Protein AF-A0A7Y6PRX0-F1 (afdb_monomer_lite)

Foldseek 3Di:
DDDDDDDDFAEDAEKEKDWAFDLDWDAQPPDIAGWIWIFIADPVPRDTFFIDTHGPVCCLVCNLVRQVCSQPRGPDDHRHHYQEYEYQDPSSLVSNVVRDPNHHYYHDDDVSVVVVVVVSVVVVVVVVPPPPVPLVPDDLAGSQGDLQLVLLLLVLLLLLVVLPLLLQADAPFKKWKDWPLLPPAIWIKGFDCVVVPKGWIKTGSHPVQVVQQVVQVVPDDPPDQGFGAKIKTKIFAAQVPDDPSHVVNCVVSVRDANDRRRHIDIWIQHRNRRTDRDDSSRSVVSSQVSNQSSVLCVVCRVLNNVQNVCVVVVVLVPNDKDWDWDFGQGPVGTIIMIIIPRPDSDPPVQPLVRLLVVQCPDDVSVVLSVLSSVLQVQLCVPVVDGPLQQALVNLLCCLQQRCLAPPQDQLVCLVVSLVNLLSSLVCCCPVVVRPRSVNNNVNSDPVSSVNSSVSNVDPVRYHPVSNLVVVLVVVVFDPVDPVSVVVSVVVCVVVPHDDDPDDDDPDDDDDDDDDDDDDDDDDDD

Secondary structure (DSSP, 8-state):
------PPPEEEEEEEEEEEE-SS-B-SSSS-BPPEEEEEEETTT--EEEEEEE-GGGHHHHHHHHHHHHHHS-SSSS-EEEEEEEES-HHHHHHHHTT--SSEEEE---THHHHHHHHHHHHHHHTTTS-GGGTTS--SS-TT--HHHHHHHHHHHHHHHHH-GGGTSPTT-EEEEE-TTT-SS-EEEEEE-TTSS--EEEEESSHHHHHHHHHHHHHPPTTS------EEEEEEEPTTTS-HHHHHHHHHHT----STT-EEEEEEEPTTS-EEPPPHHHHHHHHHHHHHHHHHHHHHHHHHHHHHHHHHTT-GGG---EEEEEEEEETTEEEEEEEEE-S-S------HHHHHHHHHTSTTTGGGHHHHHHHHHHHHHHHSS-GGG--HHHHHHIIIIIHHHH----TTSHHHHHHHHHHHHHHHHHHS--HHHHHHHHH--HHHHHHHHHHHT-GGG--HHHHHHHHHHHTT--TTSHHHHHHHHHHHHHH-------PPPPPP-PPPPPP-PPPPP----

Radius of gyration: 33.64 Å; chains: 1; bounding box: 59×102×118 Å

Sequence (525 aa):
MTRSGTAALERCGEWVGAAITLPSYVTGEGAPFRPTAMMWVEVETGWVLGTELVRPDEVLARAAGLFHLATREPAMGRSRIPSRLRVADPTFAAALRGSIRDVEIVVAPTPEIDEVVASMREHFAGKRRDDEDRDEELTHIGPDMSAEDVGAMFAAAATLYRSAPWNALPSDMFVRLECAGLGPDPGAICVVGQMGESYGFSLFRTVADAEVFTAAVEANQPGEQLRLPQHVMFNFDNRREVPTWAVEEIAKYRWEVAGPDAYPRAVMIDPDMVARGLTRDETRTVTEIMIAVAELVTAKRQELIRLEEVMEDGDVDSVRQVVHRAEVKTAWGETAIGMVAPLWVYRTRPEADDLLDAFERSPGGKQYAADAEMLCEHVETTFDVPFEAMTPDEMRALLLDVLPRQLSVEATECSEIVEALRALLAFCATRLSSAHSAACLSILTPALATKFERAMRDENKFGPAKTIIMAGIRAGFDLSSEEGVEAYLQQVVKRGPPTTKKKKAPAKKKSTPKAAKTKPARKRR

pLDDT: mean 81.15, std 17.02, range [32.97, 98.38]

Structure (mmCIF, N/CA/C/O backbone):
data_AF-A0A7Y6PRX0-F1
#
_entry.id   AF-A0A7Y6PRX0-F1
#
loop_
_atom_site.group_PDB
_atom_site.id
_atom_site.type_symbol
_atom_site.label_atom_id
_atom_site.label_alt_id
_atom_site.label_comp_id
_atom_site.label_asym_id
_atom_site.label_entity_id
_atom_site.label_seq_id
_atom_site.pdbx_PDB_ins_code
_atom_site.Cartn_x
_atom_site.Cartn_y
_atom_site.Cartn_z
_atom_site.occupancy
_atom_site.B_iso_or_equiv
_atom_site.auth_seq_id
_atom_site.auth_comp_id
_atom_site.auth_asym_id
_atom_site.auth_atom_id
_atom_site.pdbx_PDB_model_num
ATOM 1 N N . MET A 1 1 ? 32.495 -46.750 -36.328 1.00 36.97 1 MET A N 1
ATOM 2 C CA . MET A 1 1 ? 32.535 -45.440 -35.643 1.00 36.97 1 MET A CA 1
ATOM 3 C C . MET A 1 1 ? 32.296 -44.346 -36.674 1.00 36.97 1 MET A C 1
ATOM 5 O O . MET A 1 1 ? 33.234 -43.821 -37.258 1.00 36.97 1 MET A O 1
ATOM 9 N N . THR A 1 2 ? 31.031 -44.079 -36.979 1.00 32.97 2 THR A N 1
ATOM 10 C CA . THR A 1 2 ? 30.598 -43.012 -37.887 1.00 32.97 2 THR A CA 1
ATOM 11 C C . THR A 1 2 ? 30.501 -41.710 -37.096 1.00 32.97 2 THR A C 1
ATOM 13 O O . THR A 1 2 ? 29.788 -41.634 -36.100 1.00 32.97 2 THR A O 1
ATOM 16 N N . ARG A 1 3 ? 31.267 -40.696 -37.512 1.00 38.22 3 ARG A N 1
ATOM 17 C CA . ARG A 1 3 ? 31.173 -39.326 -36.993 1.00 38.22 3 ARG A CA 1
ATOM 18 C C . ARG A 1 3 ? 29.785 -38.776 -37.333 1.00 38.22 3 ARG A C 1
ATOM 20 O O . ARG A 1 3 ? 29.493 -38.552 -38.503 1.00 38.22 3 ARG A O 1
ATOM 27 N N . SER A 1 4 ? 28.955 -38.572 -36.313 1.00 36.41 4 SER A N 1
ATOM 28 C CA . SER A 1 4 ? 27.724 -37.785 -36.401 1.00 36.41 4 SER A CA 1
ATOM 29 C C . SER A 1 4 ? 28.109 -36.329 -36.662 1.00 36.41 4 SER A C 1
ATOM 31 O O . SER A 1 4 ? 28.554 -35.634 -35.752 1.00 36.41 4 SER A 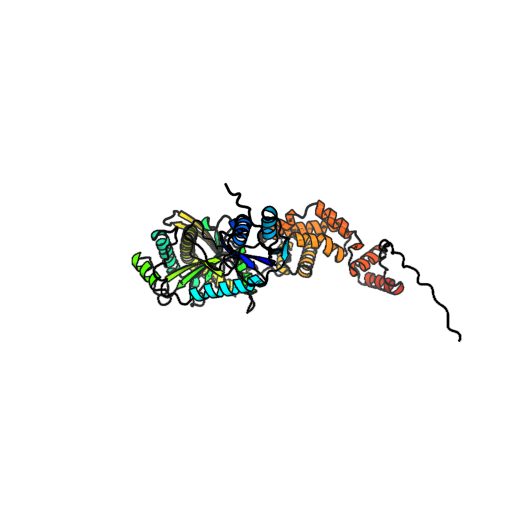O 1
ATOM 33 N N . GLY A 1 5 ? 28.023 -35.894 -37.919 1.00 36.59 5 GLY A N 1
ATOM 34 C CA . GLY A 1 5 ? 28.124 -34.483 -38.271 1.00 36.59 5 GLY A CA 1
ATOM 35 C C . GLY A 1 5 ? 26.892 -33.751 -37.753 1.00 36.59 5 GLY A C 1
ATOM 36 O O . GLY A 1 5 ? 25.770 -34.135 -38.070 1.00 36.59 5 GLY A O 1
ATOM 37 N N . THR A 1 6 ? 27.093 -32.718 -36.944 1.00 43.56 6 THR A N 1
ATOM 38 C CA . THR A 1 6 ? 26.058 -31.745 -36.593 1.00 43.56 6 THR A CA 1
ATOM 39 C C . THR A 1 6 ? 25.576 -31.101 -37.893 1.00 43.56 6 THR A C 1
ATOM 41 O O . THR A 1 6 ? 26.309 -30.328 -38.508 1.00 43.56 6 THR A O 1
ATOM 44 N N . ALA A 1 7 ? 24.383 -31.472 -38.362 1.00 56.47 7 ALA A N 1
ATOM 45 C CA . ALA A 1 7 ? 23.749 -30.793 -39.484 1.00 56.47 7 ALA A CA 1
ATOM 46 C C . ALA A 1 7 ? 23.568 -29.314 -39.112 1.00 56.47 7 ALA A C 1
ATOM 48 O O . ALA A 1 7 ? 23.093 -29.003 -38.019 1.00 56.47 7 ALA A O 1
ATOM 49 N N . ALA A 1 8 ? 24.001 -28.405 -39.987 1.00 67.69 8 ALA A N 1
ATOM 50 C CA . ALA A 1 8 ? 23.782 -26.979 -39.788 1.00 67.69 8 ALA A CA 1
ATOM 51 C C . ALA A 1 8 ? 22.271 -26.708 -39.804 1.00 67.69 8 ALA A C 1
ATOM 53 O O . ALA A 1 8 ? 21.589 -27.132 -40.737 1.00 67.69 8 ALA A O 1
ATOM 54 N N . LEU A 1 9 ? 21.758 -26.042 -38.767 1.00 76.56 9 LEU A N 1
ATOM 55 C CA . LEU A 1 9 ? 20.345 -25.672 -38.692 1.00 76.56 9 LEU A CA 1
ATOM 56 C C . LEU A 1 9 ? 19.981 -24.743 -39.854 1.00 76.56 9 LEU A C 1
ATOM 58 O O . LEU A 1 9 ? 20.740 -23.827 -40.180 1.00 76.56 9 LEU A O 1
ATOM 62 N N . GLU A 1 10 ? 18.816 -24.970 -40.463 1.00 84.69 10 GLU A N 1
ATOM 63 C CA . GLU A 1 10 ? 18.289 -24.075 -41.492 1.00 84.69 10 GLU A CA 1
ATOM 64 C C . GLU A 1 10 ? 18.043 -22.685 -40.892 1.00 84.69 10 GLU A C 1
ATOM 66 O O . GLU A 1 10 ? 17.521 -22.553 -39.780 1.00 84.69 10 GLU A O 1
ATOM 71 N N . ARG A 1 11 ? 18.441 -21.637 -41.622 1.00 86.75 11 ARG A N 1
ATOM 72 C CA . ARG A 1 11 ? 18.132 -20.258 -41.239 1.00 86.75 11 ARG A CA 1
ATOM 73 C C . ARG A 1 11 ? 16.710 -19.909 -41.662 1.00 86.75 11 ARG A C 1
ATOM 75 O O . ARG A 1 11 ? 16.335 -20.157 -42.804 1.00 86.75 11 ARG A O 1
ATOM 82 N N . CYS A 1 12 ? 15.964 -19.291 -40.758 1.00 87.06 12 CYS A N 1
ATOM 83 C CA . CYS A 1 12 ? 14.632 -18.741 -41.010 1.00 87.06 12 CYS A CA 1
ATOM 84 C C . CYS A 1 12 ? 14.620 -17.216 -40.807 1.00 87.06 12 CYS A C 1
ATOM 86 O O . CYS A 1 12 ? 15.679 -16.607 -40.598 1.00 87.06 12 CYS A O 1
ATOM 88 N N . GLY A 1 13 ? 13.440 -16.609 -40.947 1.00 88.94 13 GLY A N 1
ATOM 89 C CA . GLY A 1 13 ? 13.217 -15.170 -40.857 1.00 88.94 13 GLY A CA 1
ATOM 90 C C . GLY A 1 13 ? 13.420 -14.588 -39.454 1.00 88.94 13 GLY A C 1
ATOM 91 O O . GLY A 1 13 ? 14.441 -14.817 -38.796 1.00 88.94 13 GLY A O 1
ATOM 92 N N . GLU A 1 14 ? 12.470 -13.763 -39.021 1.00 95.38 14 GLU A N 1
ATOM 93 C CA . GLU A 1 14 ? 12.524 -13.070 -37.734 1.00 95.38 14 GLU A CA 1
ATOM 94 C C . GLU A 1 14 ? 11.742 -13.828 -36.658 1.00 95.38 14 GLU A C 1
ATOM 96 O O . GLU A 1 14 ? 10.613 -14.274 -36.881 1.00 95.38 14 GLU A O 1
ATOM 101 N N . TRP A 1 15 ? 12.340 -13.938 -35.473 1.00 96.56 15 TRP A N 1
ATOM 102 C CA . TRP A 1 15 ? 11.643 -14.332 -34.252 1.00 96.56 15 TRP A CA 1
ATOM 103 C C . TRP A 1 15 ? 11.506 -13.132 -33.321 1.00 96.56 15 TRP A C 1
ATOM 105 O O . TRP A 1 15 ? 12.404 -12.289 -33.246 1.00 96.56 15 TRP A O 1
ATOM 115 N N . VAL A 1 16 ? 10.414 -13.091 -32.566 1.00 96.44 16 VAL A N 1
ATOM 116 C CA . VAL A 1 16 ? 10.197 -12.141 -31.476 1.00 96.44 16 VAL A CA 1
ATOM 117 C C . VAL A 1 16 ? 10.189 -12.860 -30.135 1.00 96.44 16 VAL A C 1
ATOM 119 O O . VAL A 1 16 ? 9.720 -13.992 -30.026 1.00 96.44 16 VAL A O 1
ATOM 122 N N . GLY A 1 17 ? 10.742 -12.215 -29.114 1.00 94.19 17 GLY A N 1
ATOM 123 C CA . GLY A 1 17 ? 10.760 -12.723 -27.749 1.00 94.19 17 GLY A CA 1
ATOM 124 C C . GLY A 1 17 ? 10.024 -11.824 -26.782 1.00 94.19 17 GLY A C 1
ATOM 125 O O . GLY A 1 17 ? 10.135 -10.599 -26.863 1.00 94.19 17 GLY A O 1
ATOM 126 N N . ALA A 1 18 ? 9.341 -12.450 -25.831 1.00 90.25 18 ALA A N 1
ATOM 127 C CA . ALA A 1 18 ? 8.646 -11.757 -24.762 1.00 90.25 18 ALA A CA 1
ATOM 128 C C . ALA A 1 18 ? 8.784 -12.476 -23.426 1.00 90.25 18 ALA A C 1
ATOM 130 O O . ALA A 1 18 ? 8.939 -13.697 -23.363 1.00 90.25 18 ALA A O 1
ATOM 131 N N . ALA A 1 19 ? 8.677 -11.681 -22.369 1.00 91.50 19 ALA A N 1
ATOM 132 C CA . ALA A 1 19 ? 8.497 -12.116 -21.000 1.00 91.50 19 ALA A CA 1
ATOM 133 C C . ALA A 1 19 ? 7.227 -11.431 -20.479 1.00 91.50 19 ALA A C 1
ATOM 135 O O . ALA A 1 19 ? 7.172 -10.204 -20.413 1.00 91.50 19 ALA A O 1
ATOM 136 N N . ILE A 1 20 ? 6.189 -12.213 -20.183 1.00 87.19 20 ILE A N 1
ATOM 137 C CA . ILE A 1 20 ? 4.862 -11.713 -19.808 1.00 87.19 20 ILE A CA 1
ATOM 138 C C . ILE A 1 20 ? 4.499 -12.238 -18.426 1.00 87.19 20 ILE A C 1
ATOM 140 O O . ILE A 1 20 ? 4.424 -13.448 -18.217 1.00 87.19 20 ILE A O 1
ATOM 144 N N . THR A 1 21 ? 4.224 -11.338 -17.488 1.00 86.44 21 THR A N 1
ATOM 145 C CA . THR A 1 21 ? 3.720 -11.710 -16.163 1.00 86.44 21 THR A CA 1
ATOM 146 C C . THR A 1 21 ? 2.297 -12.253 -16.280 1.00 86.44 21 THR A C 1
ATOM 148 O O . THR A 1 21 ? 1.397 -11.565 -16.767 1.00 86.44 21 THR A O 1
ATOM 151 N N . LEU A 1 22 ? 2.068 -13.483 -15.819 1.00 80.06 22 LEU A N 1
ATOM 152 C CA . LEU A 1 22 ? 0.747 -14.109 -15.882 1.00 80.06 22 LEU A CA 1
ATOM 153 C C . LEU A 1 22 ? -0.232 -13.492 -14.869 1.00 80.06 22 LEU A C 1
ATOM 155 O O . LEU A 1 22 ? 0.193 -13.042 -13.805 1.00 80.06 22 LEU A O 1
ATOM 159 N N . PRO A 1 23 ? -1.550 -13.463 -15.154 1.00 71.81 23 PRO A N 1
ATOM 160 C CA . PRO A 1 23 ? -2.568 -12.823 -14.308 1.00 71.81 23 PRO A CA 1
ATOM 161 C C . PRO A 1 23 ? -3.026 -13.702 -13.123 1.00 71.81 23 PRO A C 1
ATOM 163 O O . PRO A 1 23 ? -4.171 -13.617 -12.674 1.00 71.81 23 PRO A O 1
ATOM 166 N N . SER A 1 24 ? -2.154 -14.588 -12.641 1.00 69.94 24 SER A N 1
ATOM 167 C CA . SER A 1 24 ? -2.425 -15.533 -11.557 1.00 69.94 24 SER A CA 1
ATOM 168 C C . SER A 1 24 ? -1.187 -15.727 -10.694 1.00 69.94 24 SER A C 1
ATOM 170 O O . SER A 1 24 ? -0.066 -15.691 -11.200 1.00 69.94 24 SER A O 1
ATOM 172 N N . TYR A 1 25 ? -1.394 -15.981 -9.407 1.00 75.25 25 TYR A N 1
ATOM 173 C CA . TYR A 1 25 ? -0.324 -16.337 -8.484 1.00 75.25 25 TYR A CA 1
ATOM 174 C C . TYR A 1 25 ? -0.078 -17.841 -8.461 1.00 75.25 25 TYR A C 1
ATOM 176 O O . TYR A 1 25 ? -1.007 -18.634 -8.605 1.00 75.25 25 TYR A O 1
ATOM 184 N N . VAL A 1 26 ? 1.178 -18.210 -8.228 1.00 71.62 26 VAL A N 1
ATOM 185 C CA . VAL A 1 26 ? 1.566 -19.546 -7.778 1.00 71.62 26 VAL A CA 1
ATOM 186 C C . VAL A 1 26 ? 1.814 -19.469 -6.274 1.00 71.62 26 VAL A C 1
ATOM 188 O O . VAL A 1 26 ? 2.551 -18.600 -5.797 1.00 71.62 26 VAL A O 1
ATOM 191 N N . THR A 1 27 ? 1.171 -20.365 -5.532 1.00 68.62 27 THR A N 1
ATOM 192 C CA . THR A 1 27 ? 1.291 -20.530 -4.079 1.00 68.62 27 THR A CA 1
ATOM 193 C C . THR A 1 27 ? 1.724 -21.970 -3.773 1.00 68.62 27 THR A C 1
ATOM 195 O O . THR A 1 27 ? 1.583 -22.850 -4.616 1.00 68.62 27 THR A O 1
ATOM 198 N N . GLY A 1 28 ? 2.306 -22.220 -2.595 1.00 61.41 28 GLY A N 1
ATOM 199 C CA . GLY A 1 28 ? 2.726 -23.569 -2.168 1.00 61.41 28 GLY A CA 1
ATOM 200 C C . GLY A 1 28 ? 4.223 -23.859 -2.287 1.00 61.41 28 GLY A C 1
ATOM 201 O O . GLY A 1 28 ? 4.725 -24.759 -1.621 1.00 61.41 28 GLY A O 1
ATOM 202 N N . GLU A 1 29 ? 4.963 -23.055 -3.050 1.00 63.09 29 GLU A N 1
ATOM 203 C CA . GLU A 1 29 ? 6.416 -23.170 -3.200 1.00 63.09 29 GLU A CA 1
ATOM 204 C C . GLU A 1 29 ? 7.109 -21.878 -2.739 1.00 63.09 29 GLU A C 1
ATOM 206 O O . GLU A 1 29 ? 7.412 -20.986 -3.532 1.00 63.09 29 GLU A O 1
ATOM 211 N N . GLY A 1 30 ? 7.356 -21.753 -1.433 1.00 70.62 30 GLY A N 1
ATOM 212 C CA . GLY A 1 30 ? 7.957 -20.549 -0.846 1.00 70.62 30 GLY A CA 1
ATOM 213 C C . GLY A 1 30 ? 7.042 -19.318 -0.921 1.00 70.62 30 GLY A C 1
ATOM 214 O O . GLY A 1 30 ? 5.820 -19.443 -0.866 1.00 70.62 30 GLY A O 1
ATOM 215 N N . ALA A 1 31 ? 7.633 -18.121 -1.022 1.00 75.06 31 ALA A N 1
ATOM 216 C CA . ALA A 1 31 ? 6.871 -16.874 -1.101 1.00 75.06 31 ALA A CA 1
ATOM 217 C C . ALA A 1 31 ? 6.008 -16.829 -2.382 1.00 75.06 31 ALA A C 1
ATOM 219 O O . ALA A 1 31 ? 6.547 -17.113 -3.463 1.00 75.06 31 ALA A O 1
ATOM 220 N N . PRO A 1 32 ? 4.714 -16.447 -2.290 1.00 79.62 32 PRO A N 1
ATOM 221 C CA . PRO A 1 32 ? 3.842 -16.317 -3.452 1.00 79.62 32 PRO A CA 1
ATOM 222 C C . PRO A 1 32 ? 4.441 -15.403 -4.515 1.00 79.62 32 PRO A C 1
ATOM 224 O O . PRO A 1 32 ? 4.929 -14.313 -4.213 1.00 79.62 32 PRO A O 1
ATOM 227 N N . PHE A 1 33 ? 4.364 -15.822 -5.773 1.00 79.75 33 PHE A N 1
ATOM 228 C CA . PHE A 1 33 ? 4.874 -15.040 -6.894 1.00 79.75 33 PHE A CA 1
ATOM 229 C C . PHE A 1 33 ? 3.954 -15.163 -8.106 1.00 79.75 33 PHE A C 1
ATOM 231 O O . PHE A 1 33 ? 3.218 -16.140 -8.256 1.00 79.75 33 PHE A O 1
ATOM 238 N N . ARG A 1 34 ? 4.006 -14.164 -8.990 1.00 82.69 34 ARG A N 1
ATOM 239 C CA . ARG A 1 34 ? 3.381 -14.252 -10.310 1.00 82.69 34 ARG A CA 1
ATOM 240 C C . ARG A 1 34 ? 4.414 -14.797 -11.288 1.00 82.69 34 ARG A C 1
ATOM 242 O O . ARG A 1 34 ? 5.455 -14.161 -11.451 1.00 82.69 34 ARG A O 1
ATOM 249 N N . PRO A 1 35 ? 4.188 -15.968 -11.898 1.00 84.12 35 PRO A N 1
ATOM 250 C CA . PRO A 1 35 ? 5.122 -16.510 -12.864 1.00 84.12 35 PRO A CA 1
ATOM 251 C C . PRO A 1 35 ? 5.162 -15.629 -14.111 1.00 84.12 35 PRO A C 1
ATOM 253 O O . PRO A 1 35 ? 4.164 -15.022 -14.515 1.00 84.12 35 PRO A O 1
ATOM 256 N N . THR A 1 36 ? 6.323 -15.617 -14.748 1.00 89.50 36 THR A N 1
ATOM 257 C CA . THR A 1 36 ? 6.534 -14.974 -16.036 1.00 89.50 36 THR A CA 1
ATOM 258 C C . THR A 1 36 ? 6.561 -16.044 -17.116 1.00 89.50 36 THR A C 1
ATOM 260 O O . THR A 1 36 ? 7.385 -16.957 -17.078 1.00 89.50 36 THR A O 1
ATOM 263 N N . ALA A 1 37 ? 5.662 -15.930 -18.092 1.00 88.12 37 ALA A N 1
ATOM 264 C CA . ALA A 1 37 ? 5.709 -16.707 -19.317 1.00 88.12 37 ALA A CA 1
ATOM 265 C C . ALA A 1 37 ? 6.736 -16.088 -20.261 1.00 88.12 37 ALA A C 1
ATOM 267 O O . ALA A 1 37 ? 6.538 -14.999 -20.804 1.00 88.12 37 ALA A O 1
ATOM 268 N N . MET A 1 38 ? 7.845 -16.788 -20.448 1.00 92.94 38 MET A N 1
ATOM 269 C CA . MET A 1 38 ? 8.845 -16.448 -21.444 1.00 92.94 38 MET A CA 1
ATOM 270 C C . MET A 1 38 ? 8.548 -17.213 -22.729 1.00 92.94 38 MET A C 1
ATOM 272 O O . MET A 1 38 ? 8.204 -18.394 -22.674 1.00 92.94 38 MET A O 1
ATOM 276 N N . MET A 1 39 ? 8.657 -16.563 -23.887 1.00 93.31 39 MET A N 1
ATOM 277 C CA . MET A 1 39 ? 8.337 -17.203 -25.162 1.00 93.31 39 MET A CA 1
ATOM 278 C C . MET A 1 39 ? 9.127 -16.659 -26.346 1.00 93.31 39 MET A C 1
ATOM 280 O O . MET A 1 39 ? 9.540 -15.499 -26.354 1.00 93.31 39 MET A O 1
ATOM 284 N N . TRP A 1 40 ? 9.269 -17.510 -27.363 1.00 95.25 40 TRP A N 1
ATOM 285 C CA . TRP A 1 40 ? 9.781 -17.167 -28.689 1.00 95.25 40 TRP A CA 1
ATOM 286 C C . TRP A 1 40 ? 8.706 -17.438 -29.733 1.00 95.25 40 TRP A C 1
ATOM 288 O O . TRP A 1 40 ? 8.180 -18.551 -29.791 1.00 95.25 40 TRP A O 1
ATOM 298 N N . VAL A 1 41 ? 8.399 -16.443 -30.560 1.00 94.31 41 VAL A N 1
ATOM 299 C CA . VAL A 1 41 ? 7.363 -16.517 -31.595 1.00 94.31 41 VAL A CA 1
ATOM 300 C C . VAL A 1 41 ? 7.978 -16.226 -32.957 1.00 94.31 41 VAL A C 1
ATOM 302 O O . VAL A 1 41 ? 8.754 -15.285 -33.109 1.00 94.31 41 VAL A O 1
ATOM 305 N N . GLU A 1 42 ? 7.651 -17.032 -33.960 1.00 94.38 42 GLU A N 1
ATOM 306 C CA . GLU A 1 42 ? 8.038 -16.774 -35.348 1.00 94.38 42 GLU A CA 1
ATOM 307 C C . GLU A 1 42 ? 7.094 -15.755 -35.986 1.00 94.38 42 GLU A C 1
ATOM 309 O O . GLU A 1 42 ? 5.890 -15.990 -36.054 1.00 94.38 42 GLU A O 1
ATOM 314 N N . VAL A 1 43 ? 7.634 -14.646 -36.498 1.00 91.81 43 VAL A N 1
ATOM 315 C CA . VAL A 1 43 ? 6.819 -13.537 -37.030 1.00 91.81 43 VAL A CA 1
ATOM 316 C C . VAL A 1 43 ? 6.019 -13.952 -38.264 1.00 91.81 43 VAL A C 1
ATOM 318 O O . VAL A 1 43 ? 4.869 -13.563 -38.419 1.00 91.81 43 VAL A O 1
ATOM 321 N N . GLU A 1 44 ? 6.611 -14.757 -39.147 1.00 89.00 44 GLU A N 1
ATOM 322 C CA . GLU A 1 44 ? 5.983 -15.131 -40.421 1.00 89.00 44 GLU A CA 1
ATOM 323 C C . GLU A 1 44 ? 4.746 -16.023 -40.246 1.00 89.00 44 GLU A C 1
ATOM 325 O O . GLU A 1 44 ? 3.830 -15.972 -41.065 1.00 89.00 44 GLU A O 1
ATOM 330 N N . THR A 1 45 ? 4.724 -16.855 -39.201 1.00 87.88 45 THR A N 1
ATOM 331 C CA . THR A 1 45 ? 3.688 -17.879 -38.986 1.00 87.88 45 THR A CA 1
ATOM 332 C C . THR A 1 45 ? 2.827 -17.624 -37.752 1.00 87.88 45 THR A C 1
ATOM 334 O O . THR A 1 45 ? 1.775 -18.246 -37.614 1.00 87.88 45 THR A O 1
ATOM 337 N N . GLY A 1 46 ? 3.275 -16.759 -36.838 1.00 87.06 46 GLY A N 1
ATOM 338 C CA . GLY A 1 46 ? 2.673 -16.572 -35.518 1.00 87.06 46 GLY A CA 1
ATOM 339 C C . GLY A 1 46 ? 2.889 -17.759 -34.572 1.00 87.06 46 GLY A C 1
ATOM 340 O O . GLY A 1 46 ? 2.252 -17.841 -33.524 1.00 87.06 46 GLY A O 1
ATOM 341 N N . TRP A 1 47 ? 3.748 -18.723 -34.921 1.00 89.75 47 TRP A N 1
ATOM 342 C CA . TRP A 1 47 ? 3.940 -19.918 -34.104 1.00 89.75 47 TRP A CA 1
ATOM 343 C C . TRP A 1 47 ? 4.764 -19.635 -32.856 1.00 89.75 47 TRP A C 1
ATOM 345 O O . TRP A 1 47 ? 5.883 -19.132 -32.943 1.00 89.75 47 TRP A O 1
ATOM 355 N N . VAL A 1 48 ? 4.254 -20.072 -31.704 1.00 90.31 48 VAL A N 1
ATOM 356 C CA . VAL A 1 48 ? 5.032 -20.164 -30.466 1.00 90.31 48 VAL A CA 1
ATOM 357 C C . VAL A 1 48 ? 5.992 -21.346 -30.591 1.00 90.31 48 VAL A C 1
ATOM 359 O O . VAL A 1 48 ? 5.578 -22.500 -30.687 1.00 90.31 48 VAL A O 1
ATOM 362 N N . LEU A 1 49 ? 7.289 -21.059 -30.621 1.00 93.38 49 LEU A N 1
ATOM 363 C CA . LEU A 1 49 ? 8.350 -22.045 -30.842 1.00 93.38 49 LEU A CA 1
ATOM 364 C C . LEU A 1 49 ? 8.900 -22.620 -29.546 1.00 93.38 49 LEU A C 1
ATOM 366 O O . LEU A 1 49 ? 9.410 -23.734 -29.525 1.00 93.38 49 LEU A O 1
ATOM 370 N N . GLY A 1 50 ? 8.804 -21.859 -28.467 1.00 90.62 50 GLY A N 1
ATOM 371 C CA . GLY A 1 50 ? 9.179 -22.294 -27.137 1.00 90.62 50 GLY A CA 1
ATOM 372 C C . GLY A 1 50 ? 8.503 -21.398 -26.124 1.00 90.62 50 GLY A C 1
ATOM 373 O O . GLY A 1 50 ? 8.394 -20.191 -26.343 1.00 90.62 50 GLY A O 1
ATOM 374 N N . THR A 1 51 ? 8.050 -21.997 -25.030 1.00 90.38 51 THR A N 1
ATOM 375 C CA . THR A 1 51 ? 7.548 -21.264 -23.878 1.00 90.38 51 THR A CA 1
ATOM 376 C C . THR A 1 51 ? 8.015 -21.929 -22.594 1.00 90.38 51 THR A C 1
ATOM 378 O O . THR A 1 51 ? 8.158 -23.150 -22.540 1.00 90.38 51 THR A O 1
ATOM 381 N N . GLU A 1 52 ? 8.274 -21.123 -21.576 1.00 89.56 52 GLU A N 1
ATOM 382 C CA . GLU A 1 52 ? 8.653 -21.584 -20.248 1.00 89.56 52 GLU A CA 1
ATOM 383 C C . GLU A 1 52 ? 8.010 -20.666 -19.207 1.00 89.56 52 GLU A C 1
ATOM 385 O O . GLU A 1 52 ? 8.031 -19.443 -19.362 1.00 89.56 52 GLU A O 1
ATOM 390 N N . LEU A 1 53 ? 7.434 -21.256 -18.158 1.00 84.94 53 LEU A N 1
ATOM 391 C CA . LEU A 1 53 ? 6.978 -20.519 -16.982 1.00 84.94 53 LEU A CA 1
ATOM 392 C C . LEU A 1 53 ? 8.107 -20.506 -15.962 1.00 84.94 53 LEU A C 1
ATOM 394 O O . LEU A 1 53 ? 8.578 -21.561 -15.546 1.00 84.94 53 LEU A O 1
ATOM 398 N N . VAL A 1 54 ? 8.535 -19.313 -15.574 1.00 88.19 54 VAL A N 1
ATOM 399 C CA . VAL A 1 54 ? 9.660 -19.115 -14.655 1.00 88.19 54 VAL A CA 1
ATOM 400 C C . VAL A 1 54 ? 9.292 -18.109 -13.573 1.00 88.19 54 VAL A C 1
ATOM 402 O O . VAL A 1 54 ? 8.331 -17.345 -13.717 1.00 88.19 54 VAL A O 1
ATOM 405 N N . ARG A 1 55 ? 10.065 -18.076 -12.485 1.00 87.62 55 ARG A N 1
ATOM 406 C CA . ARG A 1 55 ? 9.977 -16.966 -11.531 1.00 87.62 55 ARG A CA 1
ATOM 407 C C . ARG A 1 55 ? 10.474 -15.666 -12.189 1.00 87.62 55 ARG A C 1
ATOM 409 O O . ARG A 1 55 ? 11.371 -15.730 -13.034 1.00 87.62 55 ARG A O 1
ATOM 416 N N . PRO A 1 56 ? 9.929 -14.488 -11.831 1.00 86.50 56 PRO A N 1
ATOM 417 C CA . PRO A 1 56 ? 10.324 -13.215 -12.440 1.00 86.50 56 PRO A CA 1
ATOM 418 C C . PRO A 1 56 ? 11.830 -12.922 -12.396 1.00 86.50 56 PRO A C 1
ATOM 420 O O . PRO A 1 56 ? 12.384 -12.389 -13.356 1.00 86.50 56 PRO A O 1
ATOM 423 N N . ASP A 1 57 ? 12.502 -13.302 -11.313 1.00 89.00 57 ASP A N 1
ATOM 424 C CA . ASP A 1 57 ? 13.939 -13.120 -11.099 1.00 89.00 57 ASP A CA 1
ATOM 425 C C . ASP A 1 57 ? 14.813 -14.089 -11.916 1.00 89.00 57 ASP A C 1
ATOM 427 O O . ASP A 1 57 ? 15.989 -13.814 -12.160 1.00 89.00 57 ASP A O 1
ATOM 431 N N . GLU A 1 58 ? 14.243 -15.184 -12.421 1.00 91.06 58 GLU A N 1
ATOM 432 C CA . GLU A 1 58 ? 14.952 -16.187 -13.224 1.00 91.06 58 GLU A CA 1
ATOM 433 C C . GLU A 1 58 ? 14.888 -15.918 -14.735 1.00 91.06 58 GLU A C 1
ATOM 435 O O . GLU A 1 58 ? 15.668 -16.494 -15.500 1.00 91.06 58 GLU A O 1
ATOM 440 N N . VAL A 1 59 ? 13.999 -15.024 -15.185 1.00 90.88 59 VAL A N 1
ATOM 441 C CA . VAL A 1 59 ? 13.708 -14.765 -16.610 1.00 90.88 59 VAL A CA 1
ATOM 442 C C . VAL A 1 59 ? 14.980 -14.555 -17.429 1.00 90.88 59 VAL A C 1
ATOM 444 O O . VAL A 1 59 ? 15.202 -15.235 -18.433 1.00 90.88 59 VAL A O 1
ATOM 447 N N . LEU A 1 60 ? 15.854 -13.647 -16.988 1.00 91.06 60 LEU A N 1
ATOM 448 C CA . LEU A 1 60 ? 17.075 -13.309 -17.725 1.00 91.06 60 LEU A CA 1
ATOM 449 C C . LEU A 1 60 ? 18.053 -14.489 -17.801 1.00 91.06 60 LEU A C 1
ATOM 451 O O . LEU A 1 60 ? 18.700 -14.691 -18.829 1.00 91.06 60 LEU A O 1
ATOM 455 N N . ALA A 1 61 ? 18.150 -15.278 -16.729 1.00 90.50 61 ALA A N 1
ATOM 456 C CA . ALA A 1 61 ? 19.060 -16.417 -16.649 1.00 90.50 61 ALA A CA 1
ATOM 457 C C . ALA A 1 61 ? 18.597 -17.595 -17.523 1.00 90.50 61 ALA A C 1
ATOM 459 O O . ALA A 1 61 ? 19.424 -18.339 -18.054 1.00 90.50 61 ALA A O 1
ATOM 460 N N . ARG A 1 62 ? 17.280 -17.761 -17.700 1.00 91.50 62 ARG A N 1
ATOM 461 C CA . ARG A 1 62 ? 16.676 -18.868 -18.460 1.00 91.50 62 ARG A CA 1
ATOM 462 C C . ARG A 1 62 ? 16.541 -18.578 -19.956 1.00 91.50 62 ARG A C 1
ATOM 464 O O . ARG A 1 62 ? 16.533 -19.511 -20.758 1.00 91.50 62 ARG A O 1
ATOM 471 N N . ALA A 1 63 ? 16.520 -17.305 -20.353 1.00 92.06 63 ALA A N 1
ATOM 472 C CA . ALA A 1 63 ? 16.227 -16.867 -21.720 1.00 92.06 63 ALA A CA 1
ATOM 473 C C . ALA A 1 63 ? 17.057 -17.534 -22.818 1.00 92.06 63 ALA A C 1
ATOM 475 O O . ALA A 1 63 ? 16.512 -18.057 -23.793 1.00 92.06 63 ALA A O 1
ATOM 476 N N . ALA A 1 64 ? 18.379 -17.562 -22.650 1.00 92.56 64 ALA A N 1
ATOM 477 C CA . ALA A 1 64 ? 19.257 -18.185 -23.632 1.00 92.56 64 ALA A CA 1
ATOM 478 C C . ALA A 1 64 ? 19.040 -19.704 -23.717 1.00 92.56 64 ALA A C 1
ATOM 480 O O . ALA A 1 64 ? 19.097 -20.272 -24.805 1.00 92.56 64 ALA A O 1
ATOM 481 N N . GLY A 1 65 ? 18.760 -20.355 -22.584 1.00 93.31 65 GLY A N 1
ATOM 482 C CA . GLY A 1 65 ? 18.444 -21.781 -22.528 1.00 93.31 65 GLY A CA 1
ATOM 483 C C . GLY A 1 65 ? 17.185 -22.112 -23.325 1.00 93.31 65 GLY A C 1
ATOM 484 O O . GLY A 1 65 ? 17.236 -22.977 -24.201 1.00 93.31 65 GLY A O 1
ATOM 485 N N . LEU A 1 66 ? 16.098 -21.364 -23.096 1.00 94.19 66 LEU A N 1
ATOM 486 C CA . LEU A 1 66 ? 14.855 -21.529 -23.851 1.00 94.19 66 LEU A CA 1
ATOM 487 C C . LEU A 1 66 ? 15.059 -21.259 -25.347 1.00 94.19 66 LEU A C 1
ATOM 489 O O . LEU A 1 66 ? 14.511 -21.979 -26.175 1.00 94.19 66 LEU A O 1
ATOM 493 N N . PHE A 1 67 ? 15.868 -20.259 -25.711 1.00 95.06 67 PHE A N 1
ATOM 494 C CA . PHE A 1 67 ? 16.193 -19.992 -27.115 1.00 95.06 67 PHE A CA 1
ATOM 495 C C . PHE A 1 67 ? 16.886 -21.194 -27.769 1.00 95.06 67 PHE A C 1
ATOM 497 O O . PHE A 1 67 ? 16.448 -21.680 -28.811 1.00 95.06 67 PHE A O 1
ATOM 504 N N . HIS A 1 68 ? 17.945 -21.718 -27.143 1.00 94.12 68 HIS A N 1
ATOM 505 C CA . HIS A 1 68 ? 18.670 -22.879 -27.668 1.00 94.12 68 HIS A CA 1
ATOM 506 C C . HIS A 1 68 ? 17.766 -24.109 -27.772 1.00 94.12 68 HIS A C 1
ATOM 508 O O . HIS A 1 68 ? 17.854 -24.835 -28.763 1.00 94.12 68 HIS A O 1
ATOM 514 N N . LEU A 1 69 ? 16.871 -24.317 -26.802 1.00 93.00 69 LEU A N 1
ATOM 515 C CA . LEU A 1 69 ? 15.868 -25.377 -26.866 1.00 93.00 69 LEU A CA 1
ATOM 516 C C . LEU A 1 69 ? 14.924 -25.171 -28.056 1.00 93.00 69 LEU A C 1
ATOM 518 O O . LEU A 1 69 ? 14.820 -26.065 -28.886 1.00 93.00 69 LEU A O 1
ATOM 522 N N . ALA A 1 70 ? 14.348 -23.978 -28.221 1.00 94.25 70 ALA A N 1
ATOM 523 C CA . ALA A 1 70 ? 13.441 -23.662 -29.327 1.00 94.25 70 ALA A CA 1
ATOM 524 C C . ALA A 1 70 ? 14.101 -23.809 -30.712 1.00 94.25 70 ALA A C 1
ATOM 526 O O . ALA A 1 70 ? 13.437 -24.173 -31.678 1.00 94.25 70 ALA A O 1
ATOM 527 N N . THR A 1 71 ? 15.416 -23.583 -30.838 1.00 94.06 71 THR A N 1
ATOM 528 C CA . THR A 1 71 ? 16.118 -23.834 -32.112 1.00 94.06 71 THR A CA 1
ATOM 529 C C . THR A 1 71 ? 16.251 -25.320 -32.444 1.00 94.06 71 THR A C 1
ATOM 531 O O . THR A 1 71 ? 16.179 -25.700 -33.615 1.00 94.06 71 THR A O 1
ATOM 534 N N . ARG A 1 72 ? 16.437 -26.178 -31.434 1.00 93.25 72 ARG A N 1
ATOM 535 C CA . ARG A 1 72 ? 16.692 -27.621 -31.595 1.00 93.25 72 ARG A CA 1
ATOM 536 C C . ARG A 1 72 ? 15.404 -28.439 -31.620 1.00 93.25 72 ARG A C 1
ATOM 538 O O . ARG A 1 72 ? 15.267 -29.341 -32.439 1.00 93.25 72 ARG A O 1
ATOM 545 N N . GLU A 1 73 ? 14.477 -28.093 -30.742 1.00 92.94 73 GLU A N 1
ATOM 546 C CA . GLU A 1 73 ? 13.228 -28.797 -30.464 1.00 92.94 73 GLU A CA 1
ATOM 547 C C . GLU A 1 73 ? 12.077 -27.777 -30.387 1.00 92.94 73 GLU A C 1
ATOM 549 O O . GLU A 1 73 ? 11.512 -27.558 -29.315 1.00 92.94 73 GLU A O 1
ATOM 554 N N . PRO A 1 74 ? 11.745 -27.086 -31.499 1.00 92.19 74 PRO A N 1
ATOM 555 C CA . PRO A 1 74 ? 10.648 -26.130 -31.487 1.00 92.19 74 PRO A CA 1
ATOM 556 C C . PRO A 1 74 ? 9.324 -26.849 -31.234 1.00 92.19 74 PRO A C 1
ATOM 558 O O . PRO A 1 74 ? 9.058 -27.898 -31.821 1.00 92.19 74 PRO A O 1
ATOM 561 N N . ALA A 1 75 ? 8.453 -26.233 -30.436 1.00 88.50 75 ALA A N 1
ATOM 562 C CA . ALA A 1 75 ? 7.098 -26.724 -30.194 1.00 88.50 75 ALA A CA 1
ATOM 563 C C . ALA A 1 75 ? 6.298 -26.887 -31.500 1.00 88.50 75 ALA A C 1
ATOM 565 O O . ALA A 1 75 ? 5.449 -27.770 -31.603 1.00 88.50 75 ALA A O 1
ATOM 566 N N . MET A 1 76 ? 6.595 -26.057 -32.507 1.00 87.38 76 MET A N 1
ATOM 567 C CA . MET A 1 76 ? 5.952 -26.074 -33.819 1.00 87.38 76 MET A CA 1
ATOM 568 C C . MET A 1 76 ? 6.974 -26.003 -34.965 1.00 87.38 76 MET A C 1
ATOM 570 O O . MET A 1 76 ? 7.870 -25.149 -35.013 1.00 87.38 76 MET A O 1
ATOM 574 N N . GLY A 1 77 ? 6.791 -26.877 -35.955 1.00 88.25 77 GLY A N 1
ATOM 575 C CA . GLY A 1 77 ? 7.620 -26.930 -37.159 1.00 88.25 77 GLY A CA 1
ATOM 576 C C . GLY A 1 77 ? 8.928 -27.708 -36.992 1.00 88.25 77 GLY A C 1
ATOM 577 O O . GLY A 1 77 ? 9.076 -28.543 -36.107 1.00 88.25 77 GLY A O 1
ATOM 578 N N . ARG A 1 78 ? 9.880 -27.470 -37.903 1.00 90.38 78 ARG A N 1
ATOM 579 C CA . ARG A 1 78 ? 11.200 -28.128 -37.908 1.00 90.38 78 ARG A CA 1
ATOM 580 C C . ARG A 1 78 ? 12.245 -27.289 -37.179 1.00 90.38 78 ARG A C 1
ATOM 582 O O . ARG A 1 78 ? 12.131 -26.066 -37.126 1.00 90.38 78 ARG A O 1
ATOM 589 N N . SER A 1 79 ? 13.283 -27.954 -36.677 1.00 93.25 79 SER A N 1
ATOM 590 C CA . SER A 1 79 ? 14.457 -27.315 -36.075 1.00 93.25 79 SER A CA 1
ATOM 591 C C . SER A 1 79 ? 15.101 -26.311 -37.040 1.00 93.25 79 SER A C 1
ATOM 593 O O . SER A 1 79 ? 15.382 -26.641 -38.193 1.00 93.25 79 SER A O 1
ATOM 595 N N . ARG A 1 80 ? 15.282 -25.073 -36.570 1.00 93.06 80 ARG A N 1
ATOM 596 C CA . ARG A 1 80 ? 15.751 -23.923 -37.355 1.00 93.06 80 ARG A CA 1
ATOM 597 C C . ARG A 1 80 ? 16.285 -22.830 -36.431 1.00 93.06 80 ARG A C 1
ATOM 599 O O . ARG A 1 80 ? 16.006 -22.838 -35.235 1.00 93.06 80 ARG A O 1
ATOM 606 N N . ILE A 1 81 ? 17.057 -21.896 -36.978 1.00 93.75 81 ILE A N 1
ATOM 607 C CA . ILE A 1 81 ? 17.589 -20.740 -36.244 1.00 93.75 81 ILE A CA 1
ATOM 608 C C . ILE A 1 81 ? 17.174 -19.442 -36.951 1.00 93.75 81 ILE A C 1
ATOM 610 O O . ILE A 1 81 ? 17.239 -19.383 -38.182 1.00 93.75 81 ILE A O 1
ATOM 614 N N . PRO A 1 82 ? 16.721 -18.399 -36.237 1.00 95.25 82 PRO A N 1
ATOM 615 C CA . PRO A 1 82 ? 16.352 -17.147 -36.880 1.00 95.25 82 PRO A CA 1
ATOM 616 C C . PRO A 1 82 ? 17.578 -16.400 -37.388 1.00 95.25 82 PRO A C 1
ATOM 618 O O . PRO A 1 82 ? 18.666 -16.473 -36.815 1.00 95.25 82 PRO A O 1
ATOM 621 N N . SER A 1 83 ? 17.386 -15.620 -38.445 1.00 93.50 83 SER A N 1
ATOM 622 C CA . SER A 1 83 ? 18.396 -14.651 -38.877 1.00 93.50 83 SER A CA 1
ATOM 623 C C . SER A 1 83 ? 18.409 -13.426 -37.960 1.00 93.50 83 SER A C 1
ATOM 625 O O . SER A 1 83 ? 19.467 -12.835 -37.735 1.00 93.50 83 SER A O 1
ATOM 627 N N . ARG A 1 84 ? 17.243 -13.085 -37.396 1.00 95.38 84 ARG A N 1
ATOM 628 C CA . ARG A 1 84 ? 17.033 -11.932 -36.520 1.00 95.38 84 ARG A CA 1
ATOM 629 C C . ARG A 1 84 ? 16.131 -12.289 -35.342 1.00 95.38 84 ARG A C 1
ATOM 631 O O . ARG A 1 84 ? 15.105 -12.937 -35.520 1.00 95.38 84 ARG A O 1
ATOM 638 N N . LEU A 1 85 ? 16.510 -11.829 -34.156 1.00 96.06 85 LEU A N 1
ATOM 639 C CA . LEU A 1 85 ? 15.746 -11.941 -32.923 1.00 96.06 85 LEU A CA 1
ATOM 640 C C . LEU A 1 85 ? 15.403 -10.542 -32.412 1.00 96.06 85 LEU A C 1
ATOM 642 O O . LEU A 1 85 ? 16.298 -9.734 -32.158 1.00 96.06 85 LEU A O 1
ATOM 646 N N . ARG A 1 86 ? 14.117 -10.249 -32.252 1.00 96.62 86 ARG A N 1
ATOM 647 C CA . ARG A 1 86 ? 13.630 -8.953 -31.778 1.00 96.62 86 ARG A CA 1
ATOM 648 C C . ARG A 1 86 ? 12.983 -9.081 -30.405 1.00 96.62 86 ARG A C 1
ATOM 650 O O . ARG A 1 86 ? 12.201 -9.990 -30.163 1.00 96.62 86 ARG A O 1
ATOM 657 N N . VAL A 1 87 ? 13.311 -8.166 -29.501 1.00 96.00 87 VAL A N 1
ATOM 658 C CA . VAL A 1 87 ? 12.717 -8.093 -28.158 1.00 96.00 87 VAL A CA 1
ATOM 659 C C . VAL A 1 87 ? 12.447 -6.636 -27.794 1.00 96.00 87 VAL A C 1
ATOM 661 O O . VAL A 1 87 ? 13.183 -5.749 -28.226 1.00 96.00 87 VAL A O 1
ATOM 664 N N . ALA A 1 88 ? 11.407 -6.377 -27.002 1.00 93.25 88 ALA A N 1
ATOM 665 C CA . ALA A 1 88 ? 11.053 -5.013 -26.610 1.00 93.25 88 ALA A CA 1
ATOM 666 C C . ALA A 1 88 ? 11.954 -4.454 -25.493 1.00 93.25 88 ALA A C 1
ATOM 668 O O . ALA A 1 88 ? 12.272 -3.267 -25.501 1.00 93.25 88 ALA A O 1
ATOM 669 N N . ASP A 1 89 ? 12.400 -5.303 -24.559 1.00 91.19 89 ASP A N 1
ATOM 670 C CA . ASP A 1 89 ? 13.189 -4.889 -23.393 1.00 91.19 89 ASP A CA 1
ATOM 671 C C . ASP A 1 89 ? 14.711 -4.882 -23.681 1.00 91.19 89 ASP A C 1
ATOM 673 O O . ASP A 1 89 ? 15.291 -5.928 -24.015 1.00 91.19 89 ASP A O 1
ATOM 677 N N . PRO A 1 90 ? 15.400 -3.732 -23.519 1.00 91.25 90 PRO A N 1
ATOM 678 C CA . PRO A 1 90 ? 16.855 -3.644 -23.615 1.00 91.25 90 PRO A CA 1
ATOM 679 C C . PRO A 1 90 ? 17.616 -4.574 -22.658 1.00 91.25 90 PRO A C 1
ATOM 681 O O . PRO A 1 90 ? 18.688 -5.065 -23.025 1.00 91.25 90 PRO A O 1
ATOM 684 N N . THR A 1 91 ? 17.090 -4.823 -21.455 1.00 89.75 91 THR A N 1
ATOM 685 C CA . THR A 1 91 ? 17.734 -5.673 -20.438 1.00 89.75 91 THR A CA 1
ATOM 686 C C . THR A 1 91 ? 17.698 -7.132 -20.874 1.00 89.75 91 THR A C 1
ATOM 688 O O . THR A 1 91 ? 18.732 -7.808 -20.891 1.00 89.75 91 THR A O 1
ATOM 691 N N . PHE A 1 92 ? 16.536 -7.588 -21.346 1.00 88.94 92 PHE A N 1
ATOM 692 C CA . PHE A 1 92 ? 16.373 -8.896 -21.972 1.00 88.94 92 PHE A CA 1
ATOM 693 C C . PHE A 1 92 ? 17.312 -9.080 -23.176 1.00 88.94 92 PHE A C 1
ATOM 695 O O . PHE A 1 92 ? 18.025 -10.081 -23.267 1.00 88.94 92 PHE A O 1
ATOM 702 N N . ALA A 1 93 ? 17.425 -8.078 -24.057 1.00 92.12 93 ALA A N 1
ATOM 703 C CA . ALA A 1 93 ? 18.365 -8.119 -25.183 1.00 92.12 93 ALA A CA 1
ATOM 704 C C . ALA A 1 93 ? 19.833 -8.228 -24.741 1.00 92.12 93 ALA A C 1
ATOM 706 O O . ALA A 1 93 ? 20.619 -8.950 -25.360 1.00 92.12 93 ALA A O 1
ATOM 707 N N . ALA A 1 94 ? 20.224 -7.501 -23.691 1.00 90.12 94 ALA A N 1
ATOM 708 C CA . ALA A 1 94 ? 21.582 -7.536 -23.161 1.00 90.12 94 ALA A CA 1
ATOM 709 C C . ALA A 1 94 ? 21.946 -8.928 -22.618 1.00 90.12 94 ALA A C 1
ATOM 711 O O . ALA A 1 94 ? 23.026 -9.433 -22.934 1.00 90.12 94 ALA A O 1
ATOM 712 N N . ALA A 1 95 ? 21.029 -9.575 -21.889 1.00 88.00 95 ALA A N 1
ATOM 713 C CA . ALA A 1 95 ? 21.218 -10.934 -21.375 1.00 88.00 95 ALA A CA 1
ATOM 714 C C . ALA A 1 95 ? 21.430 -11.963 -22.505 1.00 88.00 95 ALA A C 1
ATOM 716 O O . ALA A 1 95 ? 22.308 -12.829 -22.428 1.00 88.00 95 ALA A O 1
ATOM 717 N N . LEU A 1 96 ? 20.680 -11.826 -23.603 1.00 91.69 96 LEU A N 1
ATOM 718 C CA . LEU A 1 96 ? 20.764 -12.716 -24.764 1.00 91.69 96 LEU A CA 1
ATOM 719 C C . LEU A 1 96 ? 22.078 -12.558 -25.538 1.00 91.69 96 LEU A C 1
ATOM 721 O O . LEU A 1 96 ? 22.685 -13.557 -25.927 1.00 91.69 96 LEU A O 1
ATOM 725 N N . ARG A 1 97 ? 22.563 -11.322 -25.726 1.00 91.06 97 ARG A N 1
ATOM 726 C CA . ARG A 1 97 ? 23.811 -11.038 -26.468 1.00 91.06 97 ARG A CA 1
ATOM 727 C C . ARG A 1 97 ? 25.049 -11.693 -25.856 1.00 91.06 97 ARG A C 1
ATOM 729 O O . ARG A 1 97 ? 25.993 -11.990 -26.582 1.00 91.06 97 ARG A O 1
ATOM 736 N N . GLY A 1 98 ? 25.054 -11.931 -24.544 1.00 79.31 98 GLY A N 1
ATOM 737 C CA . GLY A 1 98 ? 26.143 -12.646 -23.872 1.00 79.31 98 GLY A CA 1
ATOM 738 C C . GLY A 1 98 ? 26.181 -14.150 -24.172 1.00 79.31 98 GLY A C 1
ATOM 739 O O . GLY A 1 98 ? 27.236 -14.772 -24.049 1.00 79.31 98 GLY A O 1
ATOM 740 N N . SER A 1 99 ? 25.052 -14.728 -24.594 1.00 84.25 99 SER A N 1
ATOM 741 C CA . SER A 1 99 ? 24.808 -16.178 -24.545 1.00 84.25 99 SER A CA 1
ATOM 742 C C . SER A 1 99 ? 24.390 -16.795 -25.885 1.00 84.25 99 SER A C 1
ATOM 744 O O . SER A 1 99 ? 24.438 -18.017 -26.049 1.00 84.25 99 SER A O 1
ATOM 746 N N . ILE A 1 100 ? 23.989 -15.970 -26.853 1.00 89.25 100 ILE A N 1
ATOM 747 C CA . ILE A 1 100 ? 23.587 -16.379 -28.200 1.00 89.25 100 ILE A CA 1
ATOM 748 C C . ILE A 1 100 ? 24.566 -15.777 -29.206 1.00 89.25 100 ILE A C 1
ATOM 750 O O . ILE A 1 100 ? 24.911 -14.598 -29.139 1.00 89.25 100 ILE A O 1
ATOM 754 N N . ARG A 1 101 ? 25.023 -16.605 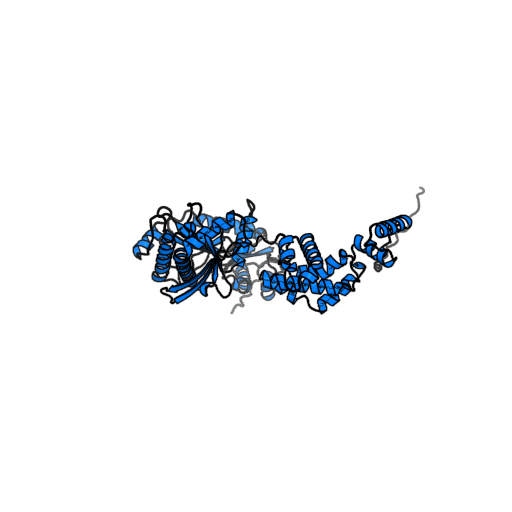-30.148 1.00 82.88 101 ARG A N 1
ATOM 755 C CA . ARG A 1 101 ? 25.881 -16.202 -31.267 1.00 82.88 101 ARG A CA 1
ATOM 756 C C . ARG A 1 101 ? 25.139 -16.432 -32.582 1.00 82.88 101 ARG A C 1
ATOM 758 O O . ARG A 1 101 ? 24.163 -17.173 -32.620 1.00 82.88 101 ARG A O 1
ATOM 765 N N . ASP A 1 102 ? 25.609 -15.786 -33.643 1.00 84.94 102 ASP A N 1
ATOM 766 C CA . ASP A 1 102 ? 25.166 -15.999 -35.031 1.00 84.94 102 ASP A CA 1
ATOM 767 C C . ASP A 1 102 ? 23.748 -15.514 -35.397 1.00 84.94 102 ASP A C 1
ATOM 769 O O . ASP A 1 102 ? 23.301 -15.749 -36.525 1.00 84.94 102 ASP A O 1
ATOM 773 N N . VAL A 1 103 ? 23.094 -14.765 -34.500 1.00 92.06 103 VAL A N 1
ATOM 774 C CA . VAL A 1 103 ? 21.769 -14.143 -34.683 1.00 92.06 103 VAL A CA 1
ATOM 775 C C . VAL A 1 103 ? 21.847 -12.641 -34.404 1.00 92.06 103 VAL A C 1
ATOM 777 O O . VAL A 1 103 ? 22.476 -12.215 -33.434 1.00 92.06 103 VAL A O 1
ATOM 780 N N . GLU A 1 104 ? 21.204 -11.823 -35.238 1.00 94.19 104 GLU A N 1
ATOM 781 C CA . GLU A 1 104 ? 21.098 -10.379 -35.005 1.00 94.19 104 GLU A CA 1
ATOM 782 C C . GLU A 1 104 ? 20.043 -10.081 -33.925 1.00 94.19 104 GLU A C 1
ATOM 784 O O . GLU A 1 104 ? 18.863 -10.334 -34.142 1.00 94.19 104 GLU A O 1
ATOM 789 N N . ILE A 1 105 ? 20.445 -9.526 -32.772 1.00 95.69 105 ILE A N 1
ATOM 790 C CA . ILE A 1 105 ? 19.525 -9.179 -31.671 1.00 95.69 105 ILE A CA 1
ATOM 791 C C . ILE A 1 105 ? 19.183 -7.685 -31.700 1.00 95.69 105 ILE A C 1
ATOM 793 O O . ILE A 1 105 ? 20.036 -6.839 -31.390 1.00 95.69 105 ILE A O 1
ATOM 797 N N . VAL A 1 106 ? 17.921 -7.365 -31.992 1.00 95.81 106 VAL A N 1
ATOM 798 C CA . VAL A 1 106 ? 17.406 -5.993 -32.101 1.00 95.81 106 VAL A CA 1
ATOM 799 C C . VAL A 1 106 ? 16.427 -5.669 -30.974 1.00 95.81 106 VAL A C 1
ATOM 801 O O . VAL A 1 106 ? 15.541 -6.458 -30.661 1.00 95.81 106 VAL A O 1
ATOM 804 N N . VAL A 1 107 ? 16.576 -4.475 -30.394 1.00 96.50 107 VAL A N 1
ATOM 805 C CA . VAL A 1 107 ? 15.600 -3.911 -29.455 1.00 96.50 107 VAL A CA 1
ATOM 806 C C . VAL A 1 107 ? 14.601 -3.077 -30.247 1.00 96.50 107 VAL A C 1
ATOM 808 O O . VAL A 1 107 ? 14.992 -2.078 -30.852 1.00 96.50 107 VAL A O 1
ATOM 811 N N . ALA A 1 108 ? 13.345 -3.507 -30.294 1.00 94.38 108 ALA A N 1
ATOM 812 C CA . ALA A 1 108 ? 12.258 -2.812 -30.983 1.00 94.38 108 ALA A CA 1
ATOM 813 C C . ALA A 1 108 ? 10.893 -3.329 -30.485 1.00 94.38 108 ALA A C 1
ATOM 815 O O . ALA A 1 108 ? 10.844 -4.446 -29.966 1.00 94.38 108 ALA A O 1
ATOM 816 N N . PRO A 1 109 ? 9.795 -2.562 -30.654 1.00 92.25 109 PRO A N 1
ATOM 817 C CA . PRO A 1 109 ? 8.452 -2.993 -30.255 1.00 92.25 109 PRO A CA 1
ATOM 818 C C . PRO A 1 109 ? 8.081 -4.362 -30.832 1.00 92.25 109 PRO A C 1
ATOM 820 O O . PRO A 1 109 ? 8.503 -4.687 -31.943 1.00 92.25 109 PRO A O 1
ATOM 823 N N . THR A 1 110 ? 7.287 -5.141 -30.096 1.00 93.56 110 THR A N 1
ATOM 824 C CA . THR A 1 110 ? 6.852 -6.504 -30.455 1.00 93.56 110 THR A CA 1
ATOM 825 C C . THR A 1 110 ? 5.324 -6.628 -30.472 1.00 93.56 110 THR A C 1
ATOM 827 O O . THR A 1 110 ? 4.783 -7.342 -29.631 1.00 93.56 110 THR A O 1
ATOM 830 N N . PRO A 1 111 ? 4.609 -5.940 -31.385 1.00 90.06 111 PRO A N 1
ATOM 831 C CA . PRO A 1 111 ? 3.142 -5.984 -31.436 1.00 90.06 111 PRO A CA 1
ATOM 832 C C . PRO A 1 111 ? 2.585 -7.390 -31.708 1.00 90.06 111 PRO A C 1
ATOM 834 O O . PRO A 1 111 ? 1.469 -7.704 -31.322 1.00 90.06 111 PRO A O 1
ATOM 837 N N . GLU A 1 112 ? 3.375 -8.273 -32.322 1.00 89.69 112 GLU A N 1
ATOM 838 C CA . GLU A 1 112 ? 2.991 -9.668 -32.577 1.00 89.69 112 GLU A CA 1
ATOM 839 C C . GLU A 1 112 ? 2.763 -10.457 -31.279 1.00 89.69 112 GLU A C 1
ATOM 841 O O . GLU A 1 112 ? 2.051 -11.458 -31.255 1.00 89.69 112 GLU A O 1
ATOM 846 N N . ILE A 1 113 ? 3.368 -10.002 -30.181 1.00 88.12 113 ILE A N 1
ATOM 847 C CA . ILE A 1 113 ? 3.176 -10.586 -28.858 1.00 88.12 113 ILE A CA 1
ATOM 848 C C . ILE A 1 113 ? 1.811 -10.200 -28.285 1.00 88.12 113 ILE A C 1
ATOM 850 O O . ILE A 1 113 ? 1.240 -10.988 -27.534 1.00 88.12 113 ILE A O 1
ATOM 854 N N . ASP A 1 114 ? 1.256 -9.044 -28.653 1.00 83.31 114 ASP A N 1
ATOM 855 C CA . ASP A 1 114 ? -0.013 -8.559 -28.104 1.00 83.31 114 ASP A CA 1
ATOM 856 C C . ASP A 1 114 ? -1.171 -9.502 -28.457 1.00 83.31 114 ASP A C 1
ATOM 858 O O . ASP A 1 114 ? -2.024 -9.771 -27.613 1.00 83.31 114 ASP A O 1
ATOM 862 N N . GLU A 1 115 ? -1.164 -10.086 -29.660 1.00 77.81 115 GLU A N 1
ATOM 863 C CA . GLU A 1 115 ? -2.154 -11.084 -30.090 1.00 77.81 115 GLU A CA 1
ATOM 864 C C . GLU A 1 115 ? -2.054 -12.382 -29.274 1.00 77.81 115 GLU A C 1
ATOM 866 O O . GLU A 1 115 ? -3.065 -12.934 -28.829 1.00 77.81 115 GLU A O 1
ATOM 871 N N . VAL A 1 116 ? -0.828 -12.847 -29.010 1.00 76.69 116 VAL A N 1
ATOM 872 C CA . VAL A 1 116 ? -0.579 -14.033 -28.177 1.00 76.69 116 VAL A CA 1
ATOM 873 C C . VAL A 1 116 ? -1.003 -13.766 -26.732 1.00 76.69 116 VAL A C 1
ATOM 875 O O . VAL A 1 116 ? -1.656 -14.607 -26.113 1.00 76.69 116 VAL A O 1
ATOM 878 N N . VAL A 1 117 ? -0.698 -12.579 -26.201 1.00 76.62 117 VAL A N 1
ATOM 879 C CA . VAL A 1 117 ? -1.121 -12.143 -24.863 1.00 76.62 117 VAL A CA 1
ATOM 880 C C . VAL A 1 117 ? -2.639 -12.049 -24.773 1.00 76.62 117 VAL A C 1
ATOM 882 O O . VAL A 1 117 ? -3.202 -12.512 -23.783 1.00 76.62 117 VAL A O 1
ATOM 885 N N . ALA A 1 118 ? -3.308 -11.480 -25.776 1.00 74.75 118 ALA A N 1
ATOM 886 C CA . ALA A 1 118 ? -4.764 -11.384 -25.818 1.00 74.75 118 ALA A CA 1
ATOM 887 C C . ALA A 1 118 ? -5.407 -12.778 -25.787 1.00 74.75 118 ALA A C 1
ATOM 889 O O . ALA A 1 118 ? -6.244 -13.042 -24.925 1.00 74.75 118 ALA A O 1
ATOM 890 N N . SER A 1 119 ? -4.932 -13.703 -26.626 1.00 72.12 119 SER A N 1
ATOM 891 C CA . SER A 1 119 ? -5.415 -15.089 -26.644 1.00 72.12 119 SER A CA 1
ATOM 892 C C . SER A 1 119 ? -5.158 -15.823 -25.320 1.00 72.12 119 SER A C 1
ATOM 894 O O . SER A 1 119 ? -6.041 -16.505 -24.795 1.00 72.12 119 SER A O 1
ATOM 896 N N . MET A 1 120 ? -3.974 -15.642 -24.720 1.00 69.81 120 MET A N 1
ATOM 897 C CA . MET A 1 120 ? -3.679 -16.189 -23.394 1.00 69.81 120 MET A CA 1
ATOM 898 C C . MET A 1 120 ? -4.628 -15.617 -22.336 1.00 69.81 120 MET A C 1
ATOM 900 O O . MET A 1 120 ? -5.198 -16.377 -21.554 1.00 69.81 120 MET A O 1
ATOM 904 N N . ARG A 1 121 ? -4.841 -14.296 -22.319 1.00 67.25 121 ARG A N 1
ATOM 905 C CA . ARG A 1 121 ? -5.765 -13.637 -21.385 1.00 67.25 121 ARG A CA 1
ATOM 906 C C . ARG A 1 121 ? -7.187 -14.163 -21.532 1.00 67.25 121 ARG A C 1
ATOM 908 O O . ARG A 1 121 ? -7.802 -14.448 -20.511 1.00 67.25 121 ARG A O 1
ATOM 915 N N . GLU A 1 122 ? -7.688 -14.344 -22.751 1.00 67.88 122 GLU A N 1
ATOM 916 C CA . GLU A 1 122 ? -9.009 -14.936 -23.000 1.00 67.88 122 GLU A CA 1
ATOM 917 C C . GLU A 1 122 ? -9.107 -16.363 -22.447 1.00 67.88 122 GLU A C 1
ATOM 919 O O . GLU A 1 122 ? -10.076 -16.693 -21.763 1.00 67.88 122 GLU A O 1
ATOM 924 N N . HIS A 1 123 ? -8.079 -17.191 -22.651 1.00 65.31 123 HIS A N 1
ATOM 925 C CA . HIS A 1 123 ? -8.048 -18.554 -22.117 1.00 65.31 123 HIS A CA 1
ATOM 926 C C . HIS A 1 123 ? -8.027 -18.587 -20.578 1.00 65.31 123 HIS A C 1
ATOM 928 O O . HIS A 1 123 ? -8.721 -19.396 -19.958 1.00 65.31 123 HIS A O 1
ATOM 934 N N . PHE A 1 124 ? -7.266 -17.690 -19.942 1.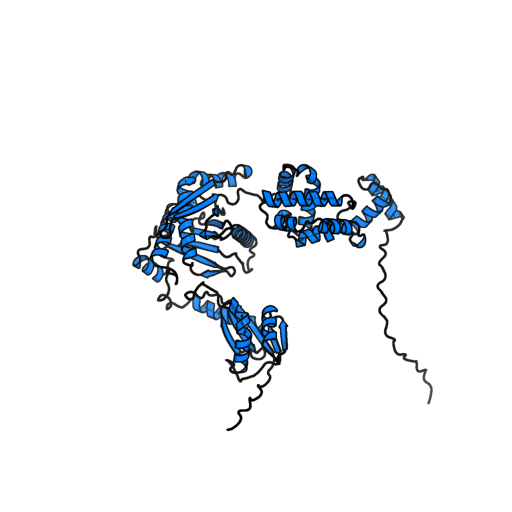00 58.62 124 PHE A N 1
ATOM 935 C CA . PHE A 1 124 ? -7.225 -17.565 -18.480 1.00 58.62 124 PHE A CA 1
ATOM 936 C C . PHE A 1 124 ? -8.494 -16.922 -17.898 1.00 58.62 124 PHE A C 1
ATOM 938 O O . PHE A 1 124 ? -8.890 -17.268 -16.786 1.00 58.62 124 PHE A O 1
ATOM 945 N N . ALA A 1 125 ? -9.148 -16.018 -18.630 1.00 54.41 125 ALA A N 1
ATOM 946 C CA . ALA A 1 125 ? -10.407 -15.397 -18.228 1.00 54.41 125 ALA A CA 1
ATOM 947 C C . ALA A 1 125 ? -11.601 -16.358 -18.370 1.00 54.41 125 ALA A C 1
ATOM 949 O O . ALA A 1 125 ? -12.457 -16.382 -17.489 1.00 54.41 125 ALA A O 1
ATOM 950 N N . GLY A 1 126 ? -11.641 -17.188 -19.421 1.00 42.22 126 GLY A N 1
ATOM 951 C CA . GLY A 1 126 ? -12.676 -18.215 -19.613 1.00 42.22 126 GLY A CA 1
ATOM 952 C C . GLY A 1 126 ? -12.663 -19.279 -18.511 1.00 42.22 126 GLY A C 1
ATOM 953 O O . GLY A 1 126 ? -13.703 -19.631 -17.968 1.00 42.22 126 GLY A O 1
ATOM 954 N N . LYS A 1 127 ? -11.468 -19.677 -18.061 1.00 45.53 127 LYS A N 1
ATOM 955 C CA . LYS A 1 127 ? -11.255 -20.576 -16.913 1.00 45.53 127 LYS A CA 1
ATOM 956 C C . LYS A 1 127 ? -11.650 -20.006 -15.540 1.00 45.53 127 LYS A C 1
ATOM 958 O O . LYS A 1 127 ? -11.489 -20.702 -14.541 1.00 45.53 127 LYS A O 1
ATOM 963 N N . ARG A 1 128 ? -12.092 -18.743 -15.451 1.00 48.84 128 ARG A N 1
ATOM 964 C CA . ARG A 1 128 ? -12.596 -18.131 -14.205 1.00 48.84 128 ARG A CA 1
ATOM 965 C C . ARG A 1 128 ? -14.119 -18.197 -14.062 1.00 48.84 128 ARG A C 1
ATOM 967 O O . ARG A 1 128 ? -14.595 -17.932 -12.965 1.00 48.84 128 ARG A O 1
ATOM 974 N N . ARG A 1 129 ? -14.874 -18.475 -15.135 1.00 40.47 129 ARG A N 1
ATOM 975 C CA . ARG A 1 129 ? -16.346 -18.366 -15.128 1.00 40.47 129 ARG A CA 1
ATOM 976 C C . ARG A 1 129 ? -17.099 -19.695 -15.037 1.00 40.47 129 ARG A C 1
ATOM 978 O O . ARG A 1 129 ? -18.167 -19.683 -14.441 1.00 40.47 129 ARG A O 1
ATOM 985 N N . ASP A 1 130 ? -16.537 -20.796 -15.546 1.00 36.16 130 ASP A N 1
ATOM 986 C CA . ASP A 1 130 ? -17.316 -22.025 -15.797 1.00 36.16 130 ASP A CA 1
ATOM 987 C C . ASP A 1 130 ? -16.762 -23.309 -15.132 1.00 36.16 130 ASP A C 1
ATOM 989 O O . ASP A 1 130 ? -17.288 -24.392 -15.373 1.00 36.16 130 ASP A O 1
ATOM 993 N N . ASP A 1 131 ? -15.726 -23.233 -14.290 1.00 40.09 131 ASP A N 1
ATOM 994 C CA . ASP A 1 131 ? -15.185 -24.426 -13.615 1.00 40.09 131 ASP A CA 1
ATOM 995 C C . ASP A 1 131 ? -15.950 -24.713 -12.304 1.00 40.09 131 ASP A C 1
ATOM 997 O O . ASP A 1 131 ? -15.449 -24.443 -11.212 1.00 40.09 131 ASP A O 1
ATOM 1001 N N . GLU A 1 132 ? -17.155 -25.285 -12.412 1.00 39.41 132 GLU A N 1
ATOM 1002 C CA . GLU A 1 132 ? -17.899 -25.886 -11.282 1.00 39.41 132 GLU A CA 1
ATOM 1003 C C . GLU A 1 132 ? -17.130 -27.067 -10.633 1.00 39.41 132 GLU A C 1
ATOM 1005 O O . GLU A 1 132 ? -17.394 -27.432 -9.492 1.00 39.41 132 GLU A O 1
ATOM 1010 N N . ASP A 1 133 ? -16.109 -27.610 -11.309 1.00 37.88 133 ASP A N 1
ATOM 1011 C CA . ASP A 1 133 ? -15.281 -28.733 -10.837 1.00 37.88 133 ASP A CA 1
ATOM 1012 C C . ASP A 1 133 ? -14.070 -28.316 -9.959 1.00 37.88 133 ASP A C 1
ATOM 1014 O O . ASP A 1 133 ? -13.276 -29.169 -9.563 1.00 37.88 133 ASP A O 1
ATOM 1018 N N . ARG A 1 134 ? -13.876 -27.019 -9.649 1.00 44.59 134 ARG A N 1
ATOM 1019 C CA . ARG A 1 134 ? -12.760 -26.539 -8.789 1.00 44.59 134 ARG A CA 1
ATOM 1020 C C . ARG A 1 134 ? -13.085 -26.404 -7.304 1.00 44.59 134 ARG A C 1
ATOM 1022 O O . ARG A 1 134 ? -12.192 -26.064 -6.527 1.00 44.59 134 ARG A O 1
ATOM 1029 N N . ASP A 1 135 ? -14.317 -26.677 -6.894 1.00 42.81 135 ASP A N 1
ATOM 1030 C CA . ASP A 1 135 ? -14.714 -26.556 -5.487 1.00 42.81 135 ASP A CA 1
ATOM 1031 C C . ASP A 1 135 ? -13.960 -27.538 -4.561 1.00 42.81 135 ASP A C 1
ATOM 1033 O O . ASP A 1 135 ? -13.875 -27.296 -3.359 1.00 42.81 135 ASP A O 1
ATOM 1037 N N . GLU A 1 136 ? -13.342 -28.600 -5.094 1.00 37.09 136 GLU A N 1
ATOM 1038 C CA . GLU A 1 136 ? -12.642 -29.623 -4.298 1.00 37.09 136 GLU A CA 1
ATOM 1039 C C . GLU A 1 136 ? -11.240 -29.210 -3.783 1.00 37.09 136 GLU A C 1
ATOM 1041 O O . GLU A 1 136 ? -10.722 -29.857 -2.872 1.00 37.09 136 GLU A O 1
ATOM 1046 N N . GLU A 1 137 ? -10.629 -28.128 -4.294 1.00 50.78 137 GLU A N 1
ATOM 1047 C CA . GLU A 1 137 ? -9.277 -27.673 -3.887 1.00 50.78 137 GLU A CA 1
ATOM 1048 C C . GLU A 1 137 ? -9.238 -26.272 -3.242 1.00 50.78 137 GLU A C 1
ATOM 1050 O O . GLU A 1 137 ? -8.169 -25.793 -2.852 1.00 50.78 137 GLU A O 1
ATOM 1055 N N . LEU A 1 138 ? -10.381 -25.591 -3.112 1.00 67.25 138 LEU A N 1
ATOM 1056 C CA . LEU A 1 138 ? -10.437 -24.248 -2.532 1.00 67.25 138 LEU A CA 1
ATOM 1057 C C . LEU A 1 138 ? -10.499 -24.306 -0.999 1.00 67.25 138 LEU A C 1
ATOM 1059 O O . LEU A 1 138 ? -11.291 -25.033 -0.407 1.00 67.25 138 LEU A O 1
ATOM 1063 N N . THR A 1 139 ? -9.638 -23.522 -0.353 1.00 81.38 139 THR A N 1
ATOM 1064 C CA . THR A 1 139 ? -9.521 -23.437 1.107 1.00 81.38 139 THR A CA 1
ATOM 1065 C C . THR A 1 139 ? -9.116 -22.022 1.521 1.00 81.38 139 THR A C 1
ATOM 1067 O O . THR A 1 139 ? -8.378 -21.331 0.814 1.00 81.38 139 THR A O 1
ATOM 1070 N N . HIS A 1 140 ? -9.590 -21.582 2.684 1.00 83.69 140 HIS A N 1
ATOM 1071 C CA . HIS A 1 140 ? -9.104 -20.394 3.382 1.00 83.69 140 HIS A CA 1
ATOM 1072 C C . HIS A 1 140 ? -7.695 -20.592 3.957 1.00 83.69 140 HIS A C 1
ATOM 1074 O O . HIS A 1 140 ? -7.018 -19.615 4.278 1.00 83.69 140 HIS A O 1
ATOM 1080 N N . ILE A 1 141 ? -7.259 -21.841 4.126 1.00 86.56 141 ILE A N 1
ATOM 1081 C CA . ILE A 1 141 ? -5.970 -22.193 4.710 1.00 86.56 141 ILE A CA 1
ATOM 1082 C C . ILE A 1 141 ? -4.905 -22.106 3.616 1.00 86.56 141 ILE A C 1
ATOM 1084 O O . ILE A 1 141 ? -4.781 -22.984 2.763 1.00 86.56 141 ILE A O 1
ATOM 1088 N N . GLY A 1 142 ? -4.117 -21.031 3.652 1.00 78.50 142 GLY A N 1
ATOM 1089 C CA . GLY A 1 142 ? -2.939 -20.888 2.802 1.00 78.50 142 GLY A CA 1
ATOM 1090 C C . GLY A 1 142 ? -1.905 -22.006 3.026 1.00 78.50 142 GLY A C 1
ATOM 1091 O O . GLY A 1 142 ? -1.902 -22.660 4.069 1.00 78.50 142 GLY A O 1
ATOM 1092 N N . PRO A 1 143 ? -0.983 -22.224 2.073 1.00 73.38 143 PRO A N 1
ATOM 1093 C CA . PRO A 1 143 ? -0.011 -23.324 2.118 1.00 73.38 143 PRO A CA 1
ATOM 1094 C C . PRO A 1 143 ? 0.940 -23.276 3.324 1.00 73.38 143 PRO A C 1
ATOM 1096 O O . PRO A 1 143 ? 1.477 -24.302 3.735 1.00 73.38 143 PRO A O 1
ATOM 1099 N N . ASP A 1 144 ? 1.167 -22.087 3.876 1.00 82.94 144 ASP A N 1
ATOM 1100 C CA . ASP A 1 144 ? 1.997 -21.814 5.047 1.00 82.94 144 ASP A CA 1
ATOM 1101 C C . ASP A 1 144 ? 1.171 -21.555 6.319 1.00 82.94 144 ASP A C 1
ATOM 1103 O O . ASP A 1 144 ? 1.729 -21.154 7.340 1.00 82.94 144 ASP A O 1
ATOM 1107 N N . MET A 1 145 ? -0.143 -21.790 6.285 1.00 88.25 145 MET A N 1
ATOM 1108 C CA . MET A 1 145 ? -1.065 -21.507 7.383 1.00 88.25 145 MET A CA 1
ATOM 1109 C C . MET A 1 145 ? -1.648 -22.783 7.990 1.00 88.25 145 MET A C 1
ATOM 1111 O O . MET A 1 145 ? -1.838 -23.802 7.331 1.00 88.25 145 MET A O 1
ATOM 1115 N N . SER A 1 146 ? -1.984 -22.712 9.273 1.00 92.25 146 SER A N 1
ATOM 1116 C CA . SER A 1 146 ? -2.805 -23.707 9.958 1.00 92.25 146 SER A CA 1
ATOM 1117 C C . SER A 1 146 ? -4.265 -23.252 10.057 1.00 92.25 146 SER A C 1
ATOM 1119 O O . SER A 1 146 ? -4.578 -22.064 9.964 1.00 92.25 146 SER A O 1
ATOM 1121 N N . ALA A 1 147 ? -5.174 -24.193 10.329 1.00 94.12 147 ALA A N 1
ATOM 1122 C CA . ALA A 1 147 ? -6.568 -23.862 10.635 1.00 94.12 147 ALA A CA 1
ATOM 1123 C C . ALA A 1 147 ? -6.708 -22.979 11.891 1.00 94.12 147 ALA A C 1
ATOM 1125 O O . ALA A 1 147 ? -7.678 -22.235 12.020 1.00 94.12 147 ALA A O 1
ATOM 1126 N N . GLU A 1 148 ? -5.749 -23.050 12.816 1.00 94.38 148 GLU A N 1
ATOM 1127 C CA . GLU A 1 148 ? -5.705 -22.201 14.010 1.00 94.38 148 GLU A CA 1
ATOM 1128 C C . GLU A 1 148 ? -5.342 -20.756 13.648 1.00 94.38 148 GLU A C 1
ATOM 1130 O O . GLU A 1 148 ? -5.953 -19.830 14.180 1.00 94.38 148 GLU A O 1
ATOM 1135 N N . ASP A 1 149 ? -4.421 -20.559 12.695 1.00 94.12 149 ASP A N 1
ATOM 1136 C CA . ASP A 1 149 ? -4.048 -19.225 12.216 1.00 94.12 149 ASP A CA 1
ATOM 1137 C C . ASP A 1 149 ? -5.257 -18.516 11.570 1.00 94.12 149 ASP A C 1
ATOM 1139 O O . ASP A 1 149 ? -5.546 -17.359 11.879 1.00 94.12 149 ASP A O 1
ATOM 1143 N N . VAL A 1 150 ? -6.013 -19.232 10.725 1.00 95.19 150 VAL A N 1
ATOM 1144 C CA . VAL A 1 150 ? -7.257 -18.713 10.126 1.00 95.19 150 VAL A CA 1
ATOM 1145 C C . VAL A 1 150 ? -8.321 -18.473 11.201 1.00 95.19 150 VAL A C 1
ATOM 1147 O O . VAL A 1 150 ? -8.970 -17.429 11.209 1.00 95.19 150 VAL A O 1
ATOM 1150 N N . GLY A 1 151 ? -8.469 -19.395 12.156 1.00 96.69 151 GLY A N 1
ATOM 1151 C CA . GLY A 1 151 ? -9.431 -19.257 13.250 1.00 96.69 151 GLY A CA 1
ATOM 1152 C C . GLY A 1 151 ? -9.193 -18.018 14.116 1.00 96.69 151 GLY A C 1
ATOM 1153 O O . GLY A 1 151 ? -10.154 -17.348 14.497 1.00 96.69 151 GLY A O 1
ATOM 1154 N N . ALA A 1 152 ? -7.931 -17.668 14.376 1.00 96.75 152 ALA A N 1
ATOM 1155 C CA . ALA A 1 152 ? -7.570 -16.445 15.088 1.00 96.75 152 ALA A CA 1
ATOM 1156 C C . ALA A 1 152 ? -7.983 -15.181 14.312 1.00 96.75 152 ALA A C 1
ATOM 1158 O O . ALA A 1 152 ? -8.549 -14.260 14.907 1.00 96.75 152 ALA A O 1
ATOM 1159 N N . MET A 1 153 ? -7.781 -15.160 12.989 1.00 97.00 153 MET A N 1
ATOM 1160 C CA . MET A 1 153 ? -8.251 -14.067 12.130 1.00 97.00 153 MET A CA 1
ATOM 1161 C C . MET A 1 153 ? -9.778 -13.944 12.161 1.00 97.00 153 MET A C 1
ATOM 1163 O O . MET A 1 153 ? -10.300 -12.841 12.299 1.00 97.00 153 MET A O 1
ATOM 1167 N N . PHE A 1 154 ? -10.504 -15.062 12.090 1.00 98.06 154 PHE A N 1
ATOM 1168 C CA . PHE A 1 154 ? -11.970 -15.076 12.151 1.00 98.06 154 PHE A CA 1
ATOM 1169 C C . PHE A 1 154 ? -12.505 -14.546 13.491 1.00 98.06 154 PHE A C 1
ATOM 1171 O O . PHE A 1 154 ? -13.425 -13.730 13.511 1.00 98.06 154 PHE A O 1
ATOM 1178 N N . ALA A 1 155 ? -11.891 -14.925 14.614 1.00 98.12 155 ALA A N 1
ATOM 1179 C CA . ALA A 1 155 ? -12.256 -14.399 15.932 1.00 98.12 155 ALA A CA 1
ATOM 1180 C C . ALA A 1 155 ? -11.986 -12.884 16.062 1.00 98.12 155 ALA A C 1
ATOM 1182 O O . ALA A 1 155 ? -12.803 -12.134 16.616 1.00 98.12 155 ALA A O 1
ATOM 1183 N N . ALA A 1 156 ? -10.864 -12.403 15.517 1.00 98.25 156 ALA A N 1
ATOM 1184 C CA . ALA A 1 156 ? -10.563 -10.973 15.459 1.00 98.25 156 ALA A CA 1
ATOM 1185 C C . ALA A 1 156 ? -11.552 -10.218 14.562 1.00 98.25 156 ALA A C 1
ATOM 1187 O O . ALA A 1 156 ? -12.075 -9.179 14.965 1.00 98.25 156 ALA A O 1
ATOM 1188 N N . ALA A 1 157 ? -11.884 -10.775 13.397 1.00 98.38 157 ALA A N 1
ATOM 1189 C CA . ALA A 1 157 ? -12.883 -10.231 12.489 1.00 98.38 157 ALA A CA 1
ATOM 1190 C C . ALA A 1 157 ? -14.268 -10.159 13.149 1.00 98.38 157 ALA A C 1
ATOM 1192 O O . ALA A 1 157 ? -14.939 -9.133 13.066 1.00 98.38 157 ALA A O 1
ATOM 1193 N N . ALA A 1 158 ? -14.680 -11.189 13.890 1.00 98.31 158 ALA A N 1
ATOM 1194 C CA . ALA A 1 158 ? -15.931 -11.166 14.643 1.00 98.31 158 ALA A CA 1
ATOM 1195 C C . ALA A 1 158 ? -15.941 -10.064 15.721 1.00 98.31 158 ALA A C 1
ATOM 1197 O O . ALA A 1 158 ? -16.959 -9.405 15.946 1.00 98.31 158 ALA A O 1
ATOM 1198 N N . THR A 1 159 ? -14.797 -9.823 16.366 1.00 98.06 159 THR A N 1
ATOM 1199 C CA . THR A 1 159 ? -14.622 -8.735 17.341 1.00 98.06 159 THR A CA 1
ATOM 1200 C C . THR A 1 159 ? -14.691 -7.359 16.678 1.00 98.06 159 THR A C 1
ATOM 1202 O O . THR A 1 159 ? -15.396 -6.482 17.180 1.00 98.06 159 THR A O 1
ATOM 1205 N N . LEU A 1 160 ? -14.038 -7.184 15.527 1.00 98.19 160 LEU A N 1
ATOM 1206 C CA . LEU A 1 160 ? -14.128 -5.971 14.717 1.00 98.19 160 LEU A CA 1
ATOM 1207 C C . LEU A 1 160 ? -15.566 -5.709 14.256 1.00 98.19 160 LEU A C 1
ATOM 1209 O O . LEU A 1 160 ? -16.057 -4.592 14.377 1.00 98.19 160 LEU A O 1
ATOM 1213 N N . TYR A 1 161 ? -16.274 -6.743 13.796 1.00 97.50 161 TYR A N 1
ATOM 1214 C CA . TYR A 1 161 ? -17.657 -6.603 13.346 1.00 97.50 161 TYR A CA 1
ATOM 1215 C C . TYR A 1 161 ? -18.568 -6.089 14.461 1.00 97.50 161 TYR A C 1
ATOM 1217 O O . TYR A 1 161 ? -19.345 -5.156 14.271 1.00 97.50 161 TYR A O 1
ATOM 1225 N N . ARG A 1 162 ? -18.434 -6.661 15.662 1.00 97.50 162 ARG A N 1
ATOM 1226 C CA . ARG A 1 162 ? -19.207 -6.239 16.838 1.00 97.50 162 ARG A CA 1
ATOM 1227 C C . ARG A 1 162 ? -18.856 -4.832 17.315 1.00 97.50 162 ARG A C 1
ATOM 1229 O O . ARG A 1 162 ? -19.729 -4.156 17.856 1.00 97.50 162 ARG A O 1
ATOM 1236 N N . SER A 1 163 ? -17.607 -4.391 17.150 1.00 97.56 163 SER A N 1
ATOM 1237 C CA . SER A 1 163 ? -17.219 -3.019 17.492 1.00 97.56 163 SER A CA 1
ATOM 1238 C C . SER A 1 163 ? -17.724 -1.999 16.466 1.00 97.56 163 SER A C 1
ATOM 1240 O O . SER A 1 163 ? -17.879 -0.832 16.822 1.00 97.56 163 SER A O 1
ATOM 1242 N N . ALA A 1 164 ? -18.064 -2.429 15.246 1.00 95.69 164 ALA A N 1
ATOM 1243 C CA . ALA A 1 164 ? -18.651 -1.610 14.186 1.00 95.69 164 ALA A CA 1
ATOM 1244 C C . ALA A 1 164 ? -17.870 -0.297 13.948 1.00 95.69 164 ALA A C 1
ATOM 1246 O O . ALA A 1 164 ? -18.404 0.794 14.191 1.00 95.69 164 ALA A O 1
ATOM 1247 N N . PRO A 1 165 ? -16.592 -0.378 13.521 1.00 95.12 165 PRO A N 1
ATOM 1248 C CA . PRO A 1 165 ? -15.732 0.788 13.301 1.00 95.12 165 PRO A CA 1
ATOM 1249 C C . PRO A 1 165 ? -16.314 1.782 12.285 1.00 95.12 165 PRO A C 1
ATOM 1251 O O . PRO A 1 165 ? -16.157 2.984 12.465 1.00 95.12 165 PRO A O 1
ATOM 1254 N N . TRP A 1 166 ? -17.047 1.301 11.279 1.00 94.06 166 TRP A N 1
ATOM 1255 C CA . TRP A 1 166 ? -17.749 2.108 10.266 1.00 94.06 166 TRP A CA 1
ATOM 1256 C C . TRP A 1 166 ? -18.857 3.013 10.828 1.00 94.06 166 TRP A C 1
ATOM 1258 O O . TRP A 1 166 ? -19.329 3.890 10.122 1.00 94.06 166 TRP A O 1
ATOM 1268 N N . ASN A 1 167 ? -19.265 2.824 12.088 1.00 92.62 167 ASN A N 1
ATOM 1269 C CA . ASN A 1 167 ? -20.203 3.712 12.788 1.00 92.62 167 ASN A CA 1
ATOM 1270 C C . ASN A 1 167 ? -19.493 4.715 13.718 1.00 92.62 167 ASN A C 1
ATOM 1272 O O . ASN A 1 167 ? -20.146 5.361 14.537 1.00 92.62 167 ASN A O 1
ATOM 1276 N N . ALA A 1 168 ? -18.159 4.739 13.728 1.00 92.50 168 ALA A N 1
ATOM 1277 C CA . ALA A 1 168 ? -17.372 5.576 14.633 1.00 92.50 168 ALA A CA 1
ATOM 1278 C C . ALA A 1 168 ? -16.265 6.353 13.923 1.00 92.50 168 ALA A C 1
ATOM 1280 O O . ALA A 1 168 ? -15.915 7.435 14.379 1.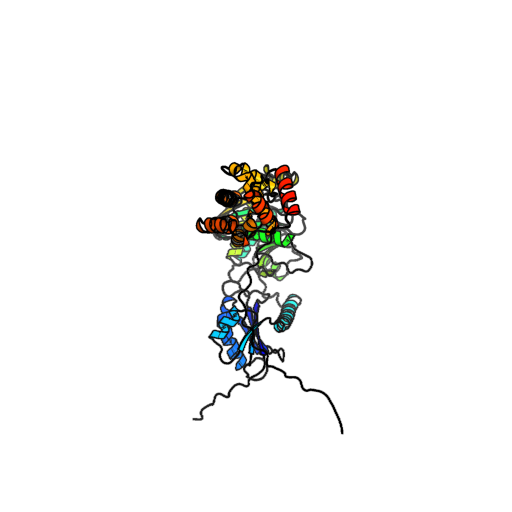00 92.50 168 ALA A O 1
ATOM 1281 N N . LEU A 1 169 ? -15.682 5.784 12.869 1.00 91.06 169 LEU A N 1
ATOM 1282 C CA . LEU A 1 169 ? -14.667 6.436 12.055 1.00 91.06 169 LEU A CA 1
ATOM 1283 C C . LEU A 1 169 ? -15.338 7.156 10.873 1.00 91.06 169 LEU A C 1
ATOM 1285 O O . LEU A 1 169 ? -16.077 6.487 10.143 1.00 91.06 169 LEU A O 1
ATOM 1289 N N . PRO A 1 170 ? -15.050 8.457 10.664 1.00 85.38 170 PRO A N 1
ATOM 1290 C CA . PRO A 1 170 ? -15.508 9.201 9.493 1.00 85.38 170 PRO A CA 1
ATOM 1291 C C . PRO A 1 170 ? -15.239 8.474 8.168 1.00 85.38 170 PRO A C 1
ATOM 1293 O O . PRO A 1 170 ? -14.276 7.704 8.055 1.00 85.38 170 PRO A O 1
ATOM 1296 N N . SER A 1 171 ? -16.075 8.728 7.159 1.00 81.81 171 SER A N 1
ATOM 1297 C CA . SER A 1 171 ? -15.849 8.225 5.799 1.00 81.81 171 SER A CA 1
ATOM 1298 C C . SER A 1 171 ? -14.548 8.756 5.206 1.00 81.81 171 SER A C 1
ATOM 1300 O O . SER A 1 171 ? -14.123 9.867 5.519 1.00 81.81 171 SER A O 1
ATOM 1302 N N . ASP A 1 172 ? -13.906 7.939 4.366 1.00 74.12 172 ASP A N 1
ATOM 1303 C CA . ASP A 1 172 ? -12.680 8.275 3.622 1.00 74.12 172 ASP A CA 1
ATOM 1304 C C . ASP A 1 172 ? -11.487 8.707 4.498 1.00 74.12 172 ASP A C 1
ATOM 1306 O O . ASP A 1 172 ? -10.460 9.190 4.015 1.00 74.12 172 ASP A O 1
ATOM 1310 N N . MET A 1 173 ? -11.589 8.481 5.810 1.00 85.81 173 MET A N 1
ATOM 1311 C CA . MET A 1 173 ? -10.558 8.818 6.770 1.00 85.81 173 MET A CA 1
ATOM 1312 C C . MET A 1 173 ? -9.583 7.661 6.955 1.00 85.81 173 MET A C 1
ATOM 1314 O O . MET A 1 173 ? -9.949 6.517 7.237 1.00 85.81 173 MET A O 1
ATOM 1318 N N . PHE A 1 174 ? -8.302 7.993 6.854 1.00 91.25 174 PHE A N 1
ATOM 1319 C CA . PHE A 1 174 ? -7.226 7.068 7.155 1.00 91.25 174 PHE A CA 1
ATOM 1320 C C . PHE A 1 174 ? -6.802 7.176 8.615 1.00 91.25 174 PHE A C 1
ATOM 1322 O O . PHE A 1 174 ? -6.697 8.268 9.166 1.00 91.25 174 PHE A O 1
ATOM 1329 N N . VAL A 1 175 ? -6.453 6.047 9.218 1.00 94.06 175 VAL A N 1
ATOM 1330 C CA . VAL A 1 175 ? -5.782 5.962 10.517 1.00 94.06 175 VAL A CA 1
ATOM 1331 C C . VAL A 1 175 ? -4.332 5.555 10.279 1.00 94.06 175 VAL A C 1
ATOM 1333 O O . VAL A 1 175 ? -4.068 4.569 9.587 1.00 94.06 175 VAL A O 1
ATOM 1336 N N . ARG A 1 176 ? -3.379 6.296 10.856 1.00 94.00 176 ARG A N 1
ATOM 1337 C CA . ARG A 1 176 ? -1.958 5.923 10.821 1.00 94.00 176 ARG A CA 1
ATOM 1338 C C . ARG A 1 176 ? -1.727 4.704 11.693 1.00 94.00 176 ARG A C 1
ATOM 1340 O O . ARG A 1 176 ? -2.206 4.688 12.824 1.00 94.00 176 ARG A O 1
ATOM 1347 N N . LEU A 1 177 ? -0.935 3.752 11.214 1.00 95.31 177 LEU A N 1
ATOM 1348 C CA . LEU A 1 177 ? -0.573 2.540 11.940 1.00 95.31 177 LEU A CA 1
ATOM 1349 C C . LEU A 1 177 ? 0.937 2.443 12.149 1.00 95.31 177 LEU A C 1
ATOM 1351 O O . LEU A 1 177 ? 1.715 2.519 11.206 1.00 95.31 177 LEU A O 1
ATOM 1355 N N . GLU A 1 178 ? 1.346 2.194 13.386 1.00 93.00 178 GLU A N 1
ATOM 1356 C CA . GLU A 1 178 ? 2.716 1.837 13.752 1.00 93.00 178 GLU A CA 1
ATOM 1357 C C . GLU A 1 178 ? 2.695 0.416 14.327 1.00 93.00 178 GLU A C 1
ATOM 1359 O O . GLU A 1 178 ? 2.267 0.199 15.462 1.00 93.00 178 GLU A O 1
ATOM 1364 N N . CYS A 1 179 ? 3.110 -0.565 13.522 1.00 89.94 179 CYS A N 1
ATOM 1365 C CA . CYS A 1 179 ? 3.095 -1.987 13.863 1.00 89.94 179 CYS A CA 1
ATOM 1366 C C . CYS A 1 179 ? 4.299 -2.688 13.224 1.00 89.94 179 CYS A C 1
ATOM 1368 O O . CYS A 1 179 ? 4.559 -2.516 12.034 1.00 89.94 179 CYS A O 1
ATOM 1370 N N . ALA A 1 180 ? 4.992 -3.537 13.990 1.00 88.81 180 ALA A N 1
ATOM 1371 C CA . ALA A 1 180 ? 6.162 -4.272 13.505 1.00 88.81 180 ALA A CA 1
ATOM 1372 C C . ALA A 1 180 ? 5.868 -5.151 12.271 1.00 88.81 180 ALA A C 1
ATOM 1374 O O . ALA A 1 180 ? 6.751 -5.332 11.436 1.00 88.81 180 ALA A O 1
ATOM 1375 N N . GLY A 1 181 ? 4.637 -5.664 12.138 1.00 88.25 181 GLY A N 1
ATOM 1376 C CA . GLY A 1 181 ? 4.211 -6.488 11.001 1.00 88.25 181 GLY A CA 1
ATOM 1377 C C . GLY A 1 181 ? 4.149 -5.743 9.661 1.00 88.25 181 GLY A C 1
ATOM 1378 O O . GLY A 1 181 ? 4.258 -6.368 8.610 1.00 88.25 181 GLY A O 1
ATOM 1379 N N . LEU A 1 182 ? 4.038 -4.409 9.673 1.00 89.56 182 LEU A N 1
ATOM 1380 C CA . LEU A 1 182 ? 4.028 -3.587 8.452 1.00 89.56 182 LEU A CA 1
ATOM 1381 C C . LEU A 1 182 ? 5.447 -3.203 7.995 1.00 89.56 182 LEU A C 1
ATOM 1383 O O . LEU A 1 182 ? 5.702 -3.013 6.800 1.00 89.56 182 LEU A O 1
ATOM 1387 N N . GLY A 1 183 ? 6.400 -3.190 8.929 1.00 88.50 183 GLY A N 1
ATOM 1388 C CA . GLY A 1 183 ? 7.787 -2.805 8.702 1.00 88.50 183 GLY A CA 1
ATOM 1389 C C . GLY A 1 183 ? 8.191 -1.580 9.528 1.00 88.50 183 GLY A C 1
ATOM 1390 O O . GLY A 1 183 ? 7.547 -1.272 10.530 1.00 88.50 183 GLY A O 1
ATOM 1391 N N . PRO A 1 184 ? 9.302 -0.916 9.161 1.00 80.62 184 PRO A N 1
ATOM 1392 C CA . PRO A 1 184 ? 9.816 0.237 9.901 1.00 80.62 184 PRO A CA 1
ATOM 1393 C C . PRO A 1 184 ? 9.015 1.523 9.653 1.00 80.62 184 PRO A C 1
ATOM 1395 O O . PRO A 1 184 ? 8.969 2.383 10.530 1.00 80.62 184 PRO A O 1
ATOM 1398 N N . ASP A 1 185 ? 8.405 1.651 8.475 1.00 85.00 185 ASP A N 1
ATOM 1399 C CA . ASP A 1 185 ? 7.617 2.818 8.090 1.00 85.00 185 ASP A CA 1
ATOM 1400 C C . ASP A 1 185 ? 6.161 2.664 8.557 1.00 85.00 185 ASP A C 1
ATOM 1402 O O . ASP A 1 185 ? 5.634 1.546 8.567 1.00 85.00 185 ASP A O 1
ATOM 1406 N N . PRO A 1 186 ? 5.486 3.761 8.949 1.00 87.56 186 PRO A N 1
ATOM 1407 C CA . PRO A 1 186 ? 4.095 3.696 9.364 1.00 87.56 186 PRO A CA 1
ATOM 1408 C C . PRO A 1 186 ? 3.198 3.336 8.178 1.00 87.56 186 PRO A C 1
ATOM 1410 O O . PRO A 1 186 ? 3.346 3.890 7.087 1.00 87.56 186 PRO A O 1
ATOM 1413 N N . GLY A 1 187 ? 2.240 2.446 8.418 1.00 93.19 187 GLY A N 1
ATOM 1414 C CA . GLY A 1 187 ? 1.181 2.107 7.475 1.00 93.19 187 GLY A CA 1
ATOM 1415 C C . GLY A 1 187 ? -0.066 2.960 7.658 1.00 93.19 187 GLY A C 1
ATOM 1416 O O . GLY A 1 187 ? -0.114 3.875 8.488 1.00 93.19 187 GLY A O 1
ATOM 1417 N N . ALA A 1 188 ? -1.100 2.631 6.893 1.00 95.00 188 ALA A N 1
ATOM 1418 C CA . ALA A 1 188 ? -2.377 3.325 6.945 1.00 95.00 188 ALA A CA 1
ATOM 1419 C C . ALA A 1 188 ? -3.541 2.352 6.743 1.00 95.00 188 ALA A C 1
ATOM 1421 O O . ALA A 1 188 ? -3.444 1.408 5.963 1.00 95.00 188 ALA A O 1
ATOM 1422 N N . ILE A 1 189 ? -4.650 2.589 7.436 1.00 96.06 189 ILE A N 1
ATOM 1423 C CA . ILE A 1 189 ? -5.896 1.834 7.270 1.00 96.06 189 ILE A CA 1
ATOM 1424 C C . ILE A 1 189 ? -7.047 2.798 7.012 1.00 96.06 189 ILE A C 1
ATOM 1426 O O . ILE A 1 189 ? -7.191 3.783 7.729 1.00 96.06 189 ILE A O 1
ATOM 1430 N N . CYS A 1 190 ? -7.863 2.503 6.006 1.00 93.94 190 CYS A N 1
ATOM 1431 C CA . CYS A 1 190 ? -9.113 3.204 5.731 1.00 93.94 190 CYS A CA 1
ATOM 1432 C C . CYS A 1 190 ? -10.271 2.233 5.957 1.00 93.94 190 CYS A C 1
ATOM 1434 O O . CYS A 1 190 ? -10.329 1.179 5.318 1.00 93.94 190 CYS A O 1
ATOM 1436 N N . VAL A 1 191 ? -11.158 2.554 6.899 1.00 93.94 191 VAL A N 1
ATOM 1437 C CA . VAL A 1 191 ? -12.353 1.747 7.179 1.00 93.94 191 VAL A CA 1
ATOM 1438 C C . VAL A 1 191 ? -13.438 2.112 6.178 1.00 93.94 191 VAL A C 1
ATOM 1440 O O . VAL A 1 191 ? -13.704 3.291 5.965 1.00 93.94 191 VAL A O 1
ATOM 1443 N N . VAL A 1 192 ? -14.072 1.095 5.597 1.00 89.62 192 VAL A N 1
ATOM 1444 C CA . VAL A 1 192 ? -15.133 1.251 4.597 1.00 89.62 192 VAL A CA 1
ATOM 1445 C C . VAL A 1 192 ? -16.462 0.699 5.110 1.00 89.62 192 VAL A C 1
ATOM 1447 O O . VAL A 1 192 ? -16.502 -0.179 5.980 1.00 89.62 192 VAL A O 1
ATOM 1450 N N . GLY A 1 193 ? -17.555 1.209 4.543 1.00 80.00 193 GLY A N 1
ATOM 1451 C CA . GLY A 1 193 ? -18.918 0.740 4.808 1.00 80.00 193 GLY A CA 1
ATOM 1452 C C . GLY A 1 193 ? -19.838 1.744 5.490 1.00 80.00 193 GLY A C 1
ATOM 1453 O O . GLY A 1 193 ? -20.928 1.374 5.914 1.00 80.00 193 GLY A O 1
ATOM 1454 N N . GLN A 1 194 ? -19.452 3.016 5.547 1.00 80.81 194 GLN A N 1
ATOM 1455 C CA . GLN A 1 194 ? -20.264 4.118 6.072 1.00 80.81 194 GLN A CA 1
ATOM 1456 C C . GLN A 1 194 ? -21.591 4.280 5.299 1.00 80.81 194 GLN A C 1
ATOM 1458 O O . GLN A 1 194 ? -22.594 4.688 5.874 1.00 80.81 194 GLN A O 1
ATOM 1463 N N . MET A 1 195 ? -21.638 3.857 4.027 1.00 74.31 195 MET A N 1
ATOM 1464 C CA . MET A 1 195 ? -22.859 3.817 3.200 1.00 74.31 195 MET A CA 1
ATOM 1465 C C . MET A 1 195 ? -23.731 2.563 3.419 1.00 74.31 195 MET A C 1
ATOM 1467 O O . MET A 1 195 ? -24.769 2.413 2.783 1.00 74.31 195 MET A O 1
ATOM 1471 N N . GLY A 1 196 ? -23.330 1.645 4.304 1.00 71.12 196 GLY A N 1
ATOM 1472 C CA . GLY A 1 196 ? -24.123 0.470 4.690 1.00 71.12 196 GLY A CA 1
ATOM 1473 C C . GLY A 1 196 ? -24.146 -0.695 3.693 1.00 71.12 196 GLY A C 1
ATOM 1474 O O . GLY A 1 196 ? -24.844 -1.673 3.944 1.00 71.12 196 GLY A O 1
ATOM 1475 N N . GLU A 1 197 ? -23.400 -0.620 2.587 1.00 66.69 197 GLU A N 1
ATOM 1476 C CA . GLU A 1 197 ? -23.423 -1.649 1.532 1.00 66.69 197 GLU A CA 1
ATOM 1477 C C . GLU A 1 197 ? -22.303 -2.694 1.653 1.00 66.69 197 GLU A C 1
ATOM 1479 O O . GLU A 1 197 ? -22.479 -3.840 1.252 1.00 66.69 197 GLU A O 1
ATOM 1484 N N . SER A 1 198 ? -21.133 -2.332 2.184 1.00 78.69 198 SER A N 1
ATOM 1485 C CA . SER A 1 198 ? -19.991 -3.249 2.317 1.00 78.69 198 SER A CA 1
ATOM 1486 C C . SER A 1 198 ? -19.101 -2.834 3.480 1.00 78.69 198 SER A C 1
ATOM 1488 O O . SER A 1 198 ? -18.450 -1.795 3.422 1.00 78.69 198 SER A O 1
ATOM 1490 N N . TYR A 1 199 ? -19.071 -3.641 4.541 1.00 92.69 199 TYR A N 1
ATOM 1491 C CA . TYR A 1 199 ? -18.262 -3.367 5.728 1.00 92.69 199 TYR A CA 1
ATOM 1492 C C . TYR A 1 199 ? -16.869 -3.968 5.597 1.00 92.69 199 TYR A C 1
ATOM 1494 O O . TYR A 1 199 ? -16.726 -5.132 5.220 1.00 92.69 199 TYR A O 1
ATOM 1502 N N . GLY A 1 200 ? -15.836 -3.209 5.956 1.00 94.06 200 GLY A N 1
ATOM 1503 C CA . GLY A 1 200 ? -14.466 -3.688 5.827 1.00 94.06 200 GLY A CA 1
ATOM 1504 C C . GLY A 1 200 ? -13.412 -2.616 6.051 1.00 94.06 200 GLY A C 1
ATOM 1505 O O . GLY A 1 200 ? -13.661 -1.595 6.691 1.00 94.06 200 GLY A O 1
ATOM 1506 N N . PHE A 1 201 ? -12.223 -2.850 5.507 1.00 96.12 201 PHE A N 1
ATOM 1507 C CA . PHE A 1 201 ? -11.169 -1.849 5.416 1.00 96.12 201 PHE A CA 1
ATOM 1508 C C . PHE A 1 201 ? -10.179 -2.158 4.290 1.00 96.12 201 PHE A C 1
ATOM 1510 O O . PHE A 1 201 ? -9.977 -3.311 3.906 1.00 96.12 201 PHE A O 1
ATOM 1517 N N . SER A 1 202 ? -9.502 -1.111 3.825 1.00 95.06 202 SER A N 1
ATOM 1518 C CA . SER A 1 202 ? -8.274 -1.214 3.037 1.00 95.06 202 SER A CA 1
ATOM 1519 C C . SER A 1 202 ? -7.071 -0.935 3.934 1.00 95.06 202 SER A C 1
ATOM 1521 O O . SER A 1 202 ? -7.053 0.067 4.650 1.00 95.06 202 SER A O 1
ATOM 1523 N N . LEU A 1 203 ? -6.074 -1.819 3.917 1.00 97.19 203 LEU A N 1
ATOM 1524 C CA . LEU A 1 203 ? -4.842 -1.695 4.695 1.00 97.19 203 LEU A CA 1
ATOM 1525 C C . LEU A 1 203 ? -3.638 -1.562 3.760 1.00 97.19 203 LEU A C 1
ATOM 1527 O O . LEU A 1 203 ? -3.360 -2.438 2.940 1.00 97.19 203 LEU A O 1
ATOM 1531 N N . PHE A 1 204 ? -2.895 -0.483 3.956 1.00 95.12 204 PHE A N 1
ATOM 1532 C CA . PHE A 1 204 ? -1.718 -0.109 3.191 1.00 95.12 204 PHE A CA 1
ATOM 1533 C C . PHE A 1 204 ? -0.468 -0.314 4.031 1.00 95.12 204 PHE A C 1
ATOM 1535 O O . PHE A 1 204 ? -0.439 -0.003 5.228 1.00 95.12 204 PHE A O 1
ATOM 1542 N N . ARG A 1 205 ? 0.581 -0.835 3.390 1.00 90.75 205 ARG A N 1
ATOM 1543 C CA . ARG A 1 205 ? 1.847 -1.109 4.068 1.00 90.75 205 ARG A CA 1
ATOM 1544 C C . ARG A 1 205 ? 2.497 0.172 4.573 1.00 90.75 205 ARG A C 1
ATOM 1546 O O . ARG A 1 205 ? 3.010 0.176 5.687 1.00 90.75 205 ARG A O 1
ATOM 1553 N N . THR A 1 206 ? 2.450 1.230 3.769 1.00 89.88 206 THR A N 1
ATOM 1554 C CA . THR A 1 206 ? 2.980 2.547 4.122 1.00 89.88 206 THR A CA 1
ATOM 1555 C C . THR A 1 206 ? 1.921 3.638 3.966 1.00 89.88 206 THR A C 1
ATOM 1557 O O . THR A 1 206 ? 0.951 3.484 3.226 1.00 89.88 206 THR A O 1
ATOM 1560 N N . VAL A 1 207 ? 2.115 4.765 4.651 1.00 88.81 207 VAL A N 1
ATOM 1561 C CA . VAL A 1 207 ? 1.319 5.985 4.430 1.00 88.81 207 VAL A CA 1
ATOM 1562 C C . VAL A 1 207 ? 1.441 6.476 2.982 1.00 88.81 207 VAL A C 1
ATOM 1564 O O . VAL A 1 207 ? 0.437 6.865 2.397 1.00 88.81 207 VAL A O 1
ATOM 1567 N N . ALA A 1 208 ? 2.630 6.385 2.379 1.00 84.56 208 ALA A N 1
ATOM 1568 C CA . ALA A 1 208 ? 2.844 6.775 0.985 1.00 84.56 208 ALA A CA 1
ATOM 1569 C C . ALA A 1 208 ? 2.006 5.929 0.008 1.00 84.56 208 ALA A C 1
ATOM 1571 O O . ALA A 1 208 ? 1.463 6.452 -0.961 1.00 84.56 208 ALA A O 1
ATOM 1572 N N . ASP A 1 209 ? 1.835 4.631 0.282 1.00 86.38 209 ASP A N 1
ATOM 1573 C CA . ASP A 1 209 ? 0.946 3.779 -0.516 1.00 86.38 209 ASP A CA 1
ATOM 1574 C C . ASP A 1 209 ? -0.516 4.248 -0.413 1.00 86.38 209 ASP A C 1
ATOM 1576 O O . ASP A 1 209 ? -1.230 4.265 -1.409 1.00 86.38 209 ASP A O 1
ATOM 1580 N N . ALA A 1 210 ? -0.975 4.677 0.764 1.00 87.19 210 ALA A N 1
ATOM 1581 C CA . ALA A 1 210 ? -2.321 5.234 0.899 1.00 87.19 210 ALA A CA 1
ATOM 1582 C C . ALA A 1 210 ? -2.493 6.549 0.117 1.00 87.19 210 ALA A C 1
ATOM 1584 O O . ALA A 1 210 ? -3.521 6.737 -0.528 1.00 87.19 210 ALA A O 1
ATOM 1585 N N . GLU A 1 211 ? -1.488 7.430 0.110 1.00 84.62 211 GLU A N 1
ATOM 1586 C CA . GLU A 1 211 ? -1.509 8.665 -0.691 1.00 84.62 211 GLU A CA 1
ATOM 1587 C C . GLU A 1 211 ? -1.600 8.365 -2.195 1.00 84.62 211 GLU A C 1
ATOM 1589 O O . GLU A 1 211 ? -2.433 8.939 -2.897 1.00 84.62 211 GLU A O 1
ATOM 1594 N N . VAL A 1 212 ? -0.784 7.423 -2.687 1.00 81.50 212 VAL A N 1
ATOM 1595 C CA . VAL A 1 212 ? -0.813 6.992 -4.094 1.00 81.50 212 VAL A CA 1
ATOM 1596 C C . VAL A 1 212 ? -2.165 6.374 -4.448 1.00 81.50 212 VAL A C 1
ATOM 1598 O O . VAL A 1 212 ? -2.679 6.625 -5.536 1.00 81.50 212 VAL A O 1
ATOM 1601 N N . PHE A 1 213 ? -2.757 5.591 -3.543 1.00 85.62 213 PHE A N 1
ATOM 1602 C CA . PHE A 1 213 ? -4.092 5.030 -3.736 1.00 85.62 213 PHE A CA 1
ATOM 1603 C C . PHE A 1 213 ? -5.145 6.129 -3.894 1.00 85.62 213 PHE A C 1
ATOM 1605 O O . PHE A 1 213 ? -5.887 6.108 -4.875 1.00 85.62 213 PHE A O 1
ATOM 1612 N N . THR A 1 214 ? -5.188 7.097 -2.975 1.00 82.31 214 THR A N 1
ATOM 1613 C CA . THR A 1 214 ? -6.158 8.200 -3.021 1.00 82.31 214 THR A CA 1
ATOM 1614 C C . THR A 1 214 ? -6.015 8.996 -4.313 1.00 82.31 214 THR A C 1
ATOM 1616 O O . THR A 1 214 ? -6.989 9.143 -5.048 1.00 82.31 214 THR A O 1
ATOM 1619 N N . ALA A 1 215 ? -4.790 9.403 -4.659 1.00 78.56 215 ALA A N 1
ATOM 1620 C CA . ALA A 1 215 ? -4.527 10.149 -5.887 1.00 78.56 215 ALA A CA 1
ATOM 1621 C C . ALA A 1 215 ? -4.934 9.366 -7.148 1.00 78.56 215 ALA A C 1
ATOM 1623 O O . ALA A 1 215 ? -5.495 9.937 -8.082 1.00 78.56 215 ALA A O 1
ATOM 1624 N N . ALA A 1 216 ? -4.682 8.053 -7.184 1.00 80.00 216 ALA A N 1
ATOM 1625 C CA . ALA A 1 216 ? -5.056 7.211 -8.317 1.00 80.00 216 ALA A CA 1
ATOM 1626 C C . ALA A 1 216 ? -6.580 7.067 -8.457 1.00 80.00 216 ALA A C 1
ATOM 1628 O O . ALA A 1 216 ? -7.095 7.102 -9.574 1.00 80.00 216 ALA A O 1
ATOM 1629 N N . VAL A 1 217 ? -7.305 6.924 -7.344 1.00 79.50 217 VAL A N 1
ATOM 1630 C CA . VAL A 1 217 ? -8.774 6.844 -7.342 1.00 79.50 217 VAL A CA 1
ATOM 1631 C C . VAL A 1 217 ? -9.398 8.172 -7.776 1.00 79.50 217 VAL A C 1
ATOM 1633 O O . VAL A 1 217 ? -10.321 8.163 -8.588 1.00 79.50 217 VAL A O 1
ATOM 1636 N N . GLU A 1 218 ? -8.872 9.303 -7.303 1.00 77.00 218 GLU A N 1
ATOM 1637 C CA . GLU A 1 218 ? -9.335 10.646 -7.682 1.00 77.00 218 GLU A CA 1
ATOM 1638 C C . GLU A 1 218 ? -9.065 10.973 -9.156 1.00 77.00 218 GLU A C 1
ATOM 1640 O O . GLU A 1 218 ? -9.915 11.547 -9.837 1.00 77.00 218 GLU A O 1
ATOM 1645 N N . ALA A 1 219 ? -7.895 10.584 -9.671 1.00 74.94 219 ALA A N 1
ATOM 1646 C CA . ALA A 1 219 ? -7.505 10.830 -11.058 1.00 74.94 219 ALA A CA 1
ATOM 1647 C C . ALA A 1 219 ? -8.163 9.869 -12.066 1.00 74.94 219 ALA A C 1
ATOM 1649 O O . ALA A 1 219 ? -8.006 10.053 -13.276 1.00 74.94 219 ALA A O 1
ATOM 1650 N N . ASN A 1 220 ? -8.870 8.837 -11.598 1.00 75.75 220 ASN A N 1
ATOM 1651 C CA . ASN A 1 220 ? -9.357 7.751 -12.440 1.00 75.75 220 ASN A CA 1
ATOM 1652 C C . ASN A 1 220 ? -10.354 8.239 -13.507 1.00 75.75 220 ASN A C 1
ATOM 1654 O O . ASN A 1 220 ? -11.463 8.682 -13.198 1.00 75.75 220 ASN A O 1
ATOM 1658 N N . GLN A 1 221 ? -9.987 8.092 -14.783 1.00 68.25 221 GLN A N 1
ATOM 1659 C CA . GLN A 1 221 ? -10.864 8.399 -15.912 1.00 68.25 221 GLN A CA 1
ATOM 1660 C C . GLN A 1 221 ? -11.578 7.139 -16.425 1.00 68.25 221 GLN A C 1
ATOM 1662 O O . GLN A 1 221 ? -10.964 6.071 -16.524 1.00 68.25 221 GLN A O 1
ATOM 1667 N N . PRO A 1 222 ? -12.864 7.230 -16.824 1.00 64.12 222 PRO A N 1
ATOM 1668 C CA . PRO A 1 222 ? -13.572 6.102 -17.418 1.00 64.12 222 PRO A CA 1
ATOM 1669 C C . PRO A 1 222 ? -12.828 5.532 -18.637 1.00 64.12 222 PRO A C 1
ATOM 1671 O O . PRO A 1 222 ? -12.680 6.204 -19.655 1.00 64.12 222 PRO A O 1
ATOM 1674 N N . GLY A 1 223 ? -12.404 4.269 -18.545 1.00 60.47 223 GLY A N 1
ATOM 1675 C CA . GLY A 1 223 ? -11.735 3.541 -19.630 1.00 60.47 223 GLY A CA 1
ATOM 1676 C C . GLY A 1 223 ? -10.214 3.422 -19.501 1.00 60.47 223 GLY A C 1
ATOM 1677 O O . GLY A 1 223 ? -9.615 2.702 -20.300 1.00 60.47 223 GLY A O 1
ATOM 1678 N N . GLU A 1 224 ? -9.592 4.058 -18.506 1.00 66.88 224 GLU A N 1
ATOM 1679 C CA . GLU A 1 224 ? -8.168 3.879 -18.213 1.00 66.88 224 GLU A CA 1
ATOM 1680 C C . GLU A 1 224 ? -7.936 2.703 -17.248 1.00 66.88 224 GLU A C 1
ATOM 1682 O O . GLU A 1 224 ? -8.764 2.393 -16.389 1.00 66.88 224 GLU A O 1
ATOM 1687 N N . GLN A 1 225 ? -6.817 1.992 -17.417 1.00 65.81 225 GLN A N 1
ATOM 1688 C CA . GLN A 1 225 ? -6.474 0.876 -16.541 1.00 65.81 225 GLN A CA 1
ATOM 1689 C C . GLN A 1 225 ? -5.841 1.410 -15.253 1.00 65.81 225 GLN A C 1
ATOM 1691 O O . GLN A 1 225 ? -4.670 1.784 -15.236 1.00 65.81 225 GLN A O 1
ATOM 1696 N N . LEU A 1 226 ? -6.622 1.403 -14.174 1.00 75.19 226 LEU A N 1
ATOM 1697 C CA . LEU A 1 226 ? -6.186 1.848 -12.856 1.00 75.19 226 LEU A CA 1
ATOM 1698 C C . LEU A 1 226 ? -5.066 0.946 -12.311 1.00 75.19 226 LEU A C 1
ATOM 1700 O O . LEU A 1 226 ? -5.223 -0.276 -12.235 1.00 75.19 226 LEU A O 1
ATOM 1704 N N . ARG A 1 227 ? -3.942 1.554 -11.922 1.00 77.00 227 ARG A N 1
ATOM 1705 C CA . ARG A 1 227 ? -2.868 0.900 -11.164 1.00 77.00 227 ARG A CA 1
ATOM 1706 C C . ARG A 1 227 ? -2.879 1.433 -9.746 1.00 77.00 227 ARG A C 1
ATOM 1708 O O . ARG A 1 227 ? -2.695 2.628 -9.542 1.00 77.00 227 ARG A O 1
ATOM 1715 N N . LEU A 1 228 ? -3.080 0.541 -8.787 1.00 85.06 228 LEU A N 1
ATOM 1716 C CA . LEU A 1 228 ? -3.108 0.879 -7.368 1.00 85.06 228 LEU A CA 1
ATOM 1717 C C . LEU A 1 228 ? -1.838 0.370 -6.684 1.00 85.06 228 LEU A C 1
ATOM 1719 O O . LEU A 1 228 ? -1.189 -0.539 -7.189 1.00 85.06 228 LEU A O 1
ATOM 1723 N N . PRO A 1 229 ? -1.430 0.932 -5.546 1.00 88.56 229 PRO A N 1
ATOM 1724 C CA . PRO A 1 229 ? -0.379 0.316 -4.755 1.00 88.56 229 PRO A CA 1
ATOM 1725 C C . PRO A 1 229 ? -0.870 -1.016 -4.184 1.00 88.56 229 PRO A C 1
ATOM 1727 O O . PRO A 1 229 ? -2.073 -1.265 -4.061 1.00 88.56 229 PRO A O 1
ATOM 1730 N N . GLN A 1 230 ? 0.072 -1.888 -3.829 1.00 91.12 230 GLN A N 1
ATOM 1731 C CA . GLN A 1 230 ? -0.266 -3.157 -3.200 1.00 91.12 230 GLN A CA 1
ATOM 1732 C C . GLN A 1 230 ? -0.926 -2.902 -1.835 1.00 91.12 230 GLN A C 1
ATOM 1734 O O . GLN A 1 230 ? -0.364 -2.199 -0.996 1.00 91.12 230 GLN A O 1
ATOM 1739 N N . HIS A 1 231 ? -2.092 -3.495 -1.595 1.00 95.12 231 HIS A N 1
ATOM 1740 C CA . HIS A 1 231 ? -2.840 -3.307 -0.352 1.00 95.12 231 HIS A CA 1
ATOM 1741 C C . HIS A 1 231 ? -3.659 -4.547 0.001 1.00 95.12 231 HIS A C 1
ATOM 1743 O O . HIS A 1 231 ? -4.023 -5.349 -0.862 1.00 95.12 231 HIS A O 1
ATOM 1749 N N . VAL A 1 232 ? -3.960 -4.709 1.287 1.00 96.62 232 VAL A N 1
ATOM 1750 C CA . VAL A 1 232 ? -4.924 -5.711 1.740 1.00 96.62 232 VAL A CA 1
ATOM 1751 C C . VAL A 1 232 ? -6.317 -5.113 1.633 1.00 96.62 232 VAL A C 1
ATOM 1753 O O . VAL A 1 232 ? -6.579 -4.043 2.179 1.00 96.62 232 VAL A O 1
ATOM 1756 N N . MET A 1 233 ? -7.209 -5.840 0.971 1.00 94.81 233 MET A N 1
ATOM 1757 C CA . MET A 1 233 ? -8.641 -5.594 1.019 1.00 94.81 233 MET A CA 1
ATOM 1758 C C . MET A 1 233 ? -9.262 -6.604 1.978 1.00 94.81 233 MET A C 1
ATOM 1760 O O . MET A 1 233 ? -9.132 -7.818 1.784 1.00 94.81 233 MET A O 1
ATOM 1764 N N . PHE A 1 234 ? -9.920 -6.099 3.014 1.00 96.50 234 PHE A N 1
ATOM 1765 C CA . PHE A 1 234 ? -10.692 -6.900 3.947 1.00 96.50 234 PHE A CA 1
ATOM 1766 C C . PHE A 1 234 ? -12.152 -6.469 3.913 1.00 96.50 234 PHE A C 1
ATOM 1768 O O . PHE A 1 234 ? -12.446 -5.284 4.053 1.00 96.50 234 PHE A O 1
ATOM 1775 N N . ASN A 1 235 ? -13.068 -7.420 3.784 1.00 94.50 235 ASN A N 1
ATOM 1776 C CA . ASN A 1 235 ? -14.496 -7.152 3.776 1.00 94.50 235 ASN A CA 1
ATOM 1777 C C . ASN A 1 235 ? -15.290 -8.268 4.468 1.00 94.50 235 ASN A C 1
ATOM 1779 O O . ASN A 1 235 ? -14.811 -9.391 4.637 1.00 94.50 235 ASN A O 1
ATOM 1783 N N . PHE A 1 236 ? -16.507 -7.937 4.884 1.00 95.75 236 PHE A N 1
ATOM 1784 C CA . PHE A 1 236 ? -17.497 -8.893 5.355 1.00 95.75 236 PHE A CA 1
ATOM 1785 C C . PHE A 1 236 ? -18.507 -9.172 4.245 1.00 95.75 236 PHE A C 1
ATOM 1787 O O . PHE A 1 236 ? -19.129 -8.243 3.733 1.00 95.75 236 PHE A O 1
ATOM 1794 N N . ASP A 1 237 ? -18.674 -10.445 3.905 1.00 92.38 237 ASP A N 1
ATOM 1795 C CA . ASP A 1 237 ? -19.655 -10.906 2.928 1.00 92.38 237 ASP A CA 1
ATOM 1796 C C . ASP A 1 237 ? -20.944 -11.373 3.624 1.00 92.38 237 ASP A C 1
ATOM 1798 O O . ASP A 1 237 ? -20.941 -11.882 4.758 1.00 92.38 237 ASP A O 1
ATOM 1802 N N . ASN A 1 238 ? -22.067 -11.264 2.910 1.00 92.75 238 ASN A N 1
ATOM 1803 C CA . ASN A 1 238 ? -23.301 -11.926 3.313 1.00 92.75 238 ASN A CA 1
ATOM 1804 C C . ASN A 1 238 ? -23.175 -13.437 3.088 1.00 92.75 238 ASN A C 1
ATOM 1806 O O . ASN A 1 238 ? -22.701 -13.889 2.049 1.00 92.75 238 ASN A O 1
ATOM 1810 N N . ARG A 1 239 ? -23.700 -14.252 4.010 1.00 92.44 239 ARG A N 1
ATOM 1811 C CA . ARG A 1 239 ? -23.727 -15.722 3.907 1.00 92.44 239 ARG A CA 1
ATOM 1812 C C . ARG A 1 239 ? -24.188 -16.236 2.537 1.00 92.44 239 ARG A C 1
ATOM 1814 O O . ARG A 1 239 ? -23.740 -17.301 2.124 1.00 92.44 239 ARG A O 1
ATOM 1821 N N . ARG A 1 240 ? -25.118 -15.548 1.869 1.00 90.12 240 ARG A N 1
ATOM 1822 C CA . ARG A 1 240 ? -25.670 -15.933 0.557 1.00 90.12 240 ARG A CA 1
ATOM 1823 C C . ARG A 1 240 ? -24.691 -15.725 -0.597 1.00 90.12 240 ARG A C 1
ATOM 1825 O O . ARG A 1 240 ? -24.884 -16.328 -1.643 1.00 90.12 240 ARG A O 1
ATOM 1832 N N . GLU A 1 241 ? -23.679 -14.893 -0.398 1.00 86.50 241 GLU A N 1
ATOM 1833 C CA . GLU A 1 241 ? -22.636 -14.569 -1.374 1.00 86.50 241 GLU A CA 1
ATOM 1834 C C . GLU A 1 241 ? -21.376 -15.418 -1.157 1.00 86.50 241 GLU A C 1
ATOM 1836 O O . GLU A 1 241 ? -20.540 -15.536 -2.049 1.00 86.50 241 GLU A O 1
ATOM 1841 N N . VAL A 1 242 ? -21.265 -16.068 0.007 1.00 88.38 242 VAL A N 1
ATOM 1842 C CA . VAL A 1 242 ? -20.153 -16.965 0.331 1.00 88.38 242 VAL A CA 1
ATOM 1843 C C . VAL A 1 242 ? -20.335 -18.328 -0.356 1.00 88.38 242 VAL A C 1
ATOM 1845 O O . VAL A 1 242 ? -21.372 -18.975 -0.147 1.00 88.38 242 VAL A O 1
ATOM 1848 N N . PRO A 1 243 ? -19.326 -18.810 -1.111 1.00 87.25 243 PRO A N 1
ATOM 1849 C CA . PRO A 1 243 ? -19.343 -20.129 -1.742 1.00 87.25 243 PRO A CA 1
ATOM 1850 C C . PRO A 1 243 ? -19.580 -21.285 -0.761 1.00 87.25 243 PRO A C 1
ATOM 1852 O O . PRO A 1 243 ? -19.234 -21.210 0.421 1.00 87.25 243 PRO A O 1
ATOM 1855 N N . THR A 1 244 ? -20.139 -22.391 -1.258 1.00 87.88 244 THR A N 1
ATOM 1856 C CA . THR A 1 244 ? -20.484 -23.560 -0.431 1.00 87.88 244 THR A CA 1
ATOM 1857 C C . THR A 1 244 ? -19.263 -24.161 0.265 1.00 87.88 244 THR A C 1
ATOM 1859 O O . THR A 1 244 ? -19.319 -24.354 1.480 1.00 87.88 244 THR A O 1
ATOM 1862 N N . TRP A 1 245 ? -18.152 -24.366 -0.456 1.00 89.12 245 TRP A N 1
ATOM 1863 C CA . TRP A 1 245 ? -16.908 -24.922 0.100 1.00 89.12 245 TRP A CA 1
ATOM 1864 C C . TRP A 1 245 ? -16.398 -24.112 1.303 1.00 89.12 245 TRP A C 1
ATOM 1866 O O . TRP A 1 245 ? -16.017 -24.678 2.327 1.00 89.12 245 TRP A O 1
ATOM 1876 N N . ALA A 1 246 ? -16.469 -22.779 1.221 1.00 90.62 246 ALA A N 1
ATOM 1877 C CA . ALA A 1 246 ? -15.997 -21.873 2.264 1.00 90.62 246 ALA A CA 1
ATOM 1878 C C . ALA A 1 246 ? -16.843 -22.019 3.529 1.00 90.62 246 ALA A C 1
ATOM 1880 O O . ALA A 1 246 ? -16.324 -22.090 4.642 1.00 90.62 246 ALA A O 1
ATOM 1881 N N . VAL A 1 247 ? -18.164 -22.138 3.372 1.00 91.75 247 VAL A N 1
ATOM 1882 C CA . VAL A 1 247 ? -19.050 -22.335 4.524 1.00 91.75 247 VAL A CA 1
ATOM 1883 C C . VAL A 1 247 ? -18.867 -23.707 5.155 1.00 91.75 247 VAL A C 1
ATOM 1885 O O . VAL A 1 247 ? -18.894 -23.819 6.383 1.00 91.75 247 VAL A O 1
ATOM 1888 N N . GLU A 1 248 ? -18.675 -24.745 4.347 1.00 92.31 248 GLU A N 1
ATOM 1889 C CA . GLU A 1 248 ? -18.381 -26.085 4.848 1.00 92.31 248 GLU A CA 1
ATOM 1890 C C . GLU A 1 248 ? -17.061 -26.116 5.624 1.00 92.31 248 GLU A C 1
ATOM 1892 O O . GLU A 1 248 ? -16.998 -26.716 6.698 1.00 92.31 248 GLU A O 1
ATOM 1897 N N . GLU A 1 249 ? -16.034 -25.411 5.149 1.00 93.75 249 GLU A N 1
ATOM 1898 C CA . GLU A 1 249 ? -14.754 -25.291 5.840 1.00 93.75 249 GLU A CA 1
ATOM 1899 C C . GLU A 1 249 ? -14.868 -24.522 7.166 1.00 93.75 249 GLU A C 1
ATOM 1901 O O . GLU A 1 249 ? -14.412 -25.013 8.206 1.00 93.75 249 GLU A O 1
ATOM 1906 N N . ILE A 1 250 ? -15.551 -23.372 7.165 1.00 95.81 250 ILE A N 1
ATOM 1907 C CA . ILE A 1 250 ? -15.850 -22.598 8.381 1.00 95.81 250 ILE A CA 1
ATOM 1908 C C . ILE A 1 250 ? -16.580 -23.480 9.403 1.00 95.81 250 ILE A C 1
ATOM 1910 O O . ILE A 1 250 ? -16.221 -23.497 10.582 1.00 95.81 250 ILE A O 1
ATOM 1914 N N . ALA A 1 251 ? -17.576 -24.255 8.963 1.00 95.12 251 ALA A N 1
ATOM 1915 C CA . ALA A 1 251 ? -18.328 -25.161 9.826 1.00 95.12 251 ALA A CA 1
ATOM 1916 C C . ALA A 1 251 ? -17.469 -26.327 10.349 1.00 95.12 251 ALA A C 1
ATOM 1918 O O . ALA A 1 251 ? -17.568 -26.687 11.526 1.00 95.12 251 ALA A O 1
ATOM 1919 N N . LYS A 1 252 ? -16.604 -26.896 9.499 1.00 96.19 252 LYS A N 1
ATOM 1920 C CA . LYS A 1 252 ? -15.681 -27.989 9.837 1.00 96.19 252 LYS A CA 1
ATOM 1921 C C . LYS A 1 252 ? -14.720 -27.589 10.954 1.00 96.19 252 LYS A C 1
ATOM 1923 O O . LYS A 1 252 ? -14.567 -28.345 11.914 1.00 96.19 252 LYS A O 1
ATOM 1928 N N . TYR A 1 253 ? -14.099 -26.414 10.848 1.00 96.88 253 TYR A N 1
ATOM 1929 C CA . TYR A 1 253 ? -13.136 -25.919 11.839 1.00 96.88 253 TYR A CA 1
ATOM 1930 C C . TYR A 1 253 ? -13.768 -25.079 12.952 1.00 96.88 253 TYR A C 1
ATOM 1932 O O . TYR A 1 253 ? -13.098 -24.768 13.935 1.00 96.88 253 TYR A O 1
ATOM 1940 N N . ARG A 1 254 ? -15.068 -24.779 12.845 1.00 97.00 254 ARG A N 1
ATOM 1941 C CA . ARG A 1 254 ? -15.845 -23.980 13.806 1.00 97.00 254 ARG A CA 1
ATOM 1942 C C . ARG A 1 254 ? -15.252 -22.590 14.024 1.00 97.00 254 ARG A C 1
ATOM 1944 O O . ARG A 1 254 ? -15.209 -22.105 15.155 1.00 97.00 254 ARG A O 1
ATOM 1951 N N . TRP A 1 255 ? -14.784 -21.966 12.948 1.00 97.94 255 TRP A N 1
ATOM 1952 C CA . TRP A 1 255 ? -14.303 -20.592 13.014 1.00 97.94 255 TRP A CA 1
ATOM 1953 C C . TRP A 1 255 ? -15.446 -19.638 13.362 1.00 97.94 255 TRP A C 1
ATOM 1955 O O . TRP A 1 255 ? -16.592 -19.829 12.951 1.00 97.94 255 TRP A O 1
ATOM 1965 N N . GLU A 1 256 ? -15.136 -18.626 14.169 1.00 98.06 256 GLU A N 1
ATOM 1966 C CA . GLU A 1 256 ? -16.136 -17.693 14.676 1.00 98.06 256 GLU A CA 1
ATOM 1967 C C . GLU A 1 256 ? -16.616 -16.743 13.573 1.00 98.06 256 GLU A C 1
ATOM 1969 O O . GLU A 1 256 ? -15.818 -16.127 12.874 1.00 98.06 256 GLU A O 1
ATOM 1974 N N . VAL A 1 257 ? -17.933 -16.581 13.455 1.00 97.69 257 VAL A N 1
ATOM 1975 C CA . VAL A 1 257 ? -18.570 -15.614 12.557 1.00 97.69 257 VAL A CA 1
ATOM 1976 C C . VAL A 1 257 ? -19.600 -14.834 13.371 1.00 97.69 257 VAL A C 1
ATOM 1978 O O . VAL A 1 257 ? -20.444 -15.433 14.039 1.00 97.69 257 VAL A O 1
ATOM 1981 N N . ALA A 1 258 ? -19.535 -13.499 13.347 1.00 97.31 258 ALA A N 1
ATOM 1982 C CA . ALA A 1 258 ? -20.360 -12.658 14.225 1.00 97.31 258 ALA A CA 1
ATOM 1983 C C . ALA A 1 258 ? -21.857 -12.644 13.862 1.00 97.31 258 ALA A C 1
ATOM 1985 O O . ALA A 1 258 ? -22.685 -12.273 14.693 1.00 97.31 258 ALA A O 1
ATOM 1986 N N . GLY A 1 259 ? -22.212 -13.042 12.641 1.00 95.00 259 GLY A N 1
ATOM 1987 C CA . GLY A 1 259 ? -23.581 -13.029 12.140 1.00 95.00 259 GLY A CA 1
ATOM 1988 C C . GLY A 1 259 ? -23.672 -13.398 10.655 1.00 95.00 259 GLY A C 1
ATOM 1989 O O . GLY A 1 259 ? -22.652 -13.639 10.013 1.00 95.00 259 GLY A O 1
ATOM 1990 N N . PRO A 1 260 ? -24.890 -13.452 10.089 1.00 93.62 260 PRO A N 1
ATOM 1991 C CA . PRO A 1 260 ? -25.104 -13.816 8.687 1.00 93.62 260 PRO A CA 1
ATOM 1992 C C . PRO A 1 260 ? -24.470 -12.842 7.682 1.00 93.62 260 PRO A C 1
ATOM 1994 O O . PRO A 1 260 ? -24.216 -13.257 6.559 1.00 93.62 260 PRO A O 1
ATOM 1997 N N . ASP A 1 261 ? -24.185 -11.604 8.086 1.00 93.25 261 ASP A N 1
ATOM 1998 C CA . ASP A 1 261 ? -23.571 -10.546 7.264 1.00 93.25 261 ASP A CA 1
ATOM 1999 C C . ASP A 1 261 ? -22.088 -10.309 7.602 1.00 93.25 261 ASP A C 1
ATOM 2001 O O . ASP A 1 261 ? -21.525 -9.271 7.277 1.00 93.25 261 ASP A O 1
ATOM 2005 N N . ALA A 1 262 ? -21.467 -11.238 8.337 1.00 96.12 262 ALA A N 1
ATOM 2006 C CA . ALA A 1 262 ? -20.151 -11.046 8.939 1.00 96.12 262 ALA A CA 1
ATOM 2007 C C . ALA A 1 262 ? -19.133 -12.114 8.516 1.00 96.12 262 ALA A C 1
ATOM 2009 O O . ALA A 1 262 ? -18.255 -12.454 9.311 1.00 96.12 262 ALA A O 1
ATOM 2010 N N . TYR A 1 263 ? -19.254 -12.676 7.308 1.00 95.94 263 TYR A N 1
ATOM 2011 C CA . TYR A 1 263 ? -18.307 -13.682 6.818 1.00 95.94 263 TYR A CA 1
ATOM 2012 C C . TYR A 1 263 ? -17.009 -12.998 6.369 1.00 95.94 263 TYR A C 1
ATOM 2014 O O . TYR A 1 263 ? -17.044 -12.245 5.399 1.00 95.94 263 TYR A O 1
ATOM 2022 N N . PRO A 1 264 ? -15.870 -13.211 7.055 1.00 95.75 264 PRO A N 1
ATOM 2023 C CA . PRO A 1 264 ? -14.639 -12.487 6.760 1.00 95.75 264 PRO A CA 1
ATOM 2024 C C . PRO A 1 264 ? -14.016 -12.935 5.436 1.00 95.75 264 PRO A C 1
ATOM 2026 O O . PRO A 1 264 ? -13.803 -14.130 5.214 1.00 95.75 264 PRO A O 1
ATOM 2029 N N . ARG A 1 265 ? -13.617 -11.972 4.606 1.00 91.31 265 ARG A N 1
ATOM 2030 C CA . ARG A 1 265 ? -12.813 -12.197 3.407 1.00 91.31 265 ARG A CA 1
ATOM 2031 C C . ARG A 1 265 ? -11.632 -11.237 3.394 1.00 91.31 265 ARG A C 1
ATOM 2033 O O . ARG A 1 265 ? -11.789 -10.034 3.561 1.00 91.31 265 ARG A O 1
ATOM 2040 N N . ALA A 1 266 ? -10.436 -11.788 3.210 1.00 92.12 266 ALA A N 1
ATOM 2041 C CA . ALA A 1 266 ? -9.193 -11.030 3.177 1.00 92.12 266 ALA A CA 1
ATOM 2042 C C . ALA A 1 266 ? -8.372 -11.444 1.957 1.00 92.12 266 ALA A C 1
ATOM 2044 O O . ALA A 1 266 ? -8.098 -12.631 1.763 1.00 92.12 266 ALA A O 1
ATOM 2045 N N . VAL A 1 267 ? -7.972 -10.473 1.141 1.00 91.44 267 VAL A N 1
ATOM 2046 C CA . VAL A 1 267 ? -7.118 -10.700 -0.028 1.00 91.44 267 VAL A CA 1
ATOM 2047 C C . VAL A 1 267 ? -6.050 -9.623 -0.120 1.00 91.44 267 VAL A C 1
ATOM 2049 O O . VAL A 1 267 ? -6.275 -8.470 0.238 1.00 91.44 267 VAL A O 1
ATOM 2052 N N . MET A 1 268 ? -4.885 -9.997 -0.635 1.00 92.38 268 MET A N 1
ATOM 2053 C CA . MET A 1 268 ? -3.888 -9.035 -1.078 1.00 92.38 268 MET A CA 1
ATOM 2054 C C . MET A 1 268 ? -4.174 -8.677 -2.534 1.00 92.38 268 MET A C 1
ATOM 2056 O O . MET A 1 268 ? -4.257 -9.576 -3.373 1.00 92.38 268 MET A O 1
ATOM 2060 N N . ILE A 1 269 ? -4.286 -7.386 -2.824 1.00 89.69 269 ILE A N 1
ATOM 2061 C CA . ILE A 1 269 ? -4.414 -6.835 -4.172 1.00 89.69 269 ILE A CA 1
ATOM 2062 C C . ILE A 1 269 ? -3.050 -6.306 -4.602 1.00 89.69 269 ILE A C 1
ATOM 2064 O O . ILE A 1 269 ? -2.431 -5.524 -3.882 1.00 89.69 269 ILE A O 1
ATOM 2068 N N . ASP A 1 270 ? -2.563 -6.758 -5.755 1.00 88.00 270 ASP A N 1
ATOM 2069 C CA . ASP A 1 270 ? -1.322 -6.261 -6.348 1.00 88.00 270 ASP A CA 1
ATOM 2070 C C . ASP A 1 270 ? -1.555 -5.035 -7.256 1.00 88.00 270 ASP A C 1
ATOM 2072 O O . ASP A 1 270 ? -2.704 -4.679 -7.533 1.00 88.00 270 ASP A O 1
ATOM 2076 N N . PRO A 1 271 ? -0.486 -4.390 -7.762 1.00 86.44 271 PRO A N 1
ATOM 2077 C CA . PRO A 1 271 ? -0.642 -3.206 -8.601 1.00 86.44 271 PRO A CA 1
ATOM 2078 C C . PRO A 1 271 ? -1.320 -3.397 -9.957 1.00 86.44 271 PRO A C 1
ATOM 2080 O O . PRO A 1 271 ? -1.740 -2.416 -10.571 1.00 86.44 271 PRO A O 1
ATOM 2083 N N . ASP A 1 272 ? -1.453 -4.641 -10.415 1.00 81.19 272 ASP A N 1
ATOM 2084 C CA . ASP A 1 272 ? -2.209 -4.993 -11.616 1.00 81.19 272 ASP A CA 1
ATOM 2085 C C . ASP A 1 272 ? -3.651 -5.420 -11.275 1.00 81.19 272 ASP A C 1
ATOM 2087 O O . ASP A 1 272 ? -4.346 -5.989 -12.122 1.00 81.19 272 ASP A O 1
ATOM 2091 N N . MET A 1 273 ? -4.107 -5.157 -10.043 1.00 81.62 273 MET A N 1
ATOM 2092 C CA . MET A 1 273 ? -5.429 -5.512 -9.520 1.00 81.62 273 MET A CA 1
ATOM 2093 C C . MET A 1 273 ? -5.680 -7.025 -9.455 1.00 81.62 273 MET A C 1
ATOM 2095 O O . MET A 1 273 ? -6.824 -7.490 -9.491 1.00 81.62 273 MET A O 1
ATOM 2099 N N . VAL A 1 274 ? -4.616 -7.824 -9.356 1.00 81.25 274 VAL A N 1
ATOM 2100 C CA . VAL A 1 274 ? -4.714 -9.274 -9.187 1.00 81.25 274 VAL A CA 1
ATOM 2101 C C . VAL A 1 274 ? -4.763 -9.604 -7.701 1.00 81.25 274 VAL A C 1
ATOM 2103 O O . VAL A 1 274 ? -3.855 -9.277 -6.938 1.00 81.25 274 VAL A O 1
ATOM 2106 N N . ALA A 1 275 ? -5.829 -10.295 -7.298 1.00 83.06 275 ALA A N 1
ATOM 2107 C CA . ALA A 1 275 ? -6.007 -10.755 -5.930 1.00 83.06 275 ALA A CA 1
ATOM 2108 C C . ALA A 1 275 ? -5.271 -12.077 -5.666 1.00 83.06 275 ALA A C 1
ATOM 2110 O O . ALA A 1 275 ? -5.263 -12.984 -6.506 1.00 83.06 275 ALA A O 1
ATOM 2111 N N . ARG A 1 276 ? -4.734 -12.218 -4.454 1.00 87.50 276 ARG A N 1
ATOM 2112 C CA . ARG A 1 276 ? -4.276 -13.493 -3.885 1.00 87.50 276 ARG A CA 1
ATOM 2113 C C . ARG A 1 276 ? -4.682 -13.627 -2.421 1.00 87.50 276 ARG A C 1
ATOM 2115 O O . ARG A 1 276 ? -4.962 -12.633 -1.754 1.00 87.50 276 ARG A O 1
ATOM 2122 N N . GLY A 1 277 ? -4.650 -14.858 -1.916 1.00 86.31 277 GLY A N 1
ATOM 2123 C CA . GLY A 1 277 ? -4.719 -15.111 -0.478 1.00 86.31 277 GLY A CA 1
ATOM 2124 C C . GLY A 1 277 ? -3.556 -14.455 0.272 1.00 86.31 277 GLY A C 1
ATOM 2125 O O . GLY A 1 277 ? -2.492 -14.182 -0.305 1.00 86.31 277 GLY A O 1
ATOM 2126 N N . LEU A 1 278 ? -3.781 -14.186 1.554 1.00 90.06 278 LEU A N 1
ATOM 2127 C CA . LEU A 1 278 ? -2.751 -13.681 2.456 1.00 90.06 278 LEU A CA 1
ATOM 2128 C C . LEU A 1 278 ? -1.735 -14.782 2.787 1.00 90.06 278 LEU A C 1
ATOM 2130 O O . LEU A 1 278 ? -2.078 -15.963 2.816 1.00 90.06 278 LEU A O 1
ATOM 2134 N N . THR A 1 279 ? -0.485 -14.390 3.027 1.00 90.56 279 THR A N 1
ATOM 2135 C CA . THR A 1 279 ? 0.506 -15.265 3.677 1.00 90.56 279 THR A CA 1
ATOM 2136 C C . THR A 1 279 ? 0.229 -15.359 5.174 1.00 90.56 279 THR A C 1
ATOM 2138 O O . THR A 1 279 ? -0.512 -14.542 5.729 1.00 90.56 279 THR A O 1
ATOM 2141 N N . ARG A 1 280 ? 0.886 -16.290 5.875 1.00 91.31 280 ARG A N 1
ATOM 2142 C CA . ARG A 1 280 ? 0.743 -16.402 7.333 1.00 91.31 280 ARG A CA 1
ATOM 2143 C C . ARG A 1 280 ? 1.097 -15.107 8.076 1.00 91.31 280 ARG A C 1
ATOM 2145 O O . ARG A 1 280 ? 0.369 -14.702 8.982 1.00 91.31 280 ARG A O 1
ATOM 2152 N N . ASP A 1 281 ? 2.188 -14.447 7.687 1.00 92.06 281 ASP A N 1
ATOM 2153 C CA . ASP A 1 281 ? 2.642 -13.196 8.315 1.00 92.06 281 ASP A CA 1
ATOM 2154 C C . ASP A 1 281 ? 1.676 -12.032 8.045 1.00 92.06 281 ASP A C 1
ATOM 2156 O O . ASP A 1 281 ? 1.413 -11.207 8.927 1.00 92.06 281 ASP A O 1
ATOM 2160 N N . GLU A 1 282 ? 1.097 -11.985 6.842 1.00 93.94 282 GLU A N 1
ATOM 2161 C CA . GLU A 1 282 ? 0.067 -11.009 6.481 1.00 93.94 282 GLU A CA 1
ATOM 2162 C C . GLU A 1 282 ? -1.221 -11.262 7.272 1.00 93.94 282 GLU A C 1
ATOM 2164 O O . GLU A 1 282 ? -1.760 -10.325 7.859 1.00 93.94 282 GLU A O 1
ATOM 2169 N N . THR A 1 283 ? -1.680 -12.516 7.376 1.00 94.88 283 THR A N 1
ATOM 2170 C CA . THR A 1 283 ? -2.841 -12.882 8.200 1.00 94.88 283 THR A CA 1
ATOM 2171 C C . THR A 1 283 ? -2.630 -12.515 9.660 1.00 94.88 283 THR A C 1
ATOM 2173 O O . THR A 1 283 ? -3.529 -11.940 10.277 1.00 94.88 283 THR A O 1
ATOM 2176 N N . ARG A 1 284 ? -1.450 -12.798 10.221 1.00 95.50 284 ARG A N 1
ATOM 2177 C CA . ARG A 1 284 ? -1.102 -12.392 11.585 1.00 95.50 284 ARG A CA 1
ATOM 2178 C C . ARG A 1 284 ? -1.220 -10.878 11.752 1.00 95.50 284 ARG A C 1
ATOM 2180 O O . ARG A 1 284 ? -1.917 -10.421 12.653 1.00 95.50 284 ARG A O 1
ATOM 2187 N N . THR A 1 285 ? -0.576 -10.111 10.875 1.00 96.19 285 THR A N 1
ATOM 2188 C CA . THR A 1 285 ? -0.557 -8.642 10.948 1.00 96.19 285 THR A CA 1
ATOM 2189 C C . THR A 1 285 ? -1.970 -8.063 10.850 1.00 96.19 285 THR A C 1
ATOM 2191 O O . THR A 1 285 ? -2.369 -7.230 11.661 1.00 96.19 285 THR A O 1
ATOM 2194 N N . VAL A 1 286 ? -2.764 -8.556 9.897 1.00 97.06 286 VAL A N 1
ATOM 2195 C CA . VAL A 1 286 ? -4.171 -8.180 9.712 1.00 97.06 286 VAL A CA 1
ATOM 2196 C C . VAL A 1 286 ? -5.002 -8.515 10.956 1.00 97.06 286 VAL A C 1
ATOM 2198 O O . VAL A 1 286 ? -5.769 -7.674 11.419 1.00 97.06 286 VAL A O 1
ATOM 2201 N N . THR A 1 287 ? -4.806 -9.696 11.546 1.00 97.75 287 THR A N 1
ATOM 2202 C CA . THR A 1 287 ? -5.480 -10.121 12.787 1.00 97.75 287 THR A CA 1
ATOM 2203 C C . THR A 1 287 ? -5.163 -9.179 13.949 1.00 97.75 287 THR A C 1
ATOM 2205 O O . THR A 1 287 ? -6.069 -8.737 14.656 1.00 97.75 287 THR A O 1
ATOM 2208 N N . GLU A 1 288 ? -3.886 -8.837 14.140 1.00 97.81 288 GLU A N 1
ATOM 2209 C CA . GLU A 1 288 ? -3.448 -7.925 15.200 1.00 97.81 288 GLU A CA 1
ATOM 2210 C C . GLU A 1 288 ? -4.062 -6.521 15.021 1.00 97.81 288 GLU A C 1
ATOM 2212 O O . GLU A 1 288 ? -4.567 -5.936 15.982 1.00 97.81 288 GLU A O 1
ATOM 2217 N N . ILE A 1 289 ? -4.102 -6.010 13.785 1.00 98.06 289 ILE A N 1
ATOM 2218 C CA . ILE A 1 289 ? -4.700 -4.707 13.452 1.00 98.06 289 ILE A CA 1
ATOM 2219 C C . ILE A 1 289 ? -6.214 -4.695 13.696 1.00 98.06 289 ILE A C 1
ATOM 2221 O O . ILE A 1 289 ? -6.721 -3.721 14.247 1.00 98.06 289 ILE A O 1
ATOM 2225 N N . MET A 1 290 ? -6.945 -5.761 13.351 1.00 98.31 290 MET A N 1
ATOM 2226 C CA . MET A 1 290 ? -8.388 -5.852 13.627 1.00 98.31 290 MET A CA 1
ATOM 2227 C C . MET A 1 290 ? -8.695 -5.727 15.121 1.00 98.31 290 MET A C 1
ATOM 2229 O O . MET A 1 290 ? -9.621 -5.010 15.505 1.00 98.31 290 MET A O 1
ATOM 2233 N N . ILE A 1 291 ? -7.911 -6.405 15.965 1.00 98.19 291 ILE A N 1
ATOM 2234 C CA . ILE A 1 291 ? -8.069 -6.333 17.422 1.00 98.19 291 ILE A CA 1
ATOM 2235 C C . ILE A 1 291 ? -7.776 -4.911 17.907 1.00 98.19 291 ILE A C 1
ATOM 2237 O O . ILE A 1 291 ? -8.584 -4.344 18.642 1.00 98.19 291 ILE A O 1
ATOM 2241 N N . ALA A 1 292 ? -6.673 -4.311 17.449 1.00 98.12 292 ALA A N 1
ATOM 2242 C CA . ALA A 1 292 ? -6.303 -2.946 17.812 1.00 98.12 292 ALA A CA 1
ATOM 2243 C C . ALA A 1 292 ? -7.374 -1.922 17.399 1.00 98.12 292 ALA A C 1
ATOM 2245 O O . ALA A 1 292 ? -7.757 -1.076 18.202 1.00 98.12 292 ALA A O 1
ATOM 2246 N N . VAL A 1 293 ? -7.911 -2.014 16.180 1.00 97.88 293 VAL A N 1
ATOM 2247 C CA . VAL A 1 293 ? -8.974 -1.116 15.698 1.00 97.88 293 VAL A CA 1
ATOM 2248 C C . VAL A 1 293 ? -10.245 -1.290 16.530 1.00 97.88 293 VAL A C 1
ATOM 2250 O O . VAL A 1 293 ? -10.871 -0.301 16.913 1.00 97.88 293 VAL A O 1
ATOM 2253 N N . ALA A 1 294 ? -10.618 -2.527 16.870 1.00 97.94 294 ALA A N 1
ATOM 2254 C CA . ALA A 1 294 ? -11.763 -2.776 17.739 1.00 97.94 294 ALA A CA 1
ATOM 2255 C C . ALA A 1 294 ? -11.565 -2.195 19.152 1.00 97.94 294 ALA A C 1
ATOM 2257 O O . ALA A 1 294 ? -12.511 -1.643 19.724 1.00 97.94 294 ALA A O 1
ATOM 2258 N N . GLU A 1 295 ? -10.349 -2.272 19.700 1.00 97.56 295 GLU A N 1
ATOM 2259 C CA . GLU A 1 295 ? -9.983 -1.657 20.979 1.00 97.56 295 GLU A CA 1
ATOM 2260 C C . GLU A 1 295 ? -10.036 -0.126 20.907 1.00 97.56 295 GLU A C 1
ATOM 2262 O O . GLU A 1 295 ? -10.698 0.494 21.742 1.00 97.56 295 GLU A O 1
ATOM 2267 N N . LEU A 1 296 ? -9.439 0.477 19.872 1.00 96.88 296 LEU A N 1
ATOM 2268 C CA . LEU A 1 296 ? -9.496 1.915 19.603 1.00 96.88 296 LEU A CA 1
ATOM 2269 C C . LEU A 1 296 ? -10.948 2.395 19.575 1.00 96.88 296 LEU A C 1
ATOM 2271 O O . LEU A 1 296 ? -11.305 3.322 20.298 1.00 96.88 296 LEU A O 1
ATOM 2275 N N . VAL A 1 297 ? -11.804 1.747 18.785 1.00 96.69 297 VAL A N 1
ATOM 2276 C CA . VAL A 1 297 ? -13.219 2.121 18.665 1.00 96.69 297 VAL A CA 1
ATOM 2277 C C . VAL A 1 297 ? -13.933 1.971 20.001 1.00 96.69 297 VAL A C 1
ATOM 2279 O O . VAL A 1 297 ? -14.703 2.846 20.385 1.00 96.69 297 VAL A O 1
ATOM 2282 N N . THR A 1 298 ? -13.662 0.907 20.753 1.00 96.38 298 THR A N 1
ATOM 2283 C CA . THR A 1 298 ? -14.286 0.692 22.066 1.00 96.38 298 THR A CA 1
ATOM 2284 C C . THR A 1 298 ? -13.858 1.754 23.080 1.00 96.38 298 THR A C 1
ATOM 2286 O O . THR A 1 298 ? -14.698 2.290 23.802 1.00 96.38 298 THR A O 1
ATOM 2289 N N . ALA A 1 299 ? -12.570 2.097 23.117 1.00 96.31 299 ALA A N 1
ATOM 2290 C CA . ALA A 1 299 ? -12.004 3.041 24.074 1.00 96.31 299 ALA A CA 1
ATOM 2291 C C . ALA A 1 299 ? -12.277 4.509 23.709 1.00 96.31 299 ALA A C 1
ATOM 2293 O O . ALA A 1 299 ? -12.392 5.353 24.598 1.00 96.31 299 ALA A O 1
ATOM 2294 N N . LYS A 1 300 ? -12.353 4.823 22.410 1.00 95.88 300 LYS A N 1
ATOM 2295 C CA . LYS A 1 300 ? -12.319 6.191 21.875 1.00 95.88 300 LYS A CA 1
ATOM 2296 C C . LYS A 1 300 ? -13.518 6.562 21.007 1.00 95.88 300 LYS A C 1
ATOM 2298 O O . LYS A 1 300 ? -13.495 7.628 20.404 1.00 95.88 300 LYS A O 1
ATOM 2303 N N . ARG A 1 301 ? -14.596 5.763 20.987 1.00 94.50 301 ARG A N 1
ATOM 2304 C CA . ARG A 1 301 ? -15.788 5.984 20.136 1.00 94.50 301 ARG A CA 1
ATOM 2305 C C . ARG A 1 301 ? -16.238 7.442 20.051 1.00 94.50 301 ARG A C 1
ATOM 2307 O O . ARG A 1 301 ? -16.424 7.957 18.962 1.00 94.50 301 ARG A O 1
ATOM 2314 N N . GLN A 1 302 ? -16.426 8.093 21.199 1.00 92.31 302 GLN A N 1
ATOM 2315 C CA . GLN A 1 302 ? -16.938 9.467 21.251 1.00 92.31 302 GLN A CA 1
ATOM 2316 C C . GLN A 1 302 ? -15.932 10.496 20.725 1.00 92.31 302 GLN A C 1
ATOM 2318 O O . GLN A 1 302 ? -16.334 11.515 20.183 1.00 92.31 302 GLN A O 1
ATOM 2323 N N . GLU A 1 303 ? -14.631 10.249 20.889 1.00 92.00 303 GLU A N 1
ATOM 2324 C CA . GLU A 1 303 ? -13.589 11.105 20.313 1.00 92.00 303 GLU A CA 1
ATOM 2325 C C . GLU A 1 303 ? -13.528 10.929 18.790 1.00 92.00 303 GLU A C 1
ATOM 2327 O O . GLU A 1 303 ? -13.356 11.916 18.090 1.00 92.00 303 GLU A O 1
ATOM 2332 N N . LEU A 1 304 ? -13.727 9.704 18.287 1.00 91.81 304 LEU A N 1
ATOM 2333 C CA . LEU A 1 304 ? -13.727 9.406 16.852 1.00 91.81 304 LEU A CA 1
ATOM 2334 C C . LEU A 1 304 ? -14.950 9.980 16.126 1.00 91.81 304 LEU A C 1
ATOM 2336 O O . LEU A 1 304 ? -14.776 10.602 15.088 1.00 91.81 304 LEU A O 1
ATOM 2340 N N . ILE A 1 305 ? -16.155 9.849 16.695 1.00 89.94 305 ILE A N 1
ATOM 2341 C CA . ILE A 1 305 ? -17.384 10.413 16.103 1.00 89.94 305 ILE A CA 1
ATOM 2342 C C . ILE A 1 305 ? -17.272 11.938 15.968 1.00 89.94 305 ILE A C 1
ATOM 2344 O O . ILE A 1 305 ? -17.642 12.503 14.948 1.00 89.94 305 ILE A O 1
ATOM 2348 N N . ARG A 1 306 ? -16.685 12.608 16.967 1.00 86.56 306 ARG A N 1
ATOM 2349 C CA . ARG A 1 306 ? -16.455 14.060 16.917 1.00 86.56 306 ARG A CA 1
ATOM 2350 C C . ARG A 1 306 ? -15.491 14.494 15.819 1.00 86.56 306 ARG A C 1
ATOM 2352 O O . ARG A 1 306 ? -15.481 15.672 15.487 1.00 86.56 306 ARG A O 1
ATOM 2359 N N . LEU A 1 307 ? -14.654 13.596 15.292 1.00 85.12 307 LEU A N 1
ATOM 2360 C CA . LEU A 1 307 ? -13.789 13.954 14.169 1.00 85.12 307 LEU A CA 1
ATOM 2361 C C . LEU A 1 307 ? -14.632 14.329 12.951 1.00 85.12 307 LEU A C 1
ATOM 2363 O O . LEU A 1 307 ? -14.303 15.305 12.299 1.00 85.12 307 LEU A O 1
ATOM 2367 N N . GLU A 1 308 ? -15.728 13.615 12.690 1.00 78.50 308 GLU A N 1
ATOM 2368 C CA . GLU A 1 308 ? -16.615 13.891 11.553 1.00 78.50 308 GLU A CA 1
ATOM 2369 C C . GLU A 1 308 ? -17.271 15.269 11.691 1.00 78.50 308 GLU A C 1
ATOM 2371 O O . GLU A 1 308 ? -17.179 16.079 10.777 1.00 78.50 308 GLU A O 1
ATOM 2376 N N . GLU A 1 309 ? -17.799 15.581 12.881 1.00 74.75 309 GLU A N 1
ATOM 2377 C CA . GLU A 1 309 ? -18.417 16.880 13.192 1.00 74.75 309 GLU A CA 1
ATOM 2378 C C . GLU A 1 309 ? -17.453 18.054 12.933 1.00 74.75 309 GLU A C 1
ATOM 2380 O O . GLU A 1 309 ? -17.802 19.024 12.267 1.00 74.75 309 GLU A O 1
ATOM 2385 N N . VAL A 1 310 ? -16.209 17.957 13.417 1.00 71.25 310 VAL A N 1
ATOM 2386 C CA . VAL A 1 310 ? -15.213 19.031 13.246 1.00 71.25 310 VAL A CA 1
ATOM 2387 C C . VAL A 1 310 ? -14.724 19.126 11.796 1.00 71.25 310 VAL A C 1
ATOM 2389 O O . VAL A 1 310 ? -14.416 20.215 11.314 1.00 71.25 310 VAL A O 1
ATOM 2392 N N . MET A 1 311 ? -14.645 17.994 11.092 1.00 68.88 311 MET A N 1
ATOM 2393 C CA . MET A 1 311 ? -14.255 17.950 9.683 1.00 68.88 311 MET A CA 1
ATOM 2394 C C . MET A 1 311 ? -15.324 18.583 8.775 1.00 68.88 311 MET A C 1
ATOM 2396 O O . MET A 1 311 ? -14.960 19.296 7.842 1.00 68.88 311 MET A O 1
ATOM 2400 N N . GLU A 1 312 ? -16.616 18.387 9.061 1.00 70.69 312 GLU A N 1
ATOM 2401 C CA . GLU A 1 312 ? -17.725 19.029 8.335 1.00 70.69 312 GLU A CA 1
ATOM 2402 C C . GLU A 1 312 ? -17.792 20.547 8.565 1.00 70.69 312 GLU A C 1
ATOM 2404 O O . GLU A 1 312 ? -18.090 21.300 7.636 1.00 70.69 312 GLU A O 1
ATOM 2409 N N . ASP A 1 313 ? -17.466 21.007 9.777 1.00 63.75 313 ASP A N 1
ATOM 2410 C CA . ASP A 1 313 ? -17.476 22.430 10.145 1.00 63.75 313 ASP A CA 1
ATOM 2411 C C . ASP A 1 313 ? -16.328 23.241 9.501 1.00 63.75 313 ASP A C 1
ATOM 2413 O O . ASP A 1 313 ? -16.327 24.474 9.553 1.00 63.75 313 ASP A O 1
ATOM 2417 N N . GLY A 1 314 ? -15.344 22.574 8.882 1.00 59.59 314 GLY A N 1
ATOM 2418 C CA . GLY A 1 314 ? -14.215 23.208 8.192 1.00 59.59 314 GLY A CA 1
ATOM 2419 C C . GLY A 1 314 ? -13.164 23.845 9.112 1.00 59.59 314 GLY A C 1
ATOM 2420 O O . GLY A 1 314 ? -12.190 24.411 8.617 1.00 59.59 314 GLY A O 1
ATOM 2421 N N . ASP A 1 315 ? -13.308 23.734 10.439 1.00 64.25 315 ASP A N 1
ATOM 2422 C CA . ASP A 1 315 ? -12.326 24.200 11.433 1.00 64.25 315 ASP A CA 1
ATOM 2423 C C . ASP A 1 315 ? -11.213 23.158 11.629 1.00 64.25 315 ASP A C 1
ATOM 2425 O O . ASP A 1 315 ? -11.041 22.530 12.679 1.00 64.25 315 ASP A O 1
ATOM 2429 N N . VAL A 1 316 ? -10.461 22.958 10.553 1.00 57.06 316 VAL A N 1
ATOM 2430 C CA . VAL A 1 316 ? -9.363 21.999 10.420 1.00 57.06 316 VAL A CA 1
ATOM 2431 C C . VAL A 1 316 ? -8.305 22.138 11.522 1.00 57.06 316 VAL A C 1
ATOM 2433 O O . VAL A 1 316 ? -7.822 21.133 12.052 1.00 57.06 316 VAL A O 1
ATOM 2436 N N . ASP A 1 317 ? -7.978 23.372 11.911 1.00 56.75 317 ASP A N 1
ATOM 2437 C CA . ASP A 1 317 ? -6.979 23.670 12.943 1.00 56.75 317 ASP A CA 1
ATOM 2438 C C . ASP A 1 317 ? -7.422 23.223 14.346 1.00 56.75 317 ASP A C 1
ATOM 2440 O O . ASP A 1 317 ? -6.594 23.042 15.248 1.00 56.75 317 ASP A O 1
ATOM 2444 N N . SER A 1 318 ? -8.725 23.007 14.541 1.00 64.00 318 SER A N 1
ATOM 2445 C CA . SER A 1 318 ? -9.289 22.523 15.798 1.00 64.00 318 SER A CA 1
ATOM 2446 C C . SER A 1 318 ? -9.343 20.993 15.909 1.00 64.00 318 SER A C 1
ATOM 2448 O O . SER A 1 318 ? -9.535 20.474 17.020 1.00 64.00 318 SER A O 1
ATOM 2450 N N . VAL A 1 319 ? -9.118 20.251 14.809 1.00 69.69 319 VAL A N 1
ATOM 2451 C CA . VAL A 1 319 ? -9.164 18.780 14.803 1.00 69.69 319 VAL A CA 1
ATOM 2452 C C . VAL A 1 319 ? -8.035 18.229 15.676 1.00 69.69 319 VAL A C 1
ATOM 2454 O O . VAL A 1 319 ? -6.854 18.221 15.324 1.00 69.69 319 VAL A O 1
ATOM 2457 N N . ARG A 1 320 ? -8.398 17.716 16.854 1.00 77.62 320 ARG A N 1
ATOM 2458 C CA . ARG A 1 320 ? -7.454 17.033 17.742 1.00 77.62 320 ARG A CA 1
ATOM 2459 C C . ARG A 1 320 ? -7.286 15.584 17.317 1.00 77.62 320 ARG A C 1
ATOM 2461 O O . ARG A 1 320 ? -8.254 14.832 17.289 1.00 77.62 320 ARG A O 1
ATOM 2468 N N . GLN A 1 321 ? -6.039 15.175 17.094 1.00 83.19 321 GLN A N 1
ATOM 2469 C CA . GLN A 1 321 ? -5.718 13.772 16.848 1.00 83.19 321 GLN A CA 1
ATOM 2470 C C . GLN A 1 321 ? -6.113 12.893 18.037 1.00 83.19 321 GLN A C 1
ATOM 2472 O O . GLN A 1 321 ? -5.721 13.131 19.182 1.00 83.19 321 GLN A O 1
ATOM 2477 N N . VAL A 1 322 ? -6.828 11.820 17.730 1.00 88.81 322 VAL A N 1
ATOM 2478 C CA . VAL A 1 322 ? -7.056 10.683 18.608 1.00 88.81 322 VAL A CA 1
ATOM 2479 C C . VAL A 1 322 ? -5.850 9.762 18.491 1.00 88.81 322 VAL A C 1
ATOM 2481 O O . VAL A 1 322 ? -5.652 9.080 17.486 1.00 88.81 322 VAL A O 1
ATOM 2484 N N . VAL A 1 323 ? -5.026 9.754 19.535 1.00 91.19 323 VAL A N 1
ATOM 2485 C CA . VAL A 1 323 ? -3.873 8.858 19.654 1.00 91.19 323 VAL A CA 1
ATOM 2486 C C . VAL A 1 323 ? -4.250 7.692 20.557 1.00 91.19 323 VAL A C 1
ATOM 2488 O O . VAL A 1 323 ? -4.754 7.884 21.668 1.00 91.19 323 VAL A O 1
ATOM 2491 N N . HIS A 1 324 ? -3.987 6.476 20.095 1.00 93.38 324 HIS A N 1
ATOM 2492 C CA . HIS A 1 324 ? -4.226 5.258 20.856 1.00 93.38 324 HIS A CA 1
ATOM 2493 C C . HIS A 1 324 ? -3.064 4.286 20.683 1.00 93.38 324 HIS A C 1
ATOM 2495 O O . HIS A 1 324 ? -2.466 4.192 19.615 1.00 93.38 324 HIS A O 1
ATOM 2501 N N . ARG A 1 325 ? -2.744 3.550 21.744 1.00 95.38 325 ARG A N 1
ATOM 2502 C CA . ARG A 1 325 ? -1.765 2.468 21.704 1.00 95.38 325 ARG A CA 1
ATOM 2503 C C . ARG A 1 325 ? -2.421 1.232 22.294 1.00 95.38 325 ARG A C 1
ATOM 2505 O O . ARG A 1 325 ? -2.747 1.246 23.476 1.00 95.38 325 ARG A O 1
ATOM 2512 N N . ALA A 1 326 ? -2.599 0.215 21.463 1.00 95.06 326 ALA A N 1
ATOM 2513 C CA . ALA A 1 326 ? -3.188 -1.061 21.845 1.00 95.06 326 ALA A CA 1
ATOM 2514 C C . ALA A 1 326 ? -2.079 -2.072 22.161 1.00 95.06 326 ALA A C 1
ATOM 2516 O O . ALA A 1 326 ? -1.099 -2.172 21.414 1.00 95.06 326 ALA A O 1
ATOM 2517 N N . GLU A 1 327 ? -2.236 -2.827 23.248 1.00 95.69 327 GLU A N 1
ATOM 2518 C CA . GLU A 1 327 ? -1.415 -4.005 23.550 1.00 95.69 327 GLU A CA 1
ATOM 2519 C C . GLU A 1 327 ? -2.190 -5.257 23.143 1.00 95.69 327 GLU A C 1
ATOM 2521 O O . GLU A 1 327 ? -3.051 -5.760 23.865 1.00 95.69 327 GLU A O 1
ATOM 2526 N N . VAL A 1 328 ? -1.889 -5.762 21.951 1.00 94.69 328 VAL A N 1
ATOM 2527 C CA . VAL A 1 328 ? -2.637 -6.850 21.333 1.00 94.69 328 VAL A CA 1
ATOM 2528 C C . VAL A 1 328 ? -2.000 -8.184 21.690 1.00 94.69 328 VAL A C 1
ATOM 2530 O O . VAL A 1 328 ? -0.827 -8.429 21.401 1.00 94.69 328 VAL A O 1
ATOM 2533 N N . LYS A 1 329 ? -2.796 -9.074 22.288 1.00 92.50 329 LYS A N 1
ATOM 2534 C CA . LYS A 1 329 ? -2.397 -10.452 22.596 1.00 92.50 329 LYS A CA 1
ATOM 2535 C C . LYS A 1 329 ? -3.044 -11.408 21.609 1.00 92.50 329 LYS A C 1
ATOM 2537 O O . LYS A 1 329 ? -4.267 -11.467 21.513 1.00 92.50 329 LYS A O 1
ATOM 2542 N N . THR A 1 330 ? -2.224 -12.176 20.904 1.00 90.38 330 THR A N 1
ATOM 2543 C CA . THR A 1 330 ? -2.676 -13.190 19.945 1.00 90.38 330 THR A CA 1
ATOM 2544 C C . THR A 1 330 ? -2.032 -14.543 20.237 1.00 90.38 330 THR A C 1
ATOM 2546 O O . THR A 1 330 ? -1.188 -14.673 21.126 1.00 90.38 330 THR A O 1
ATOM 2549 N N . ALA A 1 331 ? -2.391 -15.560 19.450 1.00 85.81 331 ALA A N 1
ATOM 2550 C CA . ALA A 1 331 ? -1.716 -16.857 19.476 1.00 85.81 331 ALA A CA 1
ATOM 2551 C C . ALA A 1 331 ? -0.217 -16.769 19.108 1.00 85.81 331 ALA A C 1
ATOM 2553 O O . ALA A 1 331 ? 0.551 -17.661 19.464 1.00 85.81 331 ALA A O 1
ATOM 2554 N N . TRP A 1 332 ? 0.214 -15.692 18.440 1.00 90.56 332 TRP A N 1
ATOM 2555 C CA . TRP A 1 332 ? 1.599 -15.484 17.998 1.00 90.56 332 TRP A CA 1
ATOM 2556 C C . TRP A 1 332 ? 2.430 -14.609 18.946 1.00 90.56 332 TRP A C 1
ATOM 2558 O O . TRP A 1 332 ? 3.584 -14.294 18.642 1.00 90.56 332 TRP A O 1
ATOM 2568 N N . GLY A 1 333 ? 1.863 -14.229 20.093 1.00 91.31 333 GLY A N 1
ATOM 2569 C CA . GLY A 1 333 ? 2.512 -13.417 21.115 1.00 91.31 333 GLY A CA 1
ATOM 2570 C C . GLY A 1 333 ? 1.842 -12.063 21.328 1.00 91.31 333 GLY A C 1
ATOM 2571 O O . GLY A 1 333 ? 0.720 -11.813 20.882 1.00 91.31 333 GLY A O 1
ATOM 2572 N N . GLU A 1 334 ? 2.544 -11.201 22.056 1.00 93.31 334 GLU A N 1
ATOM 2573 C CA . GLU A 1 334 ? 2.101 -9.844 22.366 1.00 93.31 334 GLU A CA 1
ATOM 2574 C C . GLU A 1 334 ? 2.782 -8.846 21.425 1.00 93.31 334 GLU A C 1
ATOM 2576 O O . GLU A 1 334 ? 3.985 -8.936 21.171 1.00 93.31 334 GLU A O 1
ATOM 2581 N N . THR A 1 335 ? 2.010 -7.892 20.913 1.00 94.56 335 THR A N 1
ATOM 2582 C CA . THR A 1 335 ? 2.500 -6.801 20.069 1.00 94.56 335 THR A CA 1
ATOM 2583 C C . THR A 1 335 ? 1.868 -5.485 20.504 1.00 94.56 335 THR A C 1
ATOM 2585 O O . THR A 1 335 ? 0.766 -5.463 21.050 1.00 94.56 335 THR A O 1
ATOM 2588 N N . ALA A 1 336 ? 2.556 -4.374 20.258 1.00 94.00 336 ALA A N 1
ATOM 2589 C CA . ALA A 1 336 ? 2.008 -3.047 20.491 1.00 94.00 336 ALA A CA 1
ATOM 2590 C C . ALA A 1 336 ? 1.721 -2.374 19.150 1.00 94.00 336 ALA A C 1
ATOM 2592 O O . ALA A 1 336 ? 2.609 -2.305 18.298 1.00 94.00 336 ALA A O 1
ATOM 2593 N N . ILE A 1 337 ? 0.508 -1.849 18.993 1.00 97.19 337 ILE A N 1
ATOM 2594 C CA . ILE A 1 337 ? 0.090 -1.127 17.790 1.00 97.19 337 ILE A CA 1
ATOM 2595 C C . ILE A 1 337 ? -0.221 0.317 18.166 1.00 97.19 337 ILE A C 1
ATOM 2597 O O . ILE A 1 337 ? -1.093 0.584 18.994 1.00 97.19 337 ILE A O 1
ATOM 2601 N N . GLY A 1 338 ? 0.518 1.250 17.567 1.00 94.31 338 GLY A N 1
ATOM 2602 C CA . GLY A 1 338 ? 0.227 2.678 17.637 1.00 94.31 338 GLY A CA 1
ATOM 2603 C C . GLY A 1 338 ? -0.775 3.072 16.557 1.00 94.31 338 GLY A C 1
ATOM 2604 O O . GLY A 1 338 ? -0.620 2.685 15.402 1.00 94.31 338 GLY A O 1
ATOM 2605 N N . MET A 1 339 ? -1.791 3.843 16.933 1.00 95.69 339 MET A N 1
ATOM 2606 C CA . MET A 1 339 ? -2.801 4.392 16.034 1.00 95.69 339 MET A CA 1
ATOM 2607 C C . MET A 1 339 ? -2.944 5.893 16.241 1.00 95.69 339 MET A C 1
ATOM 2609 O O . MET A 1 339 ? -3.009 6.368 17.378 1.00 95.69 339 MET A O 1
ATOM 2613 N N . VAL A 1 340 ? -3.035 6.627 15.135 1.00 91.19 340 VAL A N 1
ATOM 2614 C CA . VAL A 1 340 ? -3.325 8.065 15.136 1.00 91.19 340 VAL A CA 1
ATOM 2615 C C . VAL A 1 340 ? -4.423 8.347 14.119 1.00 91.19 340 VAL A C 1
ATOM 2617 O O . VAL A 1 340 ? -4.247 8.067 12.934 1.00 91.19 340 VAL A O 1
ATOM 2620 N N . ALA A 1 341 ? -5.548 8.885 14.591 1.00 89.75 341 ALA A N 1
ATOM 2621 C CA . ALA A 1 341 ? -6.708 9.231 13.778 1.00 89.75 341 ALA A CA 1
ATOM 2622 C C . ALA A 1 341 ? -7.086 10.716 13.964 1.00 89.75 341 ALA A C 1
ATOM 2624 O O . ALA A 1 341 ? -7.152 11.173 15.103 1.00 89.75 341 ALA A O 1
ATOM 2625 N N . PRO A 1 342 ? -7.361 11.472 12.895 1.00 85.62 342 PRO A N 1
ATOM 2626 C CA . PRO A 1 342 ? -7.109 11.099 11.510 1.00 85.62 342 PRO A CA 1
ATOM 2627 C C . PRO A 1 342 ? -5.598 11.107 11.197 1.00 85.62 342 PRO A C 1
ATOM 2629 O O . PRO A 1 342 ? -4.830 11.872 11.790 1.00 85.62 342 PRO A O 1
ATOM 2632 N N . LEU A 1 343 ? -5.168 10.247 10.263 1.00 75.19 343 LEU A N 1
ATOM 2633 C CA . LEU A 1 343 ? -3.835 10.271 9.633 1.00 75.19 343 LEU A CA 1
ATOM 2634 C C . LEU A 1 343 ? -3.567 11.673 9.075 1.00 75.19 343 LEU A C 1
ATOM 2636 O O . LEU A 1 343 ? -2.475 12.216 9.244 1.00 75.19 343 LEU A O 1
ATOM 2640 N N . TRP A 1 344 ? -4.627 12.264 8.521 1.00 65.12 344 TRP A N 1
ATOM 2641 C CA . TRP A 1 344 ? -4.722 13.636 8.060 1.00 65.12 344 TRP A CA 1
ATOM 2642 C C . TRP A 1 344 ? -5.629 14.409 9.024 1.00 65.12 344 TRP A C 1
ATOM 2644 O O . TRP A 1 344 ? -6.831 14.512 8.808 1.00 65.12 344 TRP A O 1
ATOM 2654 N N . VAL A 1 345 ? -5.087 15.002 10.095 1.00 48.38 345 VAL A N 1
ATOM 2655 C CA . VAL A 1 345 ? -5.660 16.308 10.471 1.00 48.38 345 VAL A CA 1
ATOM 2656 C C . VAL A 1 345 ? -5.400 17.122 9.234 1.00 48.38 345 VAL A C 1
ATOM 2658 O O . VAL A 1 345 ? -4.216 17.263 8.921 1.00 48.38 345 VAL A O 1
ATOM 2661 N N . TYR A 1 346 ? -6.459 17.453 8.487 1.00 38.75 346 TYR A N 1
ATOM 2662 C CA . TYR A 1 346 ? -6.398 18.182 7.230 1.00 38.75 346 TYR A CA 1
ATOM 2663 C C . TYR A 1 346 ? -5.174 19.107 7.267 1.00 38.75 346 TYR A C 1
ATOM 2665 O O . TYR A 1 346 ? -5.148 20.159 7.882 1.00 38.75 346 TYR A O 1
ATOM 2673 N N . ARG A 1 347 ? -4.092 18.694 6.621 1.00 38.22 347 ARG A N 1
ATOM 2674 C CA . ARG A 1 347 ? -3.579 19.624 5.662 1.00 38.22 347 ARG A CA 1
ATOM 2675 C C . ARG A 1 347 ? -4.533 19.378 4.517 1.00 38.22 347 ARG A C 1
ATOM 2677 O O . ARG A 1 347 ? -4.321 18.473 3.720 1.00 38.22 347 ARG A O 1
ATOM 2684 N N . THR A 1 348 ? -5.574 20.214 4.430 1.00 36.16 348 THR A N 1
ATOM 2685 C CA . THR A 1 348 ? -5.682 20.974 3.190 1.00 36.16 348 THR A CA 1
ATOM 2686 C C . THR A 1 348 ? -4.240 21.214 2.803 1.00 36.16 348 THR A C 1
ATOM 2688 O O . THR A 1 348 ? -3.475 21.808 3.574 1.00 36.16 348 THR A O 1
ATOM 2691 N N . ARG A 1 349 ? -3.806 20.515 1.746 1.00 41.59 349 ARG A N 1
ATOM 2692 C CA . ARG A 1 349 ? -2.631 20.905 0.983 1.00 41.59 349 ARG A CA 1
ATOM 2693 C C . ARG A 1 349 ? -2.598 22.410 1.141 1.00 41.59 349 ARG A C 1
ATOM 2695 O O . ARG A 1 349 ? -3.628 22.986 0.774 1.00 41.59 349 ARG A O 1
ATOM 2702 N N . PRO A 1 350 ? -1.612 22.992 1.851 1.00 43.66 350 PRO A N 1
ATOM 2703 C CA . PRO A 1 350 ? -1.655 24.417 2.022 1.00 43.66 350 PRO A CA 1
ATOM 2704 C C . PRO A 1 350 ? -1.912 24.946 0.617 1.00 43.66 350 PRO A C 1
ATOM 2706 O O . PRO A 1 350 ? -1.171 24.583 -0.304 1.00 43.66 350 PRO A O 1
ATOM 2709 N N . GLU A 1 351 ? -3.004 25.690 0.409 1.00 49.44 351 GLU A N 1
ATOM 2710 C CA . GLU A 1 351 ? -3.008 26.585 -0.743 1.00 49.44 351 GLU A CA 1
ATOM 2711 C C . GLU A 1 351 ? -1.652 27.301 -0.661 1.00 49.44 351 GLU A C 1
ATOM 2713 O O . GLU A 1 351 ? -1.140 27.462 0.449 1.00 49.44 351 GLU A O 1
ATOM 2718 N N . ALA A 1 352 ? -0.970 27.603 -1.766 1.00 50.22 352 ALA A N 1
ATOM 2719 C CA . ALA A 1 352 ? 0.404 28.123 -1.693 1.00 50.22 352 ALA A CA 1
ATOM 2720 C C . ALA A 1 352 ? 0.569 29.208 -0.590 1.00 50.22 352 ALA A C 1
ATOM 2722 O O . ALA A 1 352 ? 1.558 29.209 0.148 1.00 50.22 352 ALA A O 1
ATOM 2723 N N . ASP A 1 353 ? -0.492 29.991 -0.377 1.00 52.59 353 ASP A N 1
ATOM 2724 C CA . ASP A 1 353 ? -0.758 30.916 0.727 1.00 52.59 353 ASP A CA 1
ATOM 2725 C C . ASP A 1 353 ? -0.587 30.333 2.158 1.00 52.59 353 ASP A C 1
ATOM 2727 O O . ASP A 1 353 ? 0.128 30.921 2.964 1.00 52.59 353 ASP A O 1
ATOM 2731 N N . ASP A 1 354 ? -1.127 29.158 2.497 1.00 71.00 354 ASP A N 1
ATOM 2732 C CA . ASP A 1 354 ? -0.990 28.498 3.812 1.00 71.00 354 ASP A CA 1
ATOM 2733 C C . ASP A 1 354 ? 0.444 27.986 4.088 1.00 71.00 354 ASP A C 1
ATOM 2735 O O . ASP A 1 354 ? 0.891 27.934 5.243 1.00 71.00 354 ASP A O 1
ATOM 2739 N N . LEU A 1 355 ? 1.198 27.590 3.050 1.00 79.12 355 LEU A N 1
ATOM 2740 C CA . LEU A 1 355 ? 2.586 27.123 3.195 1.00 79.12 355 LEU A CA 1
ATOM 2741 C C . LEU A 1 355 ? 3.481 28.314 3.512 1.00 79.12 355 LEU A C 1
ATOM 2743 O O . LEU A 1 355 ? 4.321 28.241 4.415 1.00 79.12 355 LEU A O 1
ATOM 2747 N N . LEU A 1 356 ? 3.285 29.393 2.759 1.00 84.06 356 LEU A N 1
ATOM 2748 C CA . LEU A 1 356 ? 4.024 30.635 2.896 1.00 84.06 356 LEU A CA 1
ATOM 2749 C C . LEU A 1 356 ? 3.696 31.324 4.221 1.00 84.06 356 LEU A C 1
ATOM 2751 O O . LEU A 1 356 ? 4.624 31.712 4.927 1.00 84.06 356 LEU A O 1
ATOM 2755 N N . ASP A 1 357 ? 2.431 31.341 4.640 1.00 82.56 357 ASP A N 1
ATOM 2756 C CA . ASP A 1 357 ? 2.010 31.829 5.957 1.00 82.56 357 ASP A CA 1
ATOM 2757 C C . ASP A 1 357 ? 2.663 31.041 7.100 1.00 82.56 357 ASP A C 1
ATOM 2759 O O . ASP A 1 357 ? 3.166 31.606 8.081 1.00 82.56 357 ASP A O 1
ATOM 2763 N N . ALA A 1 358 ? 2.669 29.709 6.998 1.00 80.31 358 ALA A N 1
ATOM 2764 C CA . ALA A 1 358 ? 3.282 28.850 8.003 1.00 80.31 358 ALA A CA 1
ATOM 2765 C C . ALA A 1 358 ? 4.810 29.007 8.037 1.00 80.31 358 ALA A C 1
ATOM 2767 O O . ALA A 1 358 ? 5.409 28.965 9.119 1.00 80.31 358 ALA A O 1
ATOM 2768 N N . PHE A 1 359 ? 5.436 29.198 6.875 1.00 88.19 359 PHE A N 1
ATOM 2769 C CA . PHE A 1 359 ? 6.862 29.472 6.755 1.00 88.19 359 PHE A CA 1
ATOM 2770 C C . PHE A 1 359 ? 7.211 30.850 7.324 1.00 88.19 359 PHE A C 1
ATOM 2772 O O . PHE A 1 359 ? 8.118 30.951 8.145 1.00 88.19 359 PHE A O 1
ATOM 2779 N N . GLU A 1 360 ? 6.463 31.906 7.003 1.00 90.06 360 GLU A N 1
ATOM 2780 C CA . GLU A 1 360 ? 6.703 33.250 7.537 1.00 90.06 360 GLU A CA 1
ATOM 2781 C C . GLU A 1 360 ? 6.642 33.259 9.075 1.00 90.06 360 GLU A C 1
ATOM 2783 O O . GLU A 1 360 ? 7.471 33.886 9.743 1.00 90.06 360 GLU A O 1
ATOM 2788 N N . ARG A 1 361 ? 5.708 32.498 9.658 1.00 85.12 361 ARG A N 1
ATOM 2789 C CA . ARG A 1 361 ? 5.568 32.340 11.116 1.00 85.12 361 ARG A CA 1
ATOM 2790 C C . ARG A 1 361 ? 6.656 31.457 11.745 1.00 85.12 361 ARG A C 1
ATOM 2792 O O . ARG A 1 361 ? 6.763 31.420 12.974 1.00 85.12 361 ARG A O 1
ATOM 2799 N N . SER A 1 362 ? 7.467 30.748 10.956 1.00 83.62 362 SER A N 1
ATOM 2800 C CA . SER A 1 362 ? 8.503 29.847 11.464 1.00 83.62 362 SER A CA 1
ATOM 2801 C C . SER A 1 362 ? 9.773 30.594 11.903 1.00 83.62 362 SER A C 1
ATOM 2803 O O . SER A 1 362 ? 10.095 31.671 11.389 1.00 83.62 362 SER A O 1
ATOM 2805 N N . PRO A 1 363 ? 10.576 30.018 12.822 1.00 79.56 363 PRO A N 1
ATOM 2806 C CA . PRO A 1 363 ? 11.881 30.576 13.165 1.00 79.56 363 PRO A CA 1
ATOM 2807 C C . PRO A 1 363 ? 12.770 30.699 11.918 1.00 79.56 363 PRO A C 1
ATOM 2809 O O . PRO A 1 363 ? 13.117 29.696 11.300 1.00 79.56 363 PRO A O 1
ATOM 2812 N N . GLY A 1 364 ? 13.121 31.931 11.547 1.00 78.75 364 GLY A N 1
ATOM 2813 C CA . GLY A 1 364 ? 13.958 32.231 10.380 1.00 78.75 364 GLY A CA 1
ATOM 2814 C C . GLY A 1 364 ? 13.223 32.318 9.037 1.00 78.75 364 GLY A C 1
ATOM 2815 O O . GLY A 1 364 ? 13.829 32.791 8.082 1.00 78.75 364 GLY A O 1
ATOM 2816 N N . GLY A 1 365 ? 11.943 31.939 8.949 1.00 84.44 365 GLY A N 1
ATOM 2817 C CA . GLY A 1 365 ? 11.197 31.990 7.687 1.00 84.44 365 GLY A CA 1
ATOM 2818 C C . GLY A 1 365 ? 10.736 33.399 7.312 1.00 84.44 365 GLY A C 1
ATOM 2819 O O . GLY A 1 365 ? 10.831 33.783 6.150 1.00 84.44 365 GLY A O 1
ATOM 2820 N N . LYS A 1 366 ? 10.408 34.243 8.304 1.00 87.44 366 LYS A N 1
ATOM 2821 C CA . LYS A 1 366 ? 10.061 35.662 8.088 1.00 87.44 366 LYS A CA 1
ATOM 2822 C C . LYS A 1 366 ? 11.085 36.451 7.265 1.00 87.44 366 LYS A C 1
ATOM 2824 O O . LYS A 1 366 ? 10.718 37.354 6.526 1.00 87.44 366 LYS A O 1
ATOM 2829 N N . GLN A 1 367 ? 12.373 36.138 7.411 1.00 90.38 367 GLN A N 1
ATOM 2830 C CA . GLN A 1 367 ? 13.437 36.821 6.670 1.00 90.38 367 GLN A CA 1
ATOM 2831 C C . GLN A 1 367 ? 13.371 36.536 5.161 1.00 90.38 367 GLN A C 1
ATOM 2833 O O . GLN A 1 367 ? 13.794 37.378 4.378 1.00 90.38 367 GLN A O 1
ATOM 2838 N N . TYR A 1 368 ? 12.845 35.375 4.771 1.00 93.62 368 TYR A N 1
ATOM 2839 C CA . TYR A 1 368 ? 12.875 34.864 3.402 1.00 93.62 368 TYR A CA 1
ATOM 2840 C C . TYR A 1 368 ? 11.477 34.733 2.783 1.00 93.62 368 TYR A C 1
ATOM 2842 O O . TYR A 1 368 ? 11.328 34.042 1.784 1.00 93.62 368 TYR A O 1
ATOM 2850 N N . ALA A 1 369 ? 10.448 35.351 3.371 1.00 87.38 369 ALA A N 1
ATOM 2851 C CA . ALA A 1 369 ? 9.058 35.155 2.952 1.00 87.38 369 ALA A CA 1
ATOM 2852 C C . ALA A 1 369 ? 8.822 35.533 1.477 1.00 87.38 369 ALA A C 1
ATOM 2854 O O . ALA A 1 369 ? 8.286 34.730 0.721 1.00 87.38 369 ALA A O 1
ATOM 2855 N N . ALA A 1 370 ? 9.316 36.698 1.046 1.00 85.62 370 ALA A N 1
ATOM 2856 C CA . ALA A 1 370 ? 9.176 37.158 -0.339 1.00 85.62 370 ALA A CA 1
ATOM 2857 C C . ALA A 1 370 ? 9.930 36.264 -1.345 1.00 85.62 370 ALA A C 1
ATOM 2859 O O . ALA A 1 370 ? 9.437 35.987 -2.437 1.00 85.62 370 ALA A O 1
ATOM 2860 N N . ASP A 1 371 ? 11.120 35.780 -0.976 1.00 89.44 371 ASP A N 1
ATOM 2861 C CA . ASP A 1 371 ? 11.880 34.855 -1.821 1.00 89.44 371 ASP A CA 1
ATOM 2862 C C . ASP A 1 371 ? 11.211 33.478 -1.893 1.00 89.44 371 ASP A C 1
ATOM 2864 O O . ASP A 1 371 ? 11.213 32.845 -2.947 1.00 89.44 371 ASP A O 1
ATOM 2868 N N . ALA A 1 372 ? 10.633 33.009 -0.785 1.00 89.81 372 ALA A N 1
ATOM 2869 C CA . ALA A 1 372 ? 9.897 31.753 -0.720 1.00 89.81 372 ALA A CA 1
ATOM 2870 C C . ALA A 1 372 ? 8.652 31.782 -1.614 1.00 89.81 372 ALA A C 1
ATOM 2872 O O . ALA A 1 372 ? 8.445 30.842 -2.375 1.00 89.81 372 ALA A O 1
ATOM 2873 N N . GLU A 1 373 ? 7.881 32.871 -1.577 1.00 88.75 373 GLU A N 1
ATOM 2874 C CA . GLU A 1 373 ? 6.710 33.078 -2.437 1.00 88.75 373 GLU A CA 1
ATOM 2875 C C . GLU A 1 373 ? 7.090 32.996 -3.919 1.00 88.75 373 GLU A C 1
ATOM 2877 O O . GLU A 1 373 ? 6.552 32.181 -4.669 1.00 88.75 373 GLU A O 1
ATOM 2882 N N . MET A 1 374 ? 8.119 33.749 -4.314 1.00 90.94 374 MET A N 1
ATOM 2883 C CA . MET A 1 374 ? 8.642 33.741 -5.680 1.00 90.94 374 MET A CA 1
ATOM 2884 C C . MET A 1 374 ? 9.137 32.351 -6.110 1.00 90.94 374 MET A C 1
ATOM 2886 O O . MET A 1 374 ? 8.908 31.935 -7.248 1.00 90.94 374 MET A O 1
ATOM 2890 N N . LEU A 1 375 ? 9.806 31.610 -5.223 1.00 92.44 375 LEU A N 1
ATOM 2891 C CA . LEU A 1 375 ? 10.272 30.252 -5.509 1.00 92.44 375 LEU A CA 1
ATOM 2892 C C . LEU A 1 375 ? 9.110 29.268 -5.695 1.00 92.44 375 LEU A C 1
ATOM 2894 O O . LEU A 1 375 ? 9.169 28.462 -6.626 1.00 92.44 375 LEU A O 1
ATOM 2898 N N . CYS A 1 376 ? 8.072 29.338 -4.858 1.00 89.06 376 CYS A N 1
ATOM 2899 C CA . CYS A 1 376 ? 6.864 28.523 -5.003 1.00 89.06 376 CYS A CA 1
ATOM 2900 C C . CYS A 1 376 ? 6.184 28.780 -6.354 1.00 89.06 376 CYS A C 1
ATOM 2902 O O . CYS A 1 376 ? 5.983 27.835 -7.117 1.00 89.06 376 CYS A O 1
ATOM 2904 N N . GLU A 1 377 ? 5.957 30.049 -6.710 1.00 86.38 377 GLU A N 1
ATOM 2905 C CA . GLU A 1 377 ? 5.313 30.437 -7.973 1.00 86.38 377 GLU A CA 1
ATOM 2906 C C . GLU A 1 377 ? 6.061 29.885 -9.201 1.00 86.38 377 GLU A C 1
ATOM 2908 O O . GLU A 1 377 ? 5.454 29.359 -10.140 1.00 86.38 377 GLU A O 1
ATOM 2913 N N . HIS A 1 378 ? 7.398 29.965 -9.204 1.00 87.38 378 HIS A N 1
ATOM 2914 C CA . HIS A 1 378 ? 8.207 29.472 -10.322 1.00 87.38 378 HIS A CA 1
ATOM 2915 C C . HIS A 1 378 ? 8.176 27.949 -10.445 1.00 87.38 378 HIS A C 1
ATOM 2917 O O . HIS A 1 378 ? 8.229 27.436 -11.569 1.00 87.38 378 HIS A O 1
ATOM 2923 N N . VAL A 1 379 ? 8.127 27.228 -9.322 1.00 88.75 379 VAL A N 1
ATOM 2924 C CA . VAL A 1 379 ? 8.037 25.764 -9.326 1.00 88.75 379 VAL A CA 1
ATOM 2925 C C . VAL A 1 379 ? 6.684 25.326 -9.867 1.00 88.75 379 VAL A C 1
ATOM 2927 O O . VAL A 1 379 ? 6.649 24.560 -10.830 1.00 88.75 379 VAL A O 1
ATOM 2930 N N . GLU A 1 380 ? 5.602 25.890 -9.336 1.00 83.50 380 GLU A N 1
ATOM 2931 C CA . GLU A 1 380 ? 4.238 25.578 -9.765 1.00 83.50 380 GLU A CA 1
ATOM 2932 C C . GLU A 1 380 ? 4.037 25.892 -11.247 1.00 83.50 380 GLU A C 1
ATOM 2934 O O . GLU A 1 380 ? 3.651 25.025 -12.028 1.00 83.50 380 GLU A O 1
ATOM 2939 N N . THR A 1 381 ? 4.416 27.096 -11.680 1.00 82.50 381 THR A N 1
ATOM 2940 C CA . THR A 1 381 ? 4.235 27.526 -13.073 1.00 82.50 381 THR A CA 1
ATOM 2941 C C . THR A 1 381 ? 5.065 26.703 -14.064 1.00 82.50 381 THR A C 1
ATOM 2943 O O . THR A 1 381 ? 4.674 26.540 -15.221 1.00 82.50 381 THR A O 1
ATOM 2946 N N . THR A 1 382 ? 6.245 26.220 -13.661 1.00 85.81 382 THR A N 1
ATOM 2947 C CA . THR A 1 382 ? 7.174 25.560 -14.594 1.00 85.81 382 THR A CA 1
ATOM 2948 C C . THR A 1 382 ? 7.003 24.050 -14.644 1.00 85.81 382 THR A C 1
ATOM 2950 O O . THR A 1 382 ? 7.145 23.461 -15.718 1.00 85.81 382 THR A O 1
ATOM 2953 N N . PHE A 1 383 ? 6.764 23.427 -13.496 1.00 83.19 383 PHE A N 1
ATOM 2954 C CA . PHE A 1 383 ? 6.776 21.975 -13.349 1.00 83.19 383 PHE A CA 1
ATOM 2955 C C . PHE A 1 383 ? 5.388 21.396 -13.084 1.00 83.19 383 PHE A C 1
ATOM 2957 O O . PHE A 1 383 ? 5.254 20.179 -13.123 1.00 83.19 383 PHE A O 1
ATOM 2964 N N . ASP A 1 384 ? 4.372 22.241 -12.870 1.00 82.62 384 ASP A N 1
ATOM 2965 C CA . ASP A 1 384 ? 3.000 21.820 -12.556 1.00 82.62 384 ASP A CA 1
ATOM 2966 C C . ASP A 1 384 ? 2.940 20.919 -11.306 1.00 82.62 384 ASP A C 1
ATOM 2968 O O . ASP A 1 384 ? 2.139 19.992 -11.194 1.00 82.62 384 ASP A O 1
ATOM 2972 N N . VAL A 1 385 ? 3.842 21.181 -10.354 1.00 76.94 385 VAL A N 1
ATOM 2973 C CA . VAL A 1 385 ? 3.927 20.501 -9.056 1.00 76.94 385 VAL A CA 1
ATOM 2974 C C . VAL A 1 385 ? 4.062 21.538 -7.941 1.00 76.94 385 VAL A C 1
ATOM 2976 O O . VAL A 1 385 ? 4.646 22.599 -8.169 1.00 76.94 385 VAL A O 1
ATOM 2979 N N . PRO A 1 386 ? 3.566 21.253 -6.726 1.00 79.19 386 PRO A N 1
ATOM 2980 C CA . PRO A 1 386 ? 3.764 22.135 -5.583 1.00 79.19 386 PRO A CA 1
ATOM 2981 C C . PRO A 1 386 ? 5.223 22.090 -5.110 1.00 79.19 386 PRO A C 1
ATOM 2983 O O . PRO A 1 386 ? 5.942 21.107 -5.338 1.00 79.19 386 PRO A O 1
ATOM 2986 N N . PHE A 1 387 ? 5.663 23.142 -4.418 1.00 87.62 387 PHE A N 1
ATOM 2987 C CA . PHE A 1 387 ? 7.068 23.313 -4.042 1.00 87.62 387 PHE A CA 1
ATOM 2988 C C . PHE A 1 387 ? 7.642 22.115 -3.260 1.00 87.62 387 PHE A C 1
ATOM 2990 O O . PHE A 1 387 ? 8.753 21.658 -3.532 1.00 87.62 387 PHE A O 1
ATOM 2997 N N . GLU A 1 388 ? 6.890 21.555 -2.312 1.00 83.56 388 GLU A N 1
ATOM 2998 C CA . GLU A 1 388 ? 7.314 20.436 -1.464 1.00 83.56 388 GLU A CA 1
ATOM 2999 C C . GLU A 1 388 ? 7.412 19.083 -2.184 1.00 83.56 388 GLU A C 1
ATOM 3001 O O . GLU A 1 388 ? 8.041 18.165 -1.642 1.00 83.56 388 GLU A O 1
ATOM 3006 N N . ALA A 1 389 ? 6.806 18.957 -3.370 1.00 80.88 389 ALA A N 1
ATOM 3007 C CA . ALA A 1 389 ? 6.859 17.767 -4.219 1.00 80.88 389 ALA A CA 1
ATOM 3008 C C . ALA A 1 389 ? 7.978 17.839 -5.271 1.00 80.88 389 ALA A C 1
ATOM 3010 O O . ALA A 1 389 ? 8.260 16.841 -5.932 1.00 80.88 389 ALA A O 1
ATOM 3011 N N . MET A 1 390 ? 8.641 18.994 -5.398 1.00 91.19 390 MET A N 1
ATOM 3012 C CA . MET A 1 390 ? 9.730 19.198 -6.347 1.00 91.19 390 MET A CA 1
ATOM 3013 C C . MET A 1 390 ? 10.854 18.176 -6.137 1.00 91.19 390 MET A C 1
ATOM 3015 O O . MET A 1 390 ? 11.423 18.042 -5.047 1.00 91.19 390 MET A O 1
ATOM 3019 N N . THR A 1 391 ? 11.219 17.490 -7.214 1.00 89.75 391 THR A N 1
ATOM 3020 C CA . THR A 1 391 ? 12.292 16.497 -7.243 1.00 89.75 391 THR A CA 1
ATOM 3021 C C . THR A 1 391 ? 13.683 17.145 -7.334 1.00 89.75 391 THR A C 1
ATOM 3023 O O . THR A 1 391 ? 13.831 18.298 -7.755 1.00 89.75 391 THR A O 1
ATOM 3026 N N . PRO A 1 392 ? 14.764 16.406 -7.012 1.00 90.94 392 PRO A N 1
ATOM 3027 C CA . PRO A 1 392 ? 16.129 16.919 -7.141 1.00 90.94 392 PRO A CA 1
ATOM 3028 C C . PRO A 1 392 ? 16.506 17.375 -8.560 1.00 90.94 392 PRO A C 1
ATOM 3030 O O . PRO A 1 392 ? 17.290 18.315 -8.722 1.00 90.94 392 PRO A O 1
ATOM 3033 N N . ASP A 1 393 ? 15.974 16.724 -9.594 1.00 89.12 393 ASP A N 1
ATOM 3034 C CA . ASP A 1 393 ? 16.257 17.092 -10.983 1.00 89.12 393 ASP A CA 1
ATOM 3035 C C . ASP A 1 393 ? 15.508 18.365 -11.392 1.00 89.12 393 ASP A C 1
ATOM 3037 O O . ASP A 1 393 ? 16.103 19.247 -12.019 1.00 89.12 393 ASP A O 1
ATOM 3041 N N . GLU A 1 394 ? 14.261 18.528 -10.948 1.00 90.75 394 GLU A N 1
ATOM 3042 C CA . GLU A 1 394 ? 13.492 19.766 -11.119 1.00 90.75 394 GLU A CA 1
ATOM 3043 C C . GLU A 1 394 ? 14.132 20.926 -10.358 1.00 90.75 394 GLU A C 1
ATOM 3045 O O . GLU A 1 394 ? 14.311 21.996 -10.930 1.00 90.75 394 GLU A O 1
ATOM 3050 N N . MET A 1 395 ? 14.622 20.711 -9.132 1.00 95.00 395 MET A N 1
ATOM 3051 C CA . MET A 1 395 ? 15.356 21.742 -8.389 1.00 95.00 395 MET A CA 1
ATOM 3052 C C . MET A 1 395 ? 16.641 22.169 -9.118 1.00 95.00 395 MET A C 1
ATOM 3054 O O . MET A 1 395 ? 17.003 23.351 -9.143 1.00 95.00 395 MET A O 1
ATOM 3058 N N . ARG A 1 396 ? 17.357 21.227 -9.751 1.00 93.56 396 ARG A N 1
ATOM 3059 C CA . ARG A 1 396 ? 18.515 21.568 -10.596 1.00 93.56 396 ARG A CA 1
ATOM 3060 C C . ARG A 1 396 ? 18.093 22.377 -11.815 1.00 93.56 396 ARG A C 1
ATOM 3062 O O . ARG A 1 396 ? 18.794 23.333 -12.144 1.00 93.56 396 ARG A O 1
ATOM 3069 N N . ALA A 1 397 ? 16.998 22.008 -12.473 1.00 92.56 397 ALA A N 1
ATOM 3070 C CA . ALA A 1 397 ? 16.467 22.741 -13.617 1.00 92.56 397 ALA A CA 1
ATOM 3071 C C . ALA A 1 397 ? 16.001 24.150 -13.212 1.00 92.56 397 ALA A C 1
ATOM 3073 O O . ALA A 1 397 ? 16.343 25.120 -13.891 1.00 92.56 397 ALA A O 1
ATOM 3074 N N . LEU A 1 398 ? 15.324 24.284 -12.066 1.00 94.00 398 LEU A N 1
ATOM 3075 C CA . LEU A 1 398 ? 14.898 25.555 -11.483 1.00 94.00 398 LEU A CA 1
ATOM 3076 C C . LEU A 1 398 ? 16.092 26.506 -11.354 1.00 94.00 398 LEU A C 1
ATOM 3078 O O . LEU A 1 398 ? 16.112 27.585 -11.947 1.00 94.00 398 LEU A O 1
ATOM 3082 N N . LEU A 1 399 ? 17.136 26.064 -10.648 1.00 94.56 399 LEU A N 1
ATOM 3083 C CA . LEU A 1 399 ? 18.326 26.874 -10.400 1.00 94.56 399 LEU A CA 1
ATOM 3084 C C . LEU A 1 399 ? 19.141 27.128 -11.670 1.00 94.56 399 LEU A C 1
ATOM 3086 O O . LEU A 1 399 ? 19.651 28.224 -11.870 1.00 94.56 399 LEU A O 1
ATOM 3090 N N . LEU A 1 400 ? 19.344 26.129 -12.526 1.00 94.56 400 LEU A N 1
ATOM 3091 C CA . LEU A 1 400 ? 20.326 26.250 -13.605 1.00 94.56 400 LEU A CA 1
ATOM 3092 C C . LEU A 1 400 ? 19.739 26.748 -14.920 1.00 94.56 400 LEU A C 1
ATOM 3094 O O . LEU A 1 400 ? 20.514 27.263 -15.732 1.00 94.56 400 LEU A O 1
ATOM 3098 N N . ASP A 1 401 ? 18.429 26.637 -15.125 1.00 89.88 401 ASP A N 1
ATOM 3099 C CA . ASP A 1 401 ? 17.789 26.923 -16.408 1.00 89.88 401 ASP A CA 1
ATOM 3100 C C . ASP A 1 401 ? 16.567 27.848 -16.294 1.00 89.88 401 ASP A C 1
ATOM 3102 O O . ASP A 1 401 ? 16.431 28.743 -17.130 1.00 89.88 401 ASP A O 1
ATOM 3106 N N . VAL A 1 402 ? 15.725 27.709 -15.263 1.00 90.94 402 VAL A N 1
ATOM 3107 C CA . VAL A 1 402 ? 14.500 28.522 -15.101 1.00 90.94 402 VAL A CA 1
ATOM 3108 C C . VAL A 1 402 ? 14.821 29.917 -14.565 1.00 90.94 402 VAL A C 1
ATOM 3110 O O . VAL A 1 402 ? 14.646 30.906 -15.282 1.00 90.94 402 VAL A O 1
ATOM 3113 N N . LEU A 1 403 ? 15.376 30.018 -13.353 1.00 91.44 403 LEU A N 1
ATOM 3114 C CA . LEU A 1 403 ? 15.692 31.308 -12.725 1.00 91.44 403 LEU A CA 1
ATOM 3115 C C . LEU A 1 403 ? 16.704 32.130 -13.547 1.00 91.44 403 LEU A C 1
ATOM 3117 O O . LEU A 1 403 ? 16.466 33.321 -13.769 1.00 91.44 403 LEU A O 1
ATOM 3121 N N . PRO A 1 404 ? 17.777 31.547 -14.126 1.00 90.81 404 PRO A N 1
ATOM 3122 C CA . PRO A 1 404 ? 18.674 32.277 -15.022 1.00 90.81 404 PRO A CA 1
ATOM 3123 C C . PRO A 1 404 ? 17.974 32.886 -16.226 1.00 90.81 404 PRO A C 1
ATOM 3125 O O . PRO A 1 404 ? 18.387 33.954 -16.687 1.00 90.81 404 PRO A O 1
ATOM 3128 N N . ARG A 1 405 ? 16.903 32.254 -16.703 1.00 85.12 405 ARG A N 1
ATOM 3129 C CA . ARG A 1 405 ? 16.128 32.721 -17.843 1.00 85.12 405 ARG A CA 1
ATOM 3130 C C . ARG A 1 405 ? 15.099 33.784 -17.469 1.00 85.12 405 ARG A C 1
ATOM 3132 O O . ARG A 1 405 ? 14.916 34.709 -18.262 1.00 85.12 405 ARG A O 1
ATOM 3139 N N . GLN A 1 406 ? 14.442 33.650 -16.321 1.00 81.06 406 GLN A N 1
ATOM 3140 C CA . GLN A 1 406 ? 13.249 34.428 -15.970 1.00 81.06 406 GLN A CA 1
ATOM 3141 C C . GLN A 1 406 ? 13.519 35.528 -14.933 1.00 81.06 406 GLN A C 1
ATOM 3143 O O . GLN A 1 406 ? 13.069 36.657 -15.121 1.00 81.06 406 GLN A O 1
ATOM 3148 N N . LEU A 1 407 ? 14.322 35.253 -13.904 1.00 82.88 407 LEU A N 1
ATOM 3149 C CA . LEU A 1 407 ? 14.489 36.150 -12.761 1.00 82.88 407 LEU A CA 1
ATOM 3150 C C . LEU A 1 407 ? 15.511 37.260 -13.044 1.00 82.88 407 LEU A C 1
ATOM 3152 O O . LEU A 1 407 ? 16.671 36.976 -13.355 1.00 82.88 407 LEU A O 1
ATOM 3156 N N . SER A 1 408 ? 15.105 38.525 -12.927 1.00 76.25 408 SER A N 1
ATOM 3157 C CA . SER A 1 408 ? 15.942 39.700 -13.233 1.00 76.25 408 SER A CA 1
ATOM 3158 C C . SER A 1 408 ? 16.573 40.315 -11.977 1.00 76.25 408 SER A C 1
ATOM 3160 O O . SER A 1 408 ? 16.339 41.477 -11.674 1.00 76.25 408 SER A O 1
ATOM 3162 N N . VAL A 1 409 ? 17.374 39.518 -11.269 1.00 76.12 409 VAL A N 1
ATOM 3163 C CA . VAL A 1 409 ? 18.153 39.920 -10.081 1.00 76.12 409 VAL A CA 1
ATOM 3164 C C . VAL A 1 409 ? 19.649 39.930 -10.383 1.00 76.12 409 VAL A C 1
ATOM 3166 O O . VAL A 1 409 ? 20.110 39.232 -11.303 1.00 76.12 409 VAL A O 1
ATOM 3169 N N . GLU A 1 410 ? 20.426 40.702 -9.623 1.00 69.00 410 GLU A N 1
ATOM 3170 C CA . GLU A 1 410 ? 21.876 40.695 -9.790 1.00 69.00 410 GLU A CA 1
ATOM 3171 C C . GLU A 1 410 ? 22.482 39.389 -9.263 1.00 69.00 410 GLU A C 1
ATOM 3173 O O . GLU A 1 410 ? 22.014 38.761 -8.316 1.00 69.00 410 GLU A O 1
ATOM 3178 N N . ALA A 1 411 ? 23.590 38.954 -9.866 1.00 69.38 411 ALA A N 1
ATOM 3179 C CA . ALA A 1 411 ? 24.238 37.708 -9.458 1.00 69.38 411 ALA A CA 1
ATOM 3180 C C . ALA A 1 411 ? 24.835 37.756 -8.036 1.00 69.38 411 ALA A C 1
ATOM 3182 O O . ALA A 1 411 ? 25.294 36.733 -7.534 1.00 69.38 411 ALA A O 1
ATOM 3183 N N . THR A 1 412 ? 24.891 38.937 -7.420 1.00 68.62 412 THR A N 1
ATOM 3184 C CA . THR A 1 412 ? 25.271 39.153 -6.018 1.00 68.62 412 THR A CA 1
ATOM 3185 C C . THR A 1 412 ? 24.161 38.780 -5.038 1.00 68.62 412 THR A C 1
ATOM 3187 O O . THR A 1 412 ? 24.468 38.498 -3.890 1.00 68.62 412 THR A O 1
ATOM 3190 N N . GLU A 1 413 ? 22.910 38.704 -5.496 1.00 76.19 413 GLU A N 1
ATOM 3191 C CA . GLU A 1 413 ? 21.728 38.350 -4.690 1.00 76.19 413 GLU A CA 1
ATOM 3192 C C . GLU A 1 413 ? 21.435 36.835 -4.739 1.00 76.19 413 GLU A C 1
ATOM 3194 O O . GLU A 1 413 ? 20.597 36.308 -4.015 1.00 76.19 413 GLU A O 1
ATOM 3199 N N . CYS A 1 414 ? 22.185 36.077 -5.551 1.00 84.06 414 CYS A N 1
ATOM 3200 C CA . CYS A 1 414 ? 22.030 34.623 -5.680 1.00 84.06 414 CYS A CA 1
ATOM 3201 C C . CYS A 1 414 ? 22.252 33.863 -4.366 1.00 84.06 414 CYS A C 1
ATOM 3203 O O . CYS A 1 414 ? 21.683 32.787 -4.190 1.00 84.06 414 CYS A O 1
ATOM 3205 N N . SER A 1 415 ? 23.085 34.390 -3.462 1.00 85.31 415 SER A N 1
ATOM 3206 C CA . SER A 1 415 ? 23.289 33.776 -2.150 1.00 85.31 415 SER A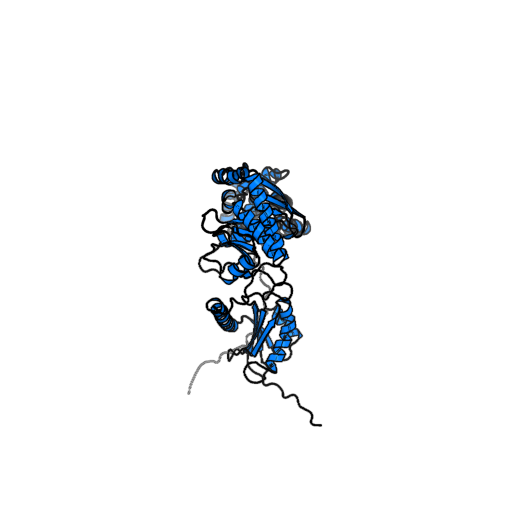 CA 1
ATOM 3207 C C . SER A 1 415 ? 22.024 33.833 -1.302 1.00 85.31 415 SER A C 1
ATOM 3209 O O . SER A 1 415 ? 21.719 32.852 -0.637 1.00 85.31 415 SER A O 1
ATOM 3211 N N . GLU A 1 416 ? 21.265 34.928 -1.367 1.00 86.75 416 GLU A N 1
ATOM 3212 C CA . GLU A 1 416 ? 20.025 35.090 -0.599 1.00 86.75 416 GLU A CA 1
ATOM 3213 C C . GLU A 1 416 ? 18.951 34.119 -1.095 1.00 86.75 416 GLU A C 1
ATOM 3215 O O . GLU A 1 416 ? 18.370 33.402 -0.289 1.00 86.75 416 GLU A O 1
ATOM 3220 N N . ILE A 1 417 ? 18.823 33.947 -2.415 1.00 90.81 417 ILE A N 1
ATOM 3221 C CA . ILE A 1 417 ? 17.925 32.946 -3.019 1.00 90.81 417 ILE A CA 1
ATOM 3222 C C . ILE A 1 417 ? 18.292 31.520 -2.589 1.00 90.81 417 ILE A C 1
ATOM 3224 O O . ILE A 1 417 ? 17.418 30.701 -2.314 1.00 90.81 417 ILE A O 1
ATOM 3228 N N . VAL A 1 418 ? 19.587 31.188 -2.529 1.00 93.62 418 VAL A N 1
ATOM 3229 C CA . VAL A 1 418 ? 20.033 29.855 -2.090 1.00 93.62 418 VAL A CA 1
ATOM 3230 C C . VAL A 1 418 ? 19.744 29.631 -0.606 1.00 93.62 418 VAL A C 1
ATOM 3232 O O . VAL A 1 418 ? 19.367 28.519 -0.234 1.00 93.62 418 VAL A O 1
ATOM 3235 N N . GLU A 1 419 ? 19.909 30.650 0.240 1.00 92.50 419 GLU A N 1
ATOM 3236 C CA . GLU A 1 419 ? 19.562 30.554 1.661 1.00 92.50 419 GLU A CA 1
ATOM 3237 C C . GLU A 1 419 ? 18.045 30.479 1.878 1.00 92.50 419 GLU A C 1
ATOM 3239 O O . GLU A 1 419 ? 17.602 29.648 2.670 1.00 92.50 419 GLU A O 1
ATOM 3244 N N . ALA A 1 420 ? 17.251 31.242 1.124 1.00 93.25 420 ALA A N 1
ATOM 3245 C CA . ALA A 1 420 ? 15.792 31.162 1.130 1.00 93.25 420 ALA A CA 1
ATOM 3246 C C . ALA A 1 420 ? 15.309 29.765 0.719 1.00 93.25 420 ALA A C 1
ATOM 3248 O O . ALA A 1 420 ? 14.554 29.124 1.450 1.00 93.25 420 ALA A O 1
ATOM 3249 N N . LEU A 1 421 ? 15.833 29.235 -0.392 1.00 94.50 421 LEU A N 1
ATOM 3250 C CA . LEU A 1 421 ? 15.533 27.882 -0.861 1.00 94.50 421 LEU A CA 1
ATOM 3251 C C . LEU A 1 421 ? 15.919 26.830 0.187 1.00 94.50 421 LEU A C 1
ATOM 3253 O O . LEU A 1 421 ? 15.170 25.887 0.432 1.00 94.50 421 LEU A O 1
ATOM 3257 N N . ARG A 1 422 ? 17.077 26.991 0.841 1.00 94.88 422 ARG A N 1
ATOM 3258 C CA . ARG A 1 422 ? 17.524 26.090 1.909 1.00 94.88 422 ARG A CA 1
ATOM 3259 C C . ARG A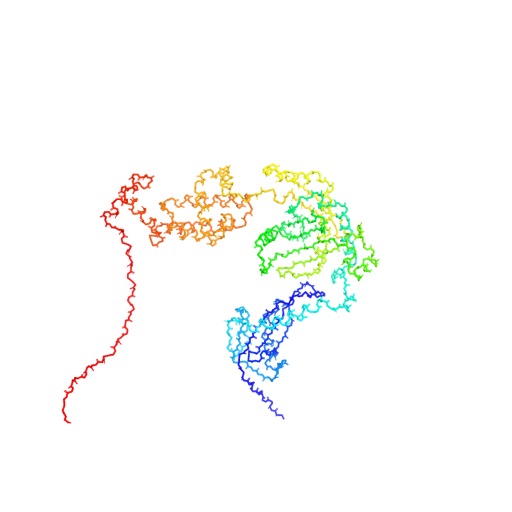 1 422 ? 16.593 26.143 3.118 1.00 94.88 422 ARG A C 1
ATOM 3261 O O . ARG A 1 422 ? 16.261 25.089 3.658 1.00 94.88 422 ARG A O 1
ATOM 3268 N N . ALA A 1 423 ? 16.196 27.340 3.542 1.00 93.62 423 ALA A N 1
ATOM 3269 C CA . ALA A 1 423 ? 15.299 27.545 4.670 1.00 93.62 423 ALA A CA 1
ATOM 3270 C C . ALA A 1 423 ? 13.916 26.940 4.393 1.00 93.62 423 ALA A C 1
ATOM 3272 O O . ALA A 1 423 ? 13.406 26.194 5.230 1.00 93.62 423 ALA A O 1
ATOM 3273 N N . LEU A 1 424 ? 13.361 27.179 3.203 1.00 93.56 424 LEU A N 1
ATOM 3274 C CA . LEU A 1 424 ? 12.065 26.645 2.792 1.00 93.56 424 LEU A CA 1
ATOM 3275 C C . LEU A 1 424 ? 12.096 25.115 2.662 1.00 93.56 424 LEU A C 1
ATOM 3277 O O . LEU A 1 424 ? 11.254 24.435 3.237 1.00 93.56 424 LEU A O 1
ATOM 3281 N N . LEU A 1 425 ? 13.118 24.540 2.017 1.00 92.50 425 LEU A N 1
ATOM 3282 C CA . LEU A 1 425 ? 13.276 23.081 1.923 1.00 92.50 425 LEU A CA 1
ATOM 3283 C C . LEU A 1 425 ? 13.463 22.421 3.294 1.00 92.50 425 LEU A C 1
ATOM 3285 O O . LEU A 1 425 ? 12.906 21.354 3.540 1.00 92.50 425 LEU A O 1
ATOM 3289 N N . ALA A 1 426 ? 14.231 23.033 4.200 1.00 89.62 426 ALA A N 1
ATOM 3290 C CA . ALA A 1 426 ? 14.406 22.521 5.558 1.00 89.62 426 ALA A CA 1
ATOM 3291 C C . ALA A 1 426 ? 13.099 22.594 6.363 1.00 89.62 426 ALA A C 1
ATOM 3293 O O . ALA A 1 426 ? 12.773 21.658 7.103 1.00 89.62 426 ALA A O 1
ATOM 3294 N N . PHE A 1 427 ? 12.335 23.676 6.186 1.00 89.12 427 PHE A N 1
ATOM 3295 C CA . PHE A 1 427 ? 11.003 23.816 6.755 1.00 89.12 427 PHE A CA 1
ATOM 3296 C C . PHE A 1 427 ? 10.070 22.729 6.223 1.00 89.12 427 PHE A C 1
ATOM 3298 O O . PHE A 1 427 ? 9.506 21.997 7.030 1.00 89.12 427 PHE A O 1
ATOM 3305 N N . CYS A 1 428 ? 9.983 22.523 4.908 1.00 83.44 428 CYS A N 1
ATOM 3306 C CA . CYS A 1 428 ? 9.152 21.476 4.312 1.00 83.44 428 CYS A CA 1
ATOM 3307 C C . CYS A 1 428 ? 9.594 20.068 4.742 1.00 83.44 428 CYS A C 1
ATOM 3309 O O . CYS A 1 428 ? 8.770 19.261 5.169 1.00 83.44 428 CYS A O 1
ATOM 3311 N N . ALA A 1 429 ? 10.895 19.774 4.739 1.00 78.31 429 ALA A N 1
ATOM 3312 C CA . ALA A 1 429 ? 11.417 18.479 5.180 1.00 78.31 429 ALA A CA 1
ATOM 3313 C C . ALA A 1 429 ? 11.056 18.172 6.645 1.00 78.31 429 ALA A C 1
ATOM 3315 O O . ALA A 1 429 ? 10.760 17.030 6.982 1.00 78.31 429 ALA A O 1
ATOM 3316 N N . THR A 1 430 ? 11.043 19.186 7.514 1.00 74.00 430 THR A N 1
ATOM 3317 C CA . THR A 1 430 ? 10.744 19.007 8.943 1.00 74.00 430 THR A CA 1
ATOM 3318 C C . THR A 1 430 ? 9.243 19.034 9.220 1.00 74.00 430 THR A C 1
ATOM 3320 O O . THR A 1 430 ? 8.707 18.153 9.887 1.00 74.00 430 THR A O 1
ATOM 3323 N N . ARG A 1 431 ? 8.550 20.060 8.720 1.00 74.12 431 ARG A N 1
ATOM 3324 C CA . ARG A 1 431 ? 7.145 20.342 9.014 1.00 74.12 431 ARG A CA 1
ATOM 3325 C C . ARG A 1 431 ? 6.211 19.437 8.231 1.00 74.12 431 ARG A C 1
ATOM 3327 O O . ARG A 1 431 ? 5.169 19.098 8.781 1.00 74.12 431 ARG A O 1
ATOM 3334 N N . LEU A 1 432 ? 6.523 19.091 6.981 1.00 64.00 432 LEU A N 1
ATOM 3335 C CA . LEU A 1 432 ? 5.711 18.220 6.112 1.00 64.00 432 LEU A CA 1
ATOM 3336 C C . LEU A 1 432 ? 6.256 16.786 6.037 1.00 64.00 432 LEU A C 1
ATOM 3338 O O . LEU A 1 432 ? 5.628 15.948 5.408 1.00 64.00 432 LEU A O 1
ATOM 3342 N N . SER A 1 433 ? 7.414 16.497 6.644 1.00 67.75 433 SER A N 1
ATOM 3343 C CA . SER A 1 433 ? 8.101 15.204 6.489 1.00 67.75 433 SER A CA 1
ATOM 3344 C C . SER A 1 433 ? 8.358 14.830 5.018 1.00 67.75 433 SER A C 1
ATOM 3346 O O . SER A 1 433 ? 8.441 13.653 4.679 1.00 67.75 433 SER A O 1
ATOM 3348 N N . SER A 1 434 ? 8.508 15.831 4.135 1.00 73.12 434 SER A N 1
ATOM 3349 C CA . SER A 1 434 ? 8.683 15.608 2.695 1.00 73.12 434 SER A CA 1
ATOM 3350 C C . SER A 1 434 ? 10.054 14.997 2.387 1.00 73.12 434 SER A C 1
ATOM 3352 O O . SER A 1 434 ? 11.099 15.649 2.513 1.00 73.12 434 SER A O 1
ATOM 3354 N N . ALA A 1 435 ? 10.042 13.744 1.921 1.00 70.81 435 ALA A N 1
ATOM 3355 C CA . ALA A 1 435 ? 11.231 13.044 1.439 1.00 70.81 435 ALA A CA 1
ATOM 3356 C C . ALA A 1 435 ? 11.861 13.748 0.222 1.00 70.81 435 ALA A C 1
ATOM 3358 O O . ALA A 1 435 ? 13.087 13.809 0.110 1.00 70.81 435 ALA A O 1
ATOM 3359 N N . HIS A 1 436 ? 11.037 14.345 -0.644 1.00 79.06 436 HIS A N 1
ATOM 3360 C CA . HIS A 1 436 ? 11.484 15.136 -1.792 1.00 79.06 436 HIS A CA 1
ATOM 3361 C C . HIS A 1 436 ? 12.242 16.390 -1.347 1.00 79.06 436 HIS A C 1
ATOM 3363 O O . HIS A 1 436 ? 13.360 16.628 -1.803 1.00 79.06 436 HIS A O 1
ATOM 3369 N N . SER A 1 437 ? 11.709 17.130 -0.368 1.00 86.06 437 SER A N 1
ATOM 3370 C CA . SER A 1 437 ? 12.379 18.312 0.192 1.00 86.06 437 SER A CA 1
ATOM 3371 C C . SER A 1 437 ? 13.718 17.958 0.849 1.00 86.06 437 SER A C 1
ATOM 3373 O O . SER A 1 437 ? 14.716 18.653 0.643 1.00 86.06 437 SER A O 1
ATOM 3375 N N . ALA A 1 438 ? 13.782 16.839 1.579 1.00 78.06 438 ALA A N 1
ATOM 3376 C CA . ALA A 1 438 ? 15.031 16.337 2.154 1.00 78.06 438 ALA A CA 1
ATOM 3377 C C . ALA A 1 438 ? 16.056 15.941 1.070 1.00 78.06 438 ALA A C 1
ATOM 3379 O O . ALA A 1 438 ? 17.244 16.264 1.179 1.00 78.06 438 ALA A O 1
ATOM 3380 N N . ALA A 1 439 ? 15.607 15.290 -0.007 1.00 79.69 439 ALA A N 1
ATOM 3381 C CA . ALA A 1 439 ? 16.456 14.930 -1.139 1.00 79.69 439 ALA A CA 1
ATOM 3382 C C . ALA A 1 439 ? 16.982 16.173 -1.881 1.00 79.69 439 ALA A C 1
ATOM 3384 O O . ALA A 1 439 ? 18.178 16.254 -2.176 1.00 79.69 439 ALA A O 1
ATOM 3385 N N . CYS A 1 440 ? 16.133 17.174 -2.112 1.00 89.81 440 CYS A N 1
ATOM 3386 C CA . CYS A 1 440 ? 16.496 18.472 -2.682 1.00 89.81 440 CYS A CA 1
ATOM 3387 C C . CYS A 1 440 ? 17.530 19.209 -1.820 1.00 89.81 440 CYS A C 1
ATOM 3389 O O . CYS A 1 440 ? 18.561 19.664 -2.325 1.00 89.81 440 CYS A O 1
ATOM 3391 N N . LEU A 1 441 ? 17.340 19.226 -0.499 1.00 91.69 441 LEU A N 1
ATOM 3392 C CA . LEU A 1 441 ? 18.298 19.810 0.439 1.00 91.69 441 LEU A CA 1
ATOM 3393 C C . LEU A 1 441 ? 19.682 19.141 0.340 1.00 91.69 441 LEU A C 1
ATOM 3395 O O . LEU A 1 441 ? 20.705 19.827 0.363 1.00 91.69 441 LEU A O 1
ATOM 3399 N N . SER A 1 442 ? 19.726 17.816 0.158 1.00 88.81 442 SER A N 1
ATOM 3400 C CA . SER A 1 442 ? 20.984 17.059 0.056 1.00 88.81 442 SER A CA 1
ATOM 3401 C C . SER A 1 442 ? 21.833 17.435 -1.167 1.00 88.81 442 SER A C 1
ATOM 3403 O O . SER A 1 442 ? 23.065 17.366 -1.123 1.00 88.81 442 SER A O 1
ATOM 3405 N N . ILE A 1 443 ? 21.196 17.868 -2.261 1.00 91.81 443 ILE A N 1
ATOM 3406 C CA . ILE A 1 443 ? 21.896 18.245 -3.492 1.00 91.81 443 ILE A CA 1
ATOM 3407 C C . ILE A 1 443 ? 22.206 19.748 -3.573 1.00 91.81 443 ILE A C 1
ATOM 3409 O O . ILE A 1 443 ? 23.038 20.142 -4.405 1.00 91.81 443 ILE A O 1
ATOM 3413 N N . LEU A 1 444 ? 21.615 20.571 -2.694 1.00 92.44 444 LEU A N 1
ATOM 3414 C CA . LEU A 1 444 ? 21.857 22.015 -2.556 1.00 92.44 444 LEU A CA 1
ATOM 3415 C C . LEU A 1 444 ? 23.210 22.311 -1.881 1.00 92.44 444 LEU A C 1
ATOM 3417 O O . LEU A 1 444 ? 23.327 22.936 -0.829 1.00 92.44 444 LEU A O 1
ATOM 3421 N N . THR A 1 445 ? 24.271 21.828 -2.519 1.00 93.25 445 THR A N 1
ATOM 3422 C CA . THR A 1 445 ? 25.660 21.955 -2.070 1.00 93.25 445 THR A CA 1
ATOM 3423 C C . THR A 1 445 ? 26.261 23.318 -2.445 1.00 93.25 445 THR A C 1
ATOM 3425 O O . THR A 1 445 ? 25.820 23.932 -3.423 1.00 93.25 445 THR A O 1
ATOM 3428 N N . PRO A 1 446 ? 27.352 23.762 -1.785 1.00 91.38 446 PRO A N 1
ATOM 3429 C CA . PRO A 1 446 ? 28.087 24.965 -2.193 1.00 91.38 446 PRO A CA 1
ATOM 3430 C C . PRO A 1 446 ? 28.516 24.939 -3.668 1.00 91.38 446 PRO A C 1
ATOM 3432 O O . PRO A 1 446 ? 28.473 25.950 -4.361 1.00 91.38 446 PRO A O 1
ATOM 3435 N N . ALA A 1 447 ? 28.858 23.756 -4.191 1.00 91.12 447 ALA A N 1
ATOM 3436 C CA . ALA A 1 447 ? 29.210 23.585 -5.597 1.00 91.12 447 ALA A CA 1
ATOM 3437 C C . ALA A 1 447 ? 28.026 23.836 -6.550 1.00 91.12 447 ALA A C 1
ATOM 3439 O O . ALA A 1 447 ? 28.236 24.313 -7.668 1.00 91.12 447 ALA A O 1
ATOM 3440 N N . LEU A 1 448 ? 26.794 23.504 -6.143 1.00 90.25 448 LEU A N 1
ATOM 3441 C CA . LEU A 1 448 ? 25.594 23.820 -6.918 1.00 90.25 448 LEU A CA 1
ATOM 3442 C C . LEU A 1 448 ? 25.281 25.320 -6.855 1.00 90.25 448 LEU A C 1
ATOM 3444 O O . LEU A 1 448 ? 25.013 25.904 -7.901 1.00 90.25 448 LEU A O 1
ATOM 3448 N N . ALA A 1 449 ? 25.427 25.953 -5.687 1.00 91.19 449 ALA A N 1
ATOM 3449 C CA . ALA A 1 449 ? 25.271 27.401 -5.532 1.00 91.19 449 ALA A CA 1
ATOM 3450 C C . ALA A 1 449 ? 26.236 28.187 -6.444 1.00 91.19 449 ALA A C 1
ATOM 3452 O O . ALA A 1 449 ? 25.811 29.044 -7.214 1.00 91.19 449 ALA A O 1
ATOM 3453 N N . THR A 1 450 ? 27.518 27.805 -6.499 1.00 91.44 450 THR A N 1
ATOM 3454 C CA . THR A 1 450 ? 28.484 28.429 -7.426 1.00 91.44 450 THR A CA 1
ATOM 3455 C C . THR A 1 450 ? 28.103 28.230 -8.900 1.00 91.44 450 THR A C 1
ATOM 3457 O O . THR A 1 450 ? 28.336 29.098 -9.746 1.00 91.44 450 THR A O 1
ATOM 3460 N N . LYS A 1 451 ? 27.525 27.074 -9.255 1.00 92.50 451 LYS A N 1
ATOM 3461 C CA . LYS A 1 451 ? 27.030 26.838 -10.622 1.00 92.50 451 LYS A CA 1
ATOM 3462 C C . LYS A 1 451 ? 25.823 27.717 -10.938 1.00 92.50 451 LYS A C 1
ATOM 3464 O O . LYS A 1 451 ? 25.752 28.207 -12.064 1.00 92.50 451 LYS A O 1
ATOM 3469 N N . PHE A 1 452 ? 24.930 27.914 -9.971 1.00 93.19 452 PHE A N 1
ATOM 3470 C CA . PHE A 1 452 ? 23.779 28.801 -10.082 1.00 93.19 452 PHE A CA 1
ATOM 3471 C C . PHE A 1 452 ? 24.210 30.255 -10.303 1.00 93.19 452 PHE A C 1
ATOM 3473 O O . PHE A 1 452 ? 23.835 30.843 -11.314 1.00 93.19 452 PHE A O 1
ATOM 3480 N N . GLU A 1 453 ? 25.108 30.790 -9.473 1.00 90.12 453 GLU A N 1
ATOM 3481 C CA . GLU A 1 453 ? 25.664 32.141 -9.651 1.00 90.12 453 GLU A CA 1
ATOM 3482 C C . GLU A 1 453 ? 26.263 32.345 -11.048 1.00 90.12 453 GLU A C 1
ATOM 3484 O O . GLU A 1 453 ? 26.047 33.363 -11.710 1.00 90.12 453 GLU A O 1
ATOM 3489 N N . ARG A 1 454 ? 27.015 31.351 -11.537 1.00 89.69 454 ARG A N 1
ATOM 3490 C CA . ARG A 1 454 ? 27.589 31.401 -12.883 1.00 89.69 454 ARG A CA 1
ATOM 3491 C C . ARG A 1 454 ? 26.510 31.386 -13.965 1.00 89.69 454 ARG A C 1
ATOM 3493 O O . ARG A 1 454 ? 26.670 32.083 -14.962 1.00 89.69 454 ARG A O 1
ATOM 3500 N N . ALA A 1 455 ? 25.443 30.608 -13.787 1.00 88.88 455 ALA A N 1
ATOM 3501 C CA . ALA A 1 455 ? 24.317 30.574 -14.716 1.00 88.88 455 ALA A CA 1
ATOM 3502 C C . ALA A 1 455 ? 23.571 31.919 -14.742 1.00 88.88 455 ALA A C 1
ATOM 3504 O O . ALA A 1 455 ? 23.254 32.409 -15.821 1.00 88.88 455 ALA A O 1
ATOM 3505 N N . MET A 1 456 ? 23.391 32.565 -13.587 1.00 88.00 456 MET A N 1
ATOM 3506 C CA . MET A 1 456 ? 22.769 33.890 -13.464 1.00 88.00 456 MET A CA 1
ATOM 3507 C C . MET A 1 456 ? 23.581 35.018 -14.118 1.00 88.00 456 MET A C 1
ATOM 3509 O O . MET A 1 456 ? 23.012 36.049 -14.470 1.00 88.00 456 MET A O 1
ATOM 3513 N N . ARG A 1 457 ? 24.890 34.826 -14.340 1.00 86.00 457 ARG A N 1
ATOM 3514 C CA . ARG A 1 457 ? 25.763 35.759 -15.085 1.00 86.00 457 ARG A CA 1
ATOM 3515 C C . ARG A 1 457 ? 25.852 35.466 -16.584 1.00 86.00 457 ARG A C 1
ATOM 3517 O O . ARG A 1 457 ? 26.403 36.281 -17.324 1.00 86.00 457 ARG A O 1
ATOM 3524 N N . ASP A 1 458 ? 25.379 34.308 -17.038 1.00 85.44 458 ASP A N 1
ATOM 3525 C CA . ASP A 1 458 ? 25.499 33.903 -18.436 1.00 85.44 458 ASP A CA 1
ATOM 3526 C C . ASP A 1 458 ? 24.369 34.503 -19.276 1.00 85.44 458 ASP A C 1
ATOM 3528 O O . ASP A 1 458 ? 23.249 33.996 -19.308 1.00 85.44 458 ASP A O 1
ATOM 3532 N N . GLU A 1 459 ? 24.688 35.557 -20.027 1.00 84.50 459 GLU A N 1
ATOM 3533 C CA . GLU A 1 459 ? 23.739 36.229 -20.924 1.00 84.50 459 GLU A CA 1
ATOM 3534 C C . GLU A 1 459 ? 23.125 35.295 -21.976 1.00 84.50 459 GLU A C 1
ATOM 3536 O O . GLU A 1 459 ? 22.041 35.572 -22.483 1.00 84.50 459 GLU A O 1
ATOM 3541 N N . ASN A 1 460 ? 23.777 34.174 -22.307 1.00 83.81 460 ASN A N 1
ATOM 3542 C CA . ASN A 1 460 ? 23.214 33.208 -23.254 1.00 83.81 460 ASN A CA 1
ATOM 3543 C C . ASN A 1 460 ? 22.049 32.406 -22.658 1.00 83.81 460 ASN A C 1
ATOM 3545 O O . ASN A 1 460 ? 21.318 31.765 -23.414 1.00 83.81 460 ASN A O 1
ATOM 3549 N N . LYS A 1 461 ? 21.881 32.424 -21.331 1.00 82.12 461 LYS A N 1
ATOM 3550 C CA . LYS A 1 461 ? 20.767 31.779 -20.629 1.00 82.12 461 LYS A CA 1
ATOM 3551 C C . LYS A 1 461 ? 19.584 32.714 -20.387 1.00 82.12 461 LYS A C 1
ATOM 3553 O O . LYS A 1 461 ? 18.533 32.245 -19.965 1.00 82.12 461 LYS A O 1
ATOM 3558 N N . PHE A 1 462 ? 19.720 34.009 -20.667 1.00 84.81 462 PHE A N 1
ATOM 3559 C CA . PHE A 1 462 ? 18.670 34.977 -20.368 1.00 84.81 462 PHE A CA 1
ATOM 3560 C C . PHE A 1 462 ? 17.497 34.845 -21.335 1.00 84.81 462 PHE A C 1
ATOM 3562 O O . PHE A 1 462 ? 17.661 34.715 -22.550 1.00 84.81 462 PHE A O 1
ATOM 3569 N N . GLY A 1 463 ? 16.286 34.938 -20.790 1.00 73.50 463 GLY A N 1
ATOM 3570 C CA . GLY A 1 463 ? 15.091 35.116 -21.593 1.00 73.50 463 GLY A CA 1
ATOM 3571 C C . GLY A 1 463 ? 15.072 36.495 -22.271 1.00 73.50 463 GLY A C 1
ATOM 3572 O O . GLY A 1 463 ? 15.784 37.417 -21.851 1.00 73.50 463 GLY A O 1
ATOM 3573 N N . PRO A 1 464 ? 14.237 36.675 -23.312 1.00 69.56 464 PRO A N 1
ATOM 3574 C CA . PRO A 1 464 ? 14.105 37.954 -24.009 1.00 69.56 464 PRO A CA 1
ATOM 3575 C C . PRO A 1 464 ? 13.740 39.118 -23.077 1.00 69.56 464 PRO A C 1
ATOM 3577 O O . PRO A 1 464 ? 14.333 40.187 -23.190 1.00 69.56 464 PRO A O 1
ATOM 3580 N N . ALA A 1 465 ? 12.828 38.889 -22.124 1.00 66.44 465 ALA A N 1
ATOM 3581 C CA . ALA A 1 465 ? 12.406 39.888 -21.142 1.00 66.44 465 ALA A CA 1
ATOM 3582 C C . ALA A 1 465 ? 13.559 40.300 -20.208 1.00 66.44 465 ALA A C 1
ATOM 3584 O O . ALA A 1 465 ? 13.903 41.478 -20.136 1.00 66.44 465 ALA A O 1
ATOM 3585 N N . LYS A 1 466 ? 14.248 39.328 -19.597 1.00 76.44 466 LYS A N 1
ATOM 3586 C CA . LYS A 1 466 ? 15.415 39.578 -18.736 1.00 76.44 466 LYS A CA 1
ATOM 3587 C C . LYS A 1 466 ? 16.546 40.304 -19.466 1.00 76.44 466 LYS A C 1
ATOM 3589 O O . LYS A 1 466 ? 17.186 41.177 -18.897 1.00 76.44 466 LYS A O 1
ATOM 3594 N N . THR A 1 467 ? 16.787 39.993 -20.741 1.00 74.75 467 THR A N 1
ATOM 3595 C CA . THR A 1 467 ? 17.823 40.678 -21.538 1.00 74.75 467 THR A CA 1
ATOM 3596 C C . THR A 1 467 ? 17.532 42.171 -21.682 1.00 74.75 467 THR A C 1
ATOM 3598 O O . THR A 1 467 ? 18.450 42.986 -21.608 1.00 74.75 467 THR A O 1
ATOM 3601 N N . ILE A 1 468 ? 16.261 42.530 -21.878 1.00 70.19 468 ILE A N 1
ATOM 3602 C CA . ILE A 1 468 ? 15.817 43.923 -21.973 1.00 70.19 468 ILE A CA 1
ATOM 3603 C C . ILE A 1 468 ? 15.982 44.611 -20.610 1.00 70.19 468 ILE A C 1
ATOM 3605 O O . ILE A 1 468 ? 16.600 45.669 -20.540 1.00 70.19 468 ILE A O 1
ATOM 3609 N N . ILE A 1 469 ? 15.534 43.977 -19.525 1.00 72.31 469 ILE A N 1
ATOM 3610 C CA . ILE A 1 469 ? 15.636 44.526 -18.162 1.00 72.31 469 ILE A CA 1
ATOM 3611 C C . ILE A 1 469 ? 17.107 44.730 -17.753 1.00 72.31 469 ILE A C 1
ATOM 3613 O O . ILE A 1 469 ? 17.519 45.833 -17.400 1.00 72.31 469 ILE A O 1
ATOM 3617 N N . MET A 1 470 ? 17.959 43.715 -17.912 1.00 76.38 470 MET A N 1
ATOM 3618 C CA . MET A 1 470 ? 19.386 43.816 -17.571 1.00 76.38 470 MET A CA 1
ATOM 3619 C C . MET A 1 470 ? 20.124 44.869 -18.410 1.00 76.38 470 MET A C 1
ATOM 3621 O O . MET A 1 470 ? 21.088 45.478 -17.943 1.00 76.38 470 MET A O 1
ATOM 3625 N N . ALA A 1 471 ? 19.692 45.107 -19.652 1.00 76.69 471 ALA A N 1
ATOM 3626 C CA . ALA A 1 471 ? 20.252 46.163 -20.486 1.00 76.69 471 ALA A CA 1
ATOM 3627 C C . ALA A 1 471 ? 19.851 47.571 -20.007 1.00 76.69 471 ALA A C 1
ATOM 3629 O O . ALA A 1 471 ? 20.656 48.492 -20.157 1.00 76.69 471 ALA A O 1
ATOM 3630 N N . GLY A 1 472 ? 18.664 47.743 -19.417 1.00 76.12 472 GLY A N 1
ATOM 3631 C CA . GLY A 1 472 ? 18.242 49.006 -18.804 1.00 76.12 472 GLY A CA 1
ATOM 3632 C C . GLY A 1 472 ? 18.957 49.297 -17.486 1.00 76.12 472 GLY A C 1
ATOM 3633 O O . GLY A 1 472 ? 19.511 50.387 -17.344 1.00 76.12 472 GLY A O 1
ATOM 3634 N N . ILE A 1 473 ? 19.086 48.301 -16.600 1.00 76.19 473 ILE A N 1
ATOM 3635 C CA . ILE A 1 473 ? 19.849 48.428 -15.340 1.00 76.19 473 ILE A CA 1
ATOM 3636 C C . ILE A 1 473 ? 21.296 48.861 -15.627 1.00 76.19 473 ILE A C 1
ATOM 3638 O O . ILE A 1 473 ? 21.789 49.842 -15.075 1.00 76.19 473 ILE A O 1
ATOM 3642 N N . ARG A 1 474 ? 21.972 48.212 -16.585 1.00 79.25 474 ARG A N 1
ATOM 3643 C CA . ARG A 1 474 ? 23.348 48.582 -16.986 1.00 79.25 474 ARG A CA 1
ATOM 3644 C C . ARG A 1 474 ? 23.460 49.956 -17.634 1.00 79.25 474 ARG A C 1
ATOM 3646 O O . ARG A 1 474 ? 24.535 50.552 -17.617 1.00 79.25 474 ARG A O 1
ATOM 3653 N N . ALA A 1 475 ? 22.386 50.433 -18.253 1.00 79.25 475 ALA A N 1
ATOM 3654 C CA . ALA A 1 475 ? 22.325 51.775 -18.811 1.00 79.25 475 ALA A CA 1
ATOM 3655 C C . ALA A 1 475 ? 22.039 52.843 -17.735 1.00 79.25 475 ALA A C 1
ATOM 3657 O O . ALA A 1 475 ? 21.980 54.025 -18.073 1.00 79.25 475 ALA A O 1
ATOM 3658 N N . GLY A 1 476 ? 21.930 52.442 -16.460 1.00 79.00 476 GLY A N 1
ATOM 3659 C CA . GLY A 1 476 ? 21.732 53.321 -15.310 1.00 79.00 476 GLY A CA 1
ATOM 3660 C C . GLY A 1 476 ? 20.275 53.718 -15.085 1.00 79.00 476 GLY A C 1
ATOM 3661 O O . GLY A 1 476 ? 20.029 54.698 -14.389 1.00 79.00 476 GLY A O 1
ATOM 3662 N N . PHE A 1 477 ? 19.325 53.004 -15.699 1.00 79.19 477 PHE A N 1
ATOM 3663 C CA . PHE A 1 477 ? 17.901 53.229 -15.470 1.00 79.19 477 PHE A CA 1
ATOM 3664 C C . PHE A 1 477 ? 17.449 52.480 -14.224 1.00 79.19 477 PHE A C 1
ATOM 3666 O O . PHE A 1 477 ? 17.778 51.308 -14.039 1.00 79.19 477 PHE A O 1
ATOM 3673 N N . ASP A 1 478 ? 16.654 53.158 -13.405 1.00 76.25 478 ASP A N 1
ATOM 3674 C CA . ASP A 1 478 ? 15.956 52.540 -12.290 1.00 76.25 478 ASP A CA 1
ATOM 3675 C C . ASP A 1 478 ? 14.728 51.785 -12.810 1.00 76.25 478 ASP A C 1
ATOM 3677 O O . ASP A 1 478 ? 13.663 52.355 -13.008 1.00 76.25 478 ASP A O 1
ATOM 3681 N N . LEU A 1 479 ? 14.879 50.489 -13.076 1.00 70.00 479 LEU A N 1
ATOM 3682 C CA . LEU A 1 479 ? 13.767 49.658 -13.545 1.00 70.00 479 LEU A CA 1
ATOM 3683 C C . LEU A 1 479 ? 12.850 49.170 -12.414 1.00 70.00 479 LEU A C 1
ATOM 3685 O O . LEU A 1 479 ? 11.941 48.389 -12.682 1.00 70.00 479 LEU A O 1
ATOM 3689 N N . SER A 1 480 ? 13.076 49.620 -11.175 1.00 59.44 480 SER A N 1
ATOM 3690 C CA . SER A 1 480 ? 12.166 49.381 -10.051 1.00 59.44 480 SER A CA 1
ATOM 3691 C C . SER A 1 480 ? 11.060 50.441 -9.940 1.00 59.44 480 SER A C 1
ATOM 3693 O O . SER A 1 480 ? 10.122 50.263 -9.166 1.00 59.44 480 SER A O 1
ATOM 3695 N N . SER A 1 481 ? 11.120 51.512 -10.746 1.00 62.44 481 SER A N 1
ATOM 3696 C CA . SER A 1 481 ? 10.096 52.559 -10.831 1.00 62.44 481 SER A CA 1
ATOM 3697 C C . SER A 1 481 ? 9.438 52.623 -12.215 1.00 62.44 481 SER A C 1
ATOM 3699 O O . SER A 1 481 ? 10.083 52.439 -13.249 1.00 62.44 481 SER A O 1
ATOM 3701 N N . GLU A 1 482 ? 8.135 52.922 -12.250 1.00 58.28 482 GLU A N 1
ATOM 3702 C CA . GLU A 1 482 ? 7.351 53.059 -13.492 1.00 58.28 482 GLU A CA 1
ATOM 3703 C C . GLU A 1 482 ? 7.955 54.118 -14.435 1.00 58.28 482 GLU A C 1
ATOM 3705 O O . GLU A 1 482 ? 8.059 53.923 -15.647 1.00 58.28 482 GLU A O 1
ATOM 3710 N N . GLU A 1 483 ? 8.459 55.208 -13.856 1.00 70.12 483 GLU A N 1
ATOM 3711 C CA . GLU A 1 483 ? 9.119 56.310 -14.558 1.00 70.12 483 GLU A CA 1
ATOM 3712 C C . GLU A 1 483 ? 10.435 55.873 -15.222 1.00 70.12 483 GLU A C 1
ATOM 3714 O O . GLU A 1 483 ? 10.723 56.268 -16.357 1.00 70.12 483 GLU A O 1
ATOM 3719 N N . GLY A 1 484 ? 11.231 55.034 -14.553 1.00 72.06 484 GLY A N 1
ATOM 3720 C CA . GLY A 1 484 ? 12.482 54.520 -15.105 1.00 72.06 484 GLY A CA 1
ATOM 3721 C C . GLY A 1 484 ? 12.278 53.420 -16.151 1.00 72.06 484 GLY A C 1
ATOM 3722 O O . GLY A 1 484 ? 13.022 53.380 -17.139 1.00 72.06 484 GLY A O 1
ATOM 3723 N N . VAL A 1 485 ? 11.226 52.601 -16.015 1.00 66.81 485 VAL A N 1
ATOM 3724 C CA . VAL A 1 485 ? 10.797 51.641 -17.047 1.00 66.81 485 VAL A CA 1
ATOM 3725 C C . VAL A 1 485 ? 10.349 52.372 -18.316 1.00 66.81 485 VAL A C 1
ATOM 3727 O O . VAL A 1 485 ? 10.842 52.061 -19.404 1.00 66.81 485 VAL A O 1
ATOM 3730 N N . GLU A 1 486 ? 9.492 53.388 -18.197 1.00 69.81 486 GLU A N 1
ATOM 3731 C CA . GLU A 1 486 ? 9.008 54.180 -19.337 1.00 69.81 486 GLU A CA 1
ATOM 3732 C C . GLU A 1 486 ? 10.157 54.938 -20.026 1.00 69.81 486 GLU A C 1
ATOM 3734 O O . GLU A 1 486 ? 10.295 54.905 -21.254 1.00 69.81 486 GLU A O 1
ATOM 3739 N N . ALA A 1 487 ? 11.058 55.553 -19.250 1.00 74.75 487 ALA A N 1
ATOM 3740 C CA . ALA A 1 487 ? 12.228 56.247 -19.786 1.00 74.75 487 ALA A CA 1
ATOM 3741 C C . ALA A 1 487 ? 13.155 55.311 -20.586 1.00 74.75 487 ALA A C 1
ATOM 3743 O O . ALA A 1 487 ? 13.678 55.696 -21.642 1.00 74.75 487 ALA A O 1
ATOM 3744 N N . TYR A 1 488 ? 13.334 54.071 -20.123 1.00 78.00 488 TYR A N 1
ATOM 3745 C CA . TYR A 1 488 ? 14.131 53.068 -20.821 1.00 78.00 488 TYR A CA 1
ATOM 3746 C C . TYR A 1 488 ? 13.431 52.546 -22.083 1.00 78.00 488 TYR A C 1
ATOM 3748 O O . TYR A 1 488 ? 14.044 52.505 -23.156 1.00 78.00 488 TYR A O 1
ATOM 3756 N N . LEU A 1 489 ? 12.137 52.216 -22.005 1.00 70.50 489 LEU A N 1
ATOM 3757 C CA . LEU A 1 489 ? 11.354 51.745 -23.153 1.00 70.50 489 LEU A CA 1
ATOM 3758 C C . LEU A 1 489 ? 11.319 52.788 -24.278 1.00 70.50 489 LEU A C 1
ATOM 3760 O O . LEU A 1 489 ? 11.555 52.446 -25.441 1.00 70.50 489 LEU A O 1
ATOM 3764 N N . GLN A 1 490 ? 11.162 54.073 -23.950 1.00 73.62 490 GLN A N 1
ATOM 3765 C CA . GLN A 1 490 ? 11.265 55.162 -24.926 1.00 73.62 490 GLN A CA 1
ATOM 3766 C C . GLN A 1 490 ? 12.654 55.248 -25.580 1.00 73.62 490 GLN A C 1
ATOM 3768 O O . GLN A 1 490 ? 12.769 55.596 -26.761 1.00 73.62 490 GLN A O 1
ATOM 3773 N N . GLN A 1 491 ? 13.725 54.923 -24.849 1.00 74.75 491 GLN A N 1
ATOM 3774 C CA . GLN A 1 491 ? 15.086 54.893 -25.388 1.00 74.75 491 GLN A CA 1
ATOM 3775 C C . GLN A 1 491 ? 15.319 53.687 -26.314 1.00 74.75 491 GLN A C 1
ATOM 3777 O O . GLN A 1 491 ? 15.961 53.838 -27.360 1.00 74.75 491 GLN A O 1
ATOM 3782 N N . VAL A 1 492 ? 14.776 52.513 -25.974 1.00 69.56 492 VAL A N 1
ATOM 3783 C CA . VAL A 1 492 ? 14.843 51.289 -26.792 1.00 69.56 492 VAL A CA 1
ATOM 3784 C C . VAL A 1 492 ? 14.038 51.450 -28.085 1.00 69.56 492 VAL A C 1
ATOM 3786 O O . VAL A 1 492 ? 14.543 51.128 -29.161 1.00 69.56 492 VAL A O 1
ATOM 3789 N N . VAL A 1 493 ? 12.838 52.037 -28.020 1.00 66.44 493 VAL A N 1
ATOM 3790 C CA . VAL A 1 493 ? 12.007 52.339 -29.202 1.00 66.44 493 VAL A CA 1
ATOM 3791 C C . VAL A 1 493 ? 12.704 53.334 -30.139 1.00 66.44 493 VAL A C 1
ATOM 3793 O O . VAL A 1 493 ? 12.679 53.153 -31.355 1.00 66.44 493 VAL A O 1
ATOM 3796 N N . LYS A 1 494 ? 13.403 54.345 -29.599 1.00 65.81 494 LYS A N 1
ATOM 3797 C CA . LYS A 1 494 ? 14.176 55.317 -30.399 1.00 65.81 494 LYS A CA 1
ATOM 3798 C C . LYS A 1 494 ? 15.442 54.735 -31.043 1.00 65.81 494 LYS A C 1
ATOM 3800 O O . LYS A 1 494 ? 15.889 55.266 -32.058 1.00 65.81 494 LYS A O 1
ATOM 3805 N N . ARG A 1 495 ? 16.048 53.688 -30.468 1.00 59.84 495 ARG A N 1
ATOM 3806 C CA . ARG A 1 495 ? 17.307 53.077 -30.955 1.00 59.84 495 ARG A CA 1
ATOM 3807 C C . ARG A 1 495 ? 17.119 51.772 -31.743 1.00 59.84 495 ARG A C 1
ATOM 3809 O O . ARG A 1 495 ? 18.053 51.364 -32.432 1.00 59.84 495 ARG A O 1
ATOM 3816 N N . GLY A 1 496 ? 15.936 51.157 -31.685 1.00 52.81 496 GLY A N 1
ATOM 3817 C CA . GLY A 1 496 ? 15.676 49.799 -32.175 1.00 52.81 496 GLY A CA 1
ATOM 3818 C C . GLY A 1 496 ? 16.126 48.725 -31.166 1.00 52.81 496 GLY A C 1
ATOM 3819 O O . GLY A 1 496 ? 16.998 48.995 -30.336 1.00 52.81 496 GLY A O 1
ATOM 3820 N N . PRO A 1 497 ? 15.543 47.506 -31.196 1.00 50.66 497 PRO A N 1
ATOM 3821 C CA . PRO A 1 497 ? 15.821 46.474 -30.198 1.00 50.66 497 PRO A CA 1
ATOM 3822 C C . PRO A 1 497 ? 17.303 46.054 -30.201 1.00 50.66 497 PRO A C 1
ATOM 3824 O O . PRO A 1 497 ? 17.926 45.997 -31.268 1.00 50.66 497 PRO A O 1
ATOM 3827 N N . PRO A 1 498 ? 17.885 45.721 -29.033 1.00 51.16 498 PRO A N 1
ATOM 3828 C CA . PRO A 1 498 ? 19.270 45.278 -28.948 1.00 51.16 498 PRO A CA 1
ATOM 3829 C C . PRO A 1 498 ? 19.462 43.984 -29.750 1.00 51.16 498 PRO A C 1
ATOM 3831 O O . PRO A 1 498 ? 18.851 42.952 -29.477 1.00 51.16 498 PRO A O 1
ATOM 3834 N N . THR A 1 499 ? 20.318 44.025 -30.772 1.00 47.03 499 THR A N 1
ATOM 3835 C CA . THR A 1 499 ? 20.614 42.847 -31.593 1.00 47.03 499 THR A CA 1
ATOM 3836 C C . THR A 1 499 ? 21.423 41.835 -30.786 1.00 47.03 499 THR A C 1
ATOM 3838 O O . THR A 1 499 ? 22.598 42.073 -30.487 1.00 47.03 499 THR A O 1
ATOM 3841 N N . THR A 1 500 ? 20.844 40.672 -30.494 1.00 43.53 500 THR A N 1
ATOM 3842 C CA . THR A 1 500 ? 21.591 39.507 -30.010 1.00 43.53 500 THR A CA 1
ATOM 3843 C C . THR A 1 500 ? 22.566 39.058 -31.102 1.00 43.53 500 THR A C 1
ATOM 3845 O O . THR A 1 500 ? 22.181 38.600 -32.180 1.00 43.53 500 THR A O 1
ATOM 3848 N N . LYS A 1 501 ? 23.875 39.220 -30.866 1.00 41.00 501 LYS A N 1
ATOM 3849 C CA . LYS A 1 501 ? 24.913 38.725 -31.783 1.00 41.00 501 LYS A CA 1
ATOM 3850 C C . LYS A 1 501 ? 24.893 37.191 -31.799 1.00 41.00 501 LYS A C 1
ATOM 3852 O O . LYS A 1 501 ? 25.625 36.551 -31.052 1.00 41.00 501 LYS A O 1
ATOM 3857 N N . LYS A 1 502 ? 24.118 36.583 -32.706 1.00 37.56 502 LYS A N 1
ATOM 3858 C CA . LYS A 1 502 ? 24.294 35.171 -33.085 1.00 37.56 502 LYS A CA 1
ATOM 3859 C C . LYS A 1 502 ? 25.721 34.978 -33.614 1.00 37.56 502 LYS A C 1
ATOM 3861 O O . LYS A 1 502 ? 26.058 35.455 -34.700 1.00 37.56 502 LYS A O 1
ATOM 3866 N N . LYS A 1 503 ? 26.573 34.275 -32.860 1.00 37.88 503 LYS A N 1
ATOM 3867 C CA . LYS A 1 503 ? 27.875 33.804 -33.357 1.00 37.88 503 LYS A CA 1
ATOM 3868 C C . LYS A 1 503 ? 27.643 32.911 -34.582 1.00 37.88 503 LYS A C 1
ATOM 3870 O O . LYS A 1 503 ? 26.878 31.951 -34.526 1.00 37.88 503 LYS A O 1
ATOM 3875 N N . LYS A 1 504 ? 28.307 33.240 -35.696 1.00 35.91 504 LYS A N 1
ATOM 3876 C CA . LYS A 1 504 ? 28.361 32.403 -36.904 1.00 35.91 504 LYS A CA 1
ATOM 3877 C C . LYS A 1 504 ? 28.902 31.017 -36.539 1.00 35.91 504 LYS A C 1
ATOM 3879 O O . LYS A 1 504 ? 29.987 30.914 -35.971 1.00 35.91 504 LYS A O 1
ATOM 3884 N N . ALA A 1 505 ? 28.160 29.975 -36.906 1.00 34.84 505 ALA A N 1
ATOM 3885 C CA . ALA A 1 505 ? 28.617 28.591 -36.852 1.00 34.84 505 ALA A CA 1
ATOM 3886 C C . ALA A 1 505 ? 29.906 28.401 -37.686 1.00 34.84 505 ALA A C 1
ATOM 3888 O O . ALA A 1 505 ? 30.063 29.067 -38.717 1.00 34.84 505 ALA A O 1
ATOM 3889 N N . PRO A 1 506 ? 30.824 27.500 -37.286 1.00 35.47 506 PRO A N 1
ATOM 3890 C CA . PRO A 1 506 ? 32.030 27.225 -38.055 1.00 35.47 506 PRO A CA 1
ATOM 3891 C C . PRO A 1 506 ? 31.671 26.618 -39.417 1.00 35.47 506 PRO A C 1
ATOM 3893 O O . PRO A 1 506 ? 30.780 25.775 -39.545 1.00 35.47 506 PRO A O 1
ATOM 3896 N N . ALA A 1 507 ? 32.362 27.088 -40.454 1.00 33.94 507 ALA A N 1
ATOM 3897 C CA . ALA A 1 507 ? 32.108 26.743 -41.843 1.00 33.94 507 ALA A CA 1
ATOM 3898 C C . ALA A 1 507 ? 32.251 25.231 -42.097 1.00 33.94 507 ALA A C 1
ATOM 3900 O O . ALA A 1 507 ? 33.346 24.672 -42.030 1.00 33.94 507 ALA A O 1
ATOM 3901 N N . LYS A 1 508 ? 31.145 24.579 -42.478 1.00 35.22 508 LYS A N 1
ATOM 3902 C CA . LYS A 1 508 ? 31.179 23.283 -43.168 1.00 35.22 508 LYS A CA 1
ATOM 3903 C C . LYS A 1 508 ? 31.969 23.446 -44.471 1.00 35.22 508 LYS A C 1
ATOM 3905 O O . LYS A 1 508 ? 31.582 24.235 -45.335 1.00 35.22 508 LYS A O 1
ATOM 3910 N N . LYS A 1 509 ? 33.059 22.682 -44.619 1.00 34.72 509 LYS A N 1
ATOM 3911 C CA . LYS A 1 509 ? 33.768 22.475 -45.892 1.00 34.72 509 LYS A CA 1
ATOM 3912 C C . LYS A 1 509 ? 32.750 22.048 -46.956 1.00 34.72 509 LYS A C 1
ATOM 3914 O O . LYS A 1 509 ? 32.181 20.964 -46.865 1.00 34.72 509 LYS A O 1
ATOM 3919 N N . LYS A 1 510 ? 32.513 22.908 -47.951 1.00 35.34 510 LYS A N 1
ATOM 3920 C CA . LYS A 1 510 ? 31.749 22.564 -49.154 1.00 35.34 510 LYS A CA 1
ATOM 3921 C C . LYS A 1 510 ? 32.617 21.696 -50.059 1.00 35.34 510 LYS A C 1
ATOM 3923 O O . LYS A 1 510 ? 33.709 22.103 -50.453 1.00 35.34 510 LYS A O 1
ATOM 3928 N N . SER A 1 511 ? 32.100 20.517 -50.379 1.00 35.44 511 SER A N 1
ATOM 3929 C CA . SER A 1 511 ? 32.520 19.704 -51.511 1.00 35.44 511 SER A CA 1
ATOM 3930 C C . SER A 1 511 ? 32.359 20.494 -52.814 1.00 35.44 511 SER A C 1
ATOM 3932 O O . SER A 1 511 ? 31.401 21.241 -53.015 1.00 35.44 511 SER A O 1
ATOM 3934 N N . THR A 1 512 ? 33.345 20.352 -53.690 1.00 34.09 512 THR A N 1
ATOM 3935 C CA . THR A 1 512 ? 33.423 20.950 -55.023 1.00 34.09 512 THR A CA 1
ATOM 3936 C C . THR A 1 512 ? 32.361 20.366 -55.965 1.00 34.09 512 THR A C 1
ATOM 3938 O O . THR A 1 512 ? 32.294 19.145 -56.112 1.00 34.09 512 THR A O 1
ATOM 3941 N N . PRO A 1 513 ? 31.574 21.193 -56.682 1.00 36.53 513 PRO A N 1
ATOM 3942 C CA . PRO A 1 513 ? 30.756 20.732 -57.798 1.00 36.53 513 PRO A CA 1
ATOM 3943 C C . PRO A 1 513 ? 31.584 20.669 -59.087 1.00 36.53 513 PRO A C 1
ATOM 3945 O O . PRO A 1 513 ? 32.301 21.604 -59.448 1.00 36.53 513 PRO A O 1
ATOM 3948 N N . LYS A 1 514 ? 31.454 19.544 -59.788 1.00 34.84 514 LYS A N 1
ATOM 3949 C CA . LYS A 1 514 ? 32.056 19.241 -61.089 1.00 34.84 514 LYS A CA 1
ATOM 3950 C C . LYS A 1 514 ? 31.425 20.128 -62.176 1.00 34.84 514 LYS A C 1
ATOM 3952 O O . LYS A 1 514 ? 30.206 20.226 -62.272 1.00 34.84 514 LYS A O 1
ATOM 3957 N N . ALA A 1 515 ? 32.266 20.767 -62.984 1.00 36.53 515 ALA A N 1
ATOM 3958 C CA . ALA A 1 515 ? 31.875 21.678 -64.054 1.00 36.53 515 ALA A CA 1
ATOM 3959 C C . ALA A 1 515 ? 31.125 20.970 -65.200 1.00 36.53 515 ALA A C 1
ATOM 3961 O O . ALA A 1 515 ? 31.625 19.994 -65.758 1.00 36.53 515 ALA A O 1
ATOM 3962 N N . ALA A 1 516 ? 29.985 21.527 -65.614 1.00 33.97 516 ALA A N 1
ATOM 3963 C CA . ALA A 1 516 ? 29.368 21.264 -66.911 1.00 33.97 516 ALA A CA 1
ATOM 3964 C C . ALA A 1 516 ? 29.574 22.496 -67.804 1.00 33.97 516 ALA A C 1
ATOM 3966 O O . ALA A 1 516 ? 29.021 23.565 -67.549 1.00 33.97 516 ALA A O 1
ATOM 3967 N N . LYS A 1 517 ? 30.424 22.350 -68.827 1.00 39.94 517 LYS A N 1
ATOM 3968 C CA . LYS A 1 517 ? 30.621 23.347 -69.883 1.00 39.94 517 LYS A CA 1
ATOM 3969 C C . LYS A 1 517 ? 29.566 23.179 -70.977 1.00 39.94 517 LYS A C 1
ATOM 3971 O O . LYS A 1 517 ? 29.280 22.082 -71.447 1.00 39.94 517 LYS A O 1
ATOM 3976 N N . THR A 1 518 ? 29.055 24.331 -71.370 1.00 35.97 518 THR A N 1
ATOM 3977 C CA . THR A 1 518 ? 28.184 24.698 -72.484 1.00 35.97 518 THR A CA 1
ATOM 3978 C C . THR A 1 518 ? 28.617 24.114 -73.840 1.00 35.97 518 THR A C 1
ATOM 3980 O O . THR A 1 518 ? 29.785 24.196 -74.215 1.00 35.97 518 THR A O 1
ATOM 3983 N N . LYS A 1 519 ? 27.652 23.604 -74.621 1.00 38.22 519 LYS A N 1
ATOM 3984 C CA . LYS A 1 519 ? 27.740 23.414 -76.086 1.00 38.22 519 LYS A CA 1
ATOM 3985 C C . LYS A 1 519 ? 27.046 24.595 -76.792 1.00 38.22 519 LYS A C 1
ATOM 3987 O O . LYS A 1 519 ? 25.987 25.002 -76.315 1.00 38.22 519 LYS A O 1
ATOM 3992 N N . PRO A 1 520 ? 27.575 25.125 -77.913 1.00 46.94 520 PRO A N 1
ATOM 3993 C CA . PRO A 1 520 ? 26.933 26.198 -78.662 1.00 46.94 520 PRO A CA 1
ATOM 3994 C C . PRO A 1 520 ? 26.053 25.684 -79.817 1.00 46.94 520 PRO A C 1
ATOM 3996 O O . PRO A 1 520 ? 25.996 24.496 -80.132 1.00 46.94 520 PRO A O 1
ATOM 3999 N N . ALA A 1 521 ? 25.346 26.639 -80.413 1.00 42.84 521 ALA A N 1
ATOM 4000 C CA . ALA A 1 521 ? 24.216 26.502 -81.315 1.00 42.84 521 ALA A CA 1
ATOM 4001 C C . ALA A 1 521 ? 24.484 25.900 -82.714 1.00 42.84 521 ALA A C 1
ATOM 4003 O O . ALA A 1 521 ? 25.505 26.120 -83.356 1.00 42.84 521 ALA A O 1
ATOM 4004 N N . ARG A 1 522 ? 23.431 25.221 -83.182 1.00 43.38 522 ARG A N 1
ATOM 4005 C CA . ARG A 1 522 ? 22.912 24.973 -84.543 1.00 43.38 522 ARG A CA 1
ATOM 4006 C C . ARG A 1 522 ? 23.523 25.773 -85.717 1.00 43.38 522 ARG A C 1
ATOM 4008 O O . ARG A 1 522 ? 23.420 26.997 -85.742 1.00 43.38 522 ARG A O 1
ATOM 4015 N N . LYS A 1 523 ? 23.907 25.070 -86.797 1.00 36.06 523 LYS A N 1
ATOM 4016 C CA . LYS A 1 523 ? 23.580 25.418 -88.205 1.00 36.06 523 LYS A CA 1
ATOM 4017 C C . LYS A 1 523 ? 23.944 24.286 -89.185 1.00 36.06 523 LYS A C 1
ATOM 4019 O O . LYS A 1 523 ? 25.048 23.777 -89.095 1.00 36.06 523 LYS A O 1
ATOM 4024 N N . ARG A 1 524 ? 23.015 24.031 -90.129 1.00 38.22 524 ARG A N 1
ATOM 4025 C CA . ARG A 1 524 ? 23.162 23.578 -91.540 1.00 38.22 524 ARG A CA 1
ATOM 4026 C C . ARG A 1 524 ? 24.104 22.380 -91.785 1.00 38.22 524 ARG A C 1
ATOM 4028 O O . ARG A 1 524 ? 25.290 22.480 -91.530 1.00 38.22 524 ARG A O 1
ATOM 4035 N N . ARG A 1 525 ? 23.662 21.278 -92.382 1.00 37.66 525 ARG A N 1
ATOM 4036 C CA . ARG A 1 525 ? 22.987 21.150 -93.679 1.00 37.66 525 ARG A CA 1
ATOM 4037 C C . ARG A 1 525 ? 22.419 19.739 -93.800 1.00 37.66 525 ARG A C 1
ATOM 4039 O O . ARG A 1 525 ? 23.008 18.851 -93.147 1.00 37.66 525 ARG A O 1
#